Protein AF-A0A3L6S889-F1 (afdb_monomer_lite)

pLDDT: mean 71.61, std 22.35, range [25.98, 97.62]

Organism: Panicum miliaceum (NCBI:txid4540)

Foldseek 3Di:
DAADDPDDDDPPPPDDDDKDKADDDPDDDDDDDDDDDVDDDDDDDDDDFDDDCLLDDQWAFAFPVTDIDGQNHWMKIWDAKAFALDDWDALVRAPGRDIHHHQVVQWPDCQQWDKDFDDLVLADEDPVVSDDSNNPHSRLLRMKIKGHDDPPLQDWDKGKGKDFADAPWKKKKKFKYAQPPDPDAPPAFKWKDKLNGTRDARDRPCVVQVDHNYIDMHIYMDDSVSCDPSMIMIIMWAHPPDRRDTMDMTRIMIMITIQDPLSYPYPNDNPPPPPPDDPPPDPPPVVVVVVVVVVVVVVVVVVVVPDDDDDDDDDDDDDDDDDDDDDDDDDDDDDDDDDDDDDDDDDDDDDDPDPPPDDDDDDDDDDPVRVCVVCVNVDVLVDPPGRDDQDPVLVVLLVVLVVQCVDPDPVSHDDPVVSVVSNVVSVVVRPVPPDDDDDDDDDDDDDDDPDDDPDDDDDDDDDDDDDDD

Structure (mmCIF, N/CA/C/O backbone):
data_AF-A0A3L6S889-F1
#
_entry.id   AF-A0A3L6S889-F1
#
loop_
_atom_site.group_PDB
_atom_site.id
_atom_site.type_symbol
_atom_site.label_atom_id
_atom_site.label_alt_id
_atom_site.label_comp_id
_atom_site.label_asym_id
_atom_site.label_entity_id
_atom_site.label_seq_id
_atom_site.pdbx_PDB_ins_code
_atom_site.Cartn_x
_atom_site.Cartn_y
_atom_site.Cartn_z
_atom_site.occupancy
_atom_site.B_iso_or_equiv
_atom_site.auth_seq_id
_atom_site.auth_comp_id
_atom_site.auth_asym_id
_atom_site.auth_atom_id
_atom_site.pdbx_PDB_model_num
ATOM 1 N N . MET A 1 1 ? -3.704 1.790 21.798 1.00 84.94 1 MET A N 1
ATOM 2 C CA . MET A 1 1 ? -3.668 2.578 20.551 1.00 84.94 1 MET A CA 1
ATOM 3 C C . MET A 1 1 ? -5.084 2.989 20.174 1.00 84.94 1 MET A C 1
ATOM 5 O O . MET A 1 1 ? -6.005 2.271 20.548 1.00 84.94 1 MET A O 1
ATOM 9 N N . VAL A 1 2 ? -5.259 4.115 19.480 1.00 87.25 2 VAL A N 1
ATOM 10 C CA . VAL A 1 2 ? -6.526 4.516 18.838 1.00 87.25 2 VAL A CA 1
ATOM 11 C C . VAL A 1 2 ? -6.414 4.294 17.324 1.00 87.25 2 VAL A C 1
ATOM 13 O O . VAL A 1 2 ? -5.428 4.703 16.716 1.00 87.25 2 VAL A O 1
ATOM 16 N N . LEU A 1 3 ? -7.400 3.610 16.731 1.00 90.44 3 LEU A N 1
ATOM 17 C CA . LEU A 1 3 ? -7.461 3.320 15.285 1.00 90.44 3 LEU A CA 1
ATOM 18 C C . LEU A 1 3 ? -8.391 4.273 14.520 1.00 90.44 3 LEU A C 1
ATOM 20 O O . LEU A 1 3 ? -8.158 4.533 13.341 1.00 90.44 3 LEU A O 1
ATOM 24 N N . LEU A 1 4 ? -9.446 4.740 15.196 1.00 88.88 4 LEU A N 1
ATOM 25 C CA . LEU A 1 4 ? -10.487 5.649 14.716 1.00 88.88 4 LEU A CA 1
ATOM 26 C C . LEU A 1 4 ? -10.981 6.507 15.893 1.00 88.88 4 LEU A C 1
ATOM 28 O O . LEU A 1 4 ? -11.084 6.005 17.017 1.00 88.88 4 LEU A O 1
ATOM 32 N N . HIS A 1 5 ? -11.327 7.766 15.638 1.00 86.00 5 HIS A N 1
ATOM 33 C CA . HIS A 1 5 ? -11.868 8.715 16.610 1.00 86.00 5 HIS A CA 1
ATOM 34 C C . HIS A 1 5 ? -12.916 9.620 15.941 1.00 86.00 5 HIS A C 1
ATOM 36 O O . HIS A 1 5 ? -12.655 10.211 14.903 1.00 86.00 5 HIS A O 1
ATOM 42 N N . ASP A 1 6 ? -14.102 9.769 16.547 1.00 83.56 6 ASP A N 1
ATOM 43 C CA . ASP A 1 6 ? -15.216 10.577 15.990 1.00 83.56 6 ASP A CA 1
ATOM 44 C C . ASP A 1 6 ? -15.661 10.154 14.571 1.00 83.56 6 ASP A C 1
ATOM 46 O O . ASP A 1 6 ? -16.302 10.917 13.846 1.00 83.56 6 ASP A O 1
ATOM 50 N N . PHE A 1 7 ? -15.315 8.925 14.168 1.00 84.75 7 PHE A N 1
ATOM 51 C CA . PHE A 1 7 ? -15.585 8.402 12.836 1.00 84.75 7 PHE A CA 1
ATOM 52 C C . PHE A 1 7 ? -17.090 8.392 12.554 1.00 84.75 7 PHE A C 1
ATOM 54 O O . PHE A 1 7 ? -17.856 7.655 13.177 1.00 84.75 7 PHE A O 1
ATOM 61 N N . SER A 1 8 ? -17.496 9.201 11.578 1.00 82.00 8 SER A N 1
ATOM 62 C CA . SER A 1 8 ? -18.857 9.250 11.061 1.00 82.00 8 SER A CA 1
ATOM 63 C C . SER A 1 8 ? -18.895 8.672 9.650 1.00 82.00 8 SER A C 1
ATOM 65 O O . SER A 1 8 ? -18.026 8.937 8.820 1.00 82.00 8 SER A O 1
ATOM 67 N N . PHE A 1 9 ? -19.919 7.867 9.377 1.00 74.94 9 PHE A N 1
ATOM 68 C CA . PHE A 1 9 ? -20.161 7.276 8.067 1.00 74.94 9 PHE A CA 1
ATOM 69 C C . PHE A 1 9 ? -21.578 7.624 7.614 1.00 74.94 9 PHE A C 1
ATOM 71 O O . PHE A 1 9 ? -22.557 7.213 8.235 1.00 74.94 9 PHE A O 1
ATOM 78 N N . ILE A 1 10 ? -21.677 8.398 6.532 1.00 71.06 10 ILE A N 1
ATOM 79 C CA . ILE A 1 10 ? -22.942 8.785 5.901 1.00 71.06 10 ILE A CA 1
ATOM 80 C C . ILE A 1 10 ? -22.960 8.151 4.509 1.00 71.06 10 ILE A C 1
ATOM 82 O O . ILE A 1 10 ? -22.190 8.534 3.630 1.00 71.06 10 ILE A O 1
ATOM 86 N N . ALA A 1 11 ? -23.817 7.148 4.323 1.00 57.94 11 ALA A N 1
ATOM 87 C CA . ALA A 1 11 ? -23.856 6.304 3.131 1.00 57.94 11 ALA A CA 1
ATOM 88 C C . ALA A 1 11 ? -24.538 6.992 1.927 1.00 57.94 11 ALA A C 1
ATOM 90 O O . ALA A 1 11 ? -25.653 6.635 1.553 1.00 57.94 11 ALA A O 1
ATOM 91 N N . SER A 1 12 ? -23.853 7.953 1.302 1.00 53.94 12 SER A N 1
ATOM 92 C CA . SER A 1 12 ? -24.355 8.715 0.146 1.00 53.94 12 SER A CA 1
ATOM 93 C C . SER A 1 12 ? -23.287 8.873 -0.953 1.00 53.94 12 SER A C 1
ATOM 95 O O . SER A 1 12 ? -22.592 9.889 -0.967 1.00 53.94 12 SER A O 1
ATOM 97 N N . PRO A 1 13 ? -23.149 7.927 -1.907 1.00 61.03 13 PRO A N 1
ATOM 98 C CA . PRO A 1 13 ? -23.845 6.640 -2.016 1.00 61.03 13 PRO A CA 1
ATOM 99 C C . PRO A 1 13 ? -23.257 5.553 -1.097 1.00 61.03 13 PRO A C 1
ATOM 101 O O . PRO A 1 13 ? -22.177 5.699 -0.526 1.00 61.03 13 PRO A O 1
ATOM 104 N N . SER A 1 14 ? -23.955 4.422 -0.987 1.00 65.19 14 SER A N 1
ATOM 105 C CA . SER A 1 14 ? -23.602 3.286 -0.127 1.00 65.19 14 SER A CA 1
ATOM 106 C C . SER A 1 14 ? -22.427 2.445 -0.656 1.00 65.19 14 SER A C 1
ATOM 108 O O . SER A 1 14 ? -22.615 1.322 -1.128 1.00 65.19 14 SER A O 1
ATOM 110 N N . LYS A 1 15 ? -21.200 2.968 -0.563 1.00 75.19 15 LYS A N 1
ATOM 111 C CA . LYS A 1 15 ? -19.967 2.174 -0.714 1.00 75.19 15 LYS A CA 1
ATOM 112 C C . LYS A 1 15 ? -19.484 1.679 0.661 1.00 75.19 15 LYS A C 1
ATOM 114 O O . LYS A 1 15 ? -19.441 2.490 1.586 1.00 75.19 15 LYS A O 1
ATOM 119 N N . PRO A 1 16 ? -19.109 0.396 0.825 1.00 83.00 16 PRO A N 1
ATOM 120 C CA . PRO A 1 16 ? -18.488 -0.077 2.060 1.00 83.00 16 PRO A CA 1
ATOM 121 C C . PRO A 1 16 ? -17.099 0.553 2.237 1.00 83.00 16 PRO A C 1
ATOM 123 O O . PRO A 1 16 ? -16.373 0.753 1.262 1.00 83.00 16 PRO A O 1
ATOM 126 N N . VAL A 1 17 ? -16.719 0.846 3.482 1.00 87.31 17 VAL A N 1
ATOM 127 C CA . VAL A 1 17 ? -15.405 1.409 3.827 1.00 87.31 17 VAL A CA 1
ATOM 128 C C . VAL A 1 17 ? -14.568 0.334 4.510 1.00 87.31 17 VAL A C 1
ATOM 130 O O . VAL A 1 17 ? -14.838 -0.035 5.650 1.00 87.31 17 VAL A O 1
ATOM 133 N N . LEU A 1 18 ? -13.535 -0.146 3.817 1.00 90.31 18 LEU A N 1
ATOM 134 C CA . LEU A 1 18 ? -12.485 -0.969 4.411 1.00 90.31 18 LEU A CA 1
ATOM 135 C C . LEU A 1 18 ? -11.456 -0.062 5.105 1.00 90.31 18 LEU A C 1
ATOM 137 O O . LEU A 1 18 ? -11.080 0.982 4.569 1.00 90.31 18 LEU A O 1
ATOM 141 N N . ARG A 1 19 ? -10.984 -0.466 6.288 1.00 92.25 19 ARG A N 1
ATOM 142 C CA . ARG A 1 19 ? -9.843 0.147 6.981 1.00 92.25 19 ARG A CA 1
ATOM 143 C C . ARG A 1 19 ? -8.865 -0.953 7.379 1.00 92.25 19 ARG A C 1
ATOM 145 O O . ARG A 1 19 ? -9.175 -1.764 8.244 1.00 92.25 19 ARG A O 1
ATOM 152 N N . GLU A 1 20 ? -7.709 -0.976 6.729 1.00 94.50 20 GLU A N 1
ATOM 153 C CA . GLU A 1 20 ? -6.655 -1.962 6.965 1.00 94.50 20 GLU A CA 1
ATOM 154 C C . GLU A 1 20 ? -5.586 -1.391 7.904 1.00 94.50 20 GLU A C 1
ATOM 156 O O . GLU A 1 20 ? -5.128 -0.256 7.735 1.00 94.50 20 GLU A O 1
ATOM 161 N N . TYR A 1 21 ? -5.184 -2.192 8.892 1.00 94.00 21 TYR A N 1
ATOM 162 C CA . TYR A 1 21 ? -4.218 -1.813 9.917 1.00 94.00 21 TYR A CA 1
ATOM 163 C C . TYR A 1 21 ? -3.194 -2.929 10.128 1.00 94.00 21 TYR A C 1
ATOM 165 O O . TYR A 1 21 ? -3.568 -4.077 10.358 1.00 94.00 21 TYR A O 1
ATOM 173 N N . ILE A 1 22 ? -1.908 -2.580 10.119 1.00 92.31 22 ILE A N 1
ATOM 174 C CA . ILE A 1 22 ? -0.811 -3.478 10.495 1.00 92.31 22 ILE A CA 1
ATOM 175 C C . ILE A 1 22 ? -0.413 -3.120 11.926 1.00 92.31 22 ILE A C 1
ATOM 177 O O . ILE A 1 22 ? -0.042 -1.979 12.212 1.00 92.31 22 ILE A O 1
ATOM 181 N N . VAL A 1 23 ? -0.532 -4.083 12.841 1.00 89.88 23 VAL A N 1
ATOM 182 C CA . VAL A 1 23 ? -0.385 -3.861 14.285 1.00 89.88 23 VAL A CA 1
ATOM 183 C C . VAL A 1 23 ? 0.588 -4.872 14.887 1.00 89.88 23 VAL A C 1
ATOM 185 O O . VAL A 1 23 ? 0.478 -6.070 14.641 1.00 89.88 23 VAL A O 1
ATOM 188 N N . VAL A 1 24 ? 1.544 -4.397 15.687 1.00 85.62 24 VAL A N 1
ATOM 189 C CA . VAL A 1 24 ? 2.516 -5.260 16.375 1.00 85.62 24 VAL A CA 1
ATOM 190 C C . VAL A 1 24 ? 1.971 -5.631 17.756 1.00 85.62 24 VAL A C 1
ATOM 192 O O . VAL A 1 24 ? 1.762 -4.766 18.608 1.00 85.62 24 VAL A O 1
ATOM 195 N N . THR A 1 25 ? 1.728 -6.921 17.990 1.00 80.31 25 THR A N 1
ATOM 196 C CA . THR A 1 25 ? 1.179 -7.451 19.250 1.00 80.31 25 THR A CA 1
ATOM 197 C C . THR A 1 25 ? 2.237 -8.224 20.033 1.00 80.31 25 THR A C 1
ATOM 199 O O . THR A 1 25 ? 2.692 -9.275 19.594 1.00 80.31 25 THR A O 1
ATOM 202 N N . GLN A 1 26 ? 2.594 -7.744 21.228 1.00 75.75 26 GLN A N 1
ATOM 203 C CA . GLN A 1 26 ? 3.591 -8.375 22.113 1.00 75.75 26 GLN A CA 1
ATOM 204 C C . GLN A 1 26 ? 2.996 -9.461 23.044 1.00 75.75 26 GLN A C 1
ATOM 206 O O . GLN A 1 26 ? 3.514 -9.698 24.132 1.00 75.75 26 GLN A O 1
ATOM 211 N N . GLY A 1 27 ? 1.882 -10.092 22.659 1.00 75.31 27 GLY A N 1
ATOM 212 C CA . GLY A 1 27 ? 1.227 -11.140 23.447 1.00 75.31 27 GLY A CA 1
ATOM 213 C C . GLY A 1 27 ? -0.104 -11.608 22.855 1.00 75.31 27 GLY A C 1
ATOM 214 O O . GLY A 1 27 ? -0.674 -10.955 21.981 1.00 75.31 27 GLY A O 1
ATOM 215 N N . ASP A 1 28 ? -0.604 -12.728 23.372 1.00 81.19 28 ASP A N 1
ATOM 216 C CA . ASP A 1 28 ? -1.558 -13.631 22.700 1.00 81.19 28 ASP A CA 1
ATOM 217 C C . ASP A 1 28 ? -2.992 -13.092 22.512 1.00 81.19 28 ASP A C 1
ATOM 219 O O . ASP A 1 28 ? -3.821 -13.734 21.873 1.00 81.19 28 ASP A O 1
ATOM 223 N N . ASN A 1 29 ? -3.328 -11.941 23.103 1.00 85.06 29 ASN A N 1
ATOM 224 C CA . ASN A 1 29 ? -4.704 -11.444 23.206 1.00 85.06 29 ASN A CA 1
ATOM 225 C C . ASN A 1 29 ? -4.884 -10.067 22.547 1.00 85.06 29 ASN A C 1
ATOM 227 O O . ASN A 1 29 ? -4.682 -9.028 23.184 1.00 85.06 29 ASN A O 1
ATOM 231 N N . LEU A 1 30 ? -5.357 -10.048 21.297 1.00 88.19 30 LEU A N 1
ATOM 232 C CA . LEU A 1 30 ? -5.785 -8.824 20.615 1.00 88.19 30 LEU A CA 1
ATOM 233 C C . LEU A 1 30 ? -7.153 -8.358 21.147 1.00 88.19 30 LEU A C 1
ATOM 235 O O . LEU A 1 30 ? -8.163 -9.036 20.978 1.00 88.19 30 LEU A O 1
ATOM 239 N N . LYS A 1 31 ? -7.202 -7.176 21.774 1.00 90.12 31 LYS A N 1
ATOM 240 C CA . LYS A 1 31 ? -8.443 -6.571 22.292 1.00 90.12 31 LYS A CA 1
ATOM 241 C C . LYS A 1 31 ? -8.865 -5.371 21.449 1.00 90.12 31 LYS A C 1
ATOM 243 O O . LYS A 1 31 ? -8.267 -4.301 21.550 1.00 90.12 31 LYS A O 1
ATOM 248 N N . ILE A 1 32 ? -9.923 -5.546 20.661 1.00 91.38 32 ILE A N 1
ATOM 249 C CA . ILE A 1 32 ? -10.583 -4.478 19.898 1.00 91.38 32 ILE A CA 1
ATOM 250 C C . ILE A 1 32 ? -11.757 -3.955 20.738 1.00 91.38 32 ILE A C 1
ATOM 252 O O . ILE A 1 32 ? -12.547 -4.742 21.254 1.00 91.38 32 ILE A O 1
ATOM 256 N N . ILE A 1 33 ? -11.850 -2.634 20.921 1.00 91.62 33 ILE A N 1
ATOM 257 C CA . ILE A 1 33 ? -12.856 -1.994 21.783 1.00 91.62 33 ILE A CA 1
ATOM 258 C C . ILE A 1 33 ? -13.541 -0.874 21.001 1.00 91.62 33 ILE A C 1
ATOM 260 O O . ILE A 1 33 ? -12.889 0.084 20.587 1.00 91.62 33 ILE A O 1
ATOM 264 N N . PHE A 1 34 ? -14.860 -0.977 20.847 1.00 91.44 34 PHE A N 1
ATOM 265 C CA . PHE A 1 34 ? -15.696 0.048 20.226 1.00 91.44 34 PHE A CA 1
ATOM 266 C C . PHE A 1 34 ? -16.346 0.903 21.316 1.00 91.44 34 PHE A C 1
ATOM 268 O O . PHE A 1 34 ? -17.184 0.420 22.075 1.00 91.44 34 PHE A O 1
ATOM 275 N N . THR A 1 35 ? -15.960 2.177 21.391 1.00 90.19 35 THR A N 1
ATOM 276 C CA . THR A 1 35 ? -16.519 3.141 22.349 1.00 90.19 35 THR A CA 1
ATOM 277 C C . THR A 1 35 ? -17.362 4.161 21.584 1.00 90.19 35 THR A C 1
ATOM 279 O O . THR A 1 35 ? -16.783 5.060 20.971 1.00 90.19 35 THR A O 1
ATOM 282 N N . PRO A 1 36 ? -18.703 4.051 21.577 1.00 89.12 36 PRO A N 1
ATOM 283 C CA . PRO A 1 36 ? -19.544 5.068 20.962 1.00 89.12 36 PRO A CA 1
ATOM 284 C C . PRO A 1 36 ? -19.416 6.410 21.689 1.00 89.12 36 PRO A C 1
ATOM 286 O O . PRO A 1 36 ? -19.306 6.468 22.915 1.00 89.12 36 PRO A O 1
ATOM 289 N N . LYS A 1 37 ? -19.484 7.495 20.918 1.00 79.25 37 LYS A N 1
ATOM 290 C CA . LYS A 1 37 ? -19.570 8.870 21.410 1.00 79.25 37 LYS A CA 1
ATOM 291 C C . LYS A 1 37 ? -20.982 9.381 21.127 1.00 79.25 37 LYS A C 1
ATOM 293 O O . LYS A 1 37 ? -21.334 9.589 19.972 1.00 79.25 37 LYS A O 1
ATOM 298 N N . ASP A 1 38 ? -21.786 9.495 22.183 1.00 80.19 38 ASP A N 1
ATOM 299 C CA . ASP A 1 38 ? -23.144 10.070 22.194 1.00 80.19 38 ASP A CA 1
ATOM 300 C C . ASP A 1 38 ? -24.161 9.455 21.194 1.00 80.19 38 ASP A C 1
ATOM 302 O O . ASP A 1 38 ? -25.222 10.024 20.945 1.00 80.19 38 ASP A O 1
ATOM 306 N N . SER A 1 39 ? -23.851 8.286 20.619 1.00 83.06 39 SER A N 1
ATOM 307 C CA . SER A 1 39 ? -24.579 7.645 19.512 1.00 83.06 39 SER A CA 1
ATOM 308 C C . SER A 1 39 ? -24.369 6.114 19.520 1.00 83.06 39 SER A C 1
ATOM 310 O O . SER A 1 39 ? -24.014 5.540 20.548 1.00 83.06 39 SER A O 1
ATOM 312 N N . ILE A 1 40 ? -24.582 5.434 18.391 1.00 85.12 40 ILE A N 1
ATOM 313 C CA . ILE A 1 40 ? -24.339 3.995 18.193 1.00 85.12 40 ILE A CA 1
ATOM 314 C C . ILE A 1 40 ? -23.010 3.789 17.452 1.00 85.12 40 ILE A C 1
ATOM 316 O O . ILE A 1 40 ? -22.719 4.490 16.486 1.00 85.12 40 ILE A O 1
ATOM 320 N N . ALA A 1 41 ? -22.229 2.789 17.869 1.00 88.12 41 ALA A N 1
ATOM 321 C CA . ALA A 1 41 ? -21.119 2.242 17.089 1.00 88.12 41 ALA A CA 1
ATOM 322 C C . ALA A 1 41 ? -21.541 0.888 16.501 1.00 88.12 41 ALA A C 1
ATOM 324 O O . ALA A 1 41 ? -22.146 0.079 17.204 1.00 88.12 41 ALA A O 1
ATOM 325 N N . PHE A 1 42 ? -21.220 0.638 15.232 1.00 87.50 42 PHE A N 1
ATOM 326 C CA . PHE A 1 42 ? -21.482 -0.633 14.554 1.00 87.50 42 PHE A CA 1
ATOM 327 C C . PHE A 1 42 ? -20.277 -1.047 13.703 1.00 87.50 42 PHE A C 1
ATOM 329 O O . PHE A 1 42 ? -19.424 -0.222 13.372 1.00 87.50 42 PHE A O 1
ATOM 336 N N . ILE A 1 43 ? -20.210 -2.331 13.361 1.00 91.56 43 ILE A N 1
ATOM 337 C CA . ILE A 1 43 ? -19.192 -2.912 12.486 1.00 91.56 43 ILE A CA 1
ATOM 338 C C . ILE A 1 43 ? -19.827 -4.071 11.710 1.00 91.56 43 ILE A C 1
ATOM 340 O O . ILE A 1 43 ? -20.600 -4.836 12.283 1.00 91.56 43 ILE A O 1
ATOM 344 N N . ASN A 1 44 ? -19.531 -4.186 10.413 1.00 91.56 44 ASN A N 1
ATOM 345 C CA . ASN A 1 44 ? -20.125 -5.223 9.558 1.00 91.56 44 ASN A CA 1
ATOM 346 C C . ASN A 1 44 ? -19.330 -6.536 9.607 1.00 91.56 44 ASN A C 1
ATOM 348 O O . ASN A 1 44 ? -19.914 -7.613 9.609 1.00 91.56 44 ASN A O 1
ATOM 352 N N . ALA A 1 45 ? -18.000 -6.435 9.627 1.00 92.06 45 ALA A N 1
ATOM 353 C CA . ALA A 1 45 ? -17.068 -7.553 9.703 1.00 92.06 45 ALA A CA 1
ATOM 354 C C . ALA A 1 45 ? -15.742 -7.077 10.313 1.00 92.06 45 ALA A C 1
ATOM 356 O O . ALA A 1 45 ? -15.403 -5.895 10.222 1.00 92.06 45 ALA A O 1
ATOM 357 N N . ILE A 1 46 ? -14.991 -7.999 10.913 1.00 94.31 46 ILE A N 1
ATOM 358 C CA . ILE A 1 46 ? -13.606 -7.797 11.345 1.00 94.31 46 ILE A CA 1
ATOM 359 C C . ILE A 1 46 ? -12.810 -8.990 10.826 1.00 94.31 46 ILE A C 1
ATOM 361 O O . ILE A 1 46 ? -13.206 -10.132 11.048 1.00 94.31 46 ILE A O 1
ATOM 365 N N . GLU A 1 47 ? -11.693 -8.719 10.164 1.00 92.06 47 GLU A N 1
ATOM 366 C CA . GLU A 1 47 ? -10.750 -9.730 9.692 1.00 92.06 47 GLU A CA 1
ATOM 367 C C . GLU A 1 47 ? -9.417 -9.552 10.429 1.00 92.06 47 GLU A C 1
ATOM 369 O O . GLU A 1 47 ? -9.004 -8.425 10.716 1.00 92.06 47 GLU A O 1
ATOM 374 N N . VAL A 1 48 ? -8.759 -10.659 10.781 1.00 92.06 48 VAL A N 1
ATOM 375 C CA . VAL A 1 48 ? -7.470 -10.663 11.485 1.00 92.06 48 VAL A CA 1
ATOM 376 C C . VAL A 1 48 ? -6.564 -11.687 10.810 1.00 92.06 48 VAL A C 1
ATOM 378 O O . VAL A 1 48 ? -6.759 -12.890 10.966 1.00 92.06 48 VAL A O 1
ATOM 381 N N . VAL A 1 49 ? -5.578 -11.201 10.054 1.00 89.75 49 VAL A N 1
ATOM 382 C CA . VAL A 1 49 ? -4.632 -12.027 9.291 1.00 89.75 49 VAL A CA 1
ATOM 383 C C . VAL A 1 49 ? -3.248 -11.954 9.934 1.00 89.75 49 VAL A C 1
ATOM 385 O O . VAL A 1 49 ? -2.720 -10.867 10.175 1.00 89.75 49 VAL A O 1
ATOM 388 N N . SER A 1 50 ? -2.634 -13.109 10.190 1.00 88.69 50 SER A N 1
ATOM 389 C CA . SER A 1 50 ? -1.266 -13.192 10.713 1.00 88.69 50 SER A CA 1
ATOM 390 C C . SER A 1 50 ? -0.241 -12.859 9.624 1.00 88.69 50 SER A C 1
ATOM 392 O O . SER A 1 50 ? -0.002 -13.662 8.723 1.00 88.69 50 SER A O 1
ATOM 394 N N . ALA A 1 51 ? 0.394 -11.691 9.718 1.00 86.19 51 ALA A N 1
ATOM 395 C CA . ALA A 1 51 ? 1.465 -11.274 8.812 1.00 86.19 51 ALA A CA 1
ATOM 396 C C . ALA A 1 51 ? 2.858 -11.739 9.298 1.00 86.19 51 ALA A C 1
ATOM 398 O O . ALA A 1 51 ? 3.117 -11.745 10.504 1.00 86.19 51 ALA A O 1
ATOM 399 N N . PRO A 1 52 ? 3.793 -12.091 8.393 1.00 86.94 52 PRO A N 1
ATOM 400 C CA . PRO A 1 52 ? 5.166 -12.414 8.774 1.00 86.94 52 PRO A CA 1
ATOM 401 C C . PRO A 1 52 ? 5.947 -11.143 9.173 1.00 86.94 52 PRO A C 1
ATOM 403 O O . PRO A 1 52 ? 5.762 -10.100 8.542 1.00 86.94 52 PRO A O 1
ATOM 406 N N . PRO A 1 53 ? 6.907 -11.215 10.120 1.00 81.12 53 PRO A N 1
ATOM 407 C CA . PRO A 1 53 ? 7.749 -10.068 10.489 1.00 81.12 53 PRO A CA 1
ATOM 408 C C . PRO A 1 53 ? 8.570 -9.470 9.334 1.00 81.12 53 PRO A C 1
ATOM 410 O O . PRO A 1 53 ? 9.015 -8.334 9.422 1.00 81.12 53 PRO A O 1
ATOM 413 N N . SER A 1 54 ? 8.769 -10.208 8.238 1.00 81.44 54 SER A N 1
ATOM 414 C CA . SER A 1 54 ? 9.441 -9.723 7.026 1.00 81.44 54 SER A CA 1
ATOM 415 C C . SER A 1 54 ? 8.572 -8.834 6.124 1.00 81.44 54 SER A C 1
ATOM 417 O O . SER A 1 54 ? 9.082 -8.313 5.135 1.00 81.44 54 SER A O 1
ATOM 419 N N . LEU A 1 55 ? 7.280 -8.642 6.429 1.00 84.88 55 LEU A N 1
ATOM 420 C CA . LEU A 1 55 ? 6.391 -7.786 5.633 1.00 84.88 55 LEU A CA 1
ATOM 421 C C . LEU A 1 55 ? 6.719 -6.289 5.786 1.00 84.88 55 LEU A C 1
ATOM 423 O O . LEU A 1 55 ? 6.617 -5.534 4.817 1.00 84.88 55 LEU A O 1
ATOM 427 N N . ILE A 1 56 ? 7.129 -5.859 6.983 1.00 83.50 56 ILE A N 1
ATOM 428 C CA . ILE A 1 56 ? 7.511 -4.477 7.301 1.00 83.50 56 ILE A CA 1
ATOM 429 C C . ILE A 1 56 ? 8.886 -4.509 7.985 1.00 83.50 56 ILE A C 1
ATOM 431 O O . ILE A 1 56 ? 9.001 -5.097 9.059 1.00 83.50 56 ILE A O 1
ATOM 435 N N . PRO A 1 57 ? 9.939 -3.906 7.405 1.00 76.19 57 PRO A N 1
ATOM 436 C CA . PRO A 1 57 ? 11.254 -3.881 8.033 1.00 76.19 57 PRO A CA 1
ATOM 437 C C . PRO A 1 57 ? 11.263 -2.971 9.268 1.00 76.19 57 PRO A C 1
ATOM 439 O O . PRO A 1 57 ? 10.753 -1.853 9.239 1.00 76.19 57 PRO A O 1
ATOM 442 N N . ASN A 1 58 ? 11.925 -3.424 10.338 1.00 71.81 58 ASN A N 1
ATOM 443 C CA . ASN A 1 58 ? 12.020 -2.683 11.604 1.00 71.81 58 ASN A CA 1
ATOM 444 C C . ASN A 1 58 ? 12.611 -1.274 11.444 1.00 71.81 58 ASN A C 1
ATOM 446 O O . ASN A 1 58 ? 12.232 -0.374 12.180 1.00 71.81 58 ASN A O 1
ATOM 450 N N . THR A 1 59 ? 13.529 -1.067 10.495 1.00 69.88 59 THR A N 1
ATOM 451 C CA . THR A 1 59 ? 14.140 0.247 10.235 1.00 69.88 59 THR A CA 1
ATOM 452 C C . THR A 1 59 ? 14.136 0.568 8.750 1.00 69.88 59 THR A C 1
ATOM 454 O O . THR A 1 59 ? 14.455 -0.303 7.940 1.00 69.88 59 THR A O 1
ATOM 457 N N . THR A 1 60 ? 13.838 1.820 8.405 1.00 71.75 60 THR A N 1
ATOM 458 C CA . THR A 1 60 ? 13.850 2.339 7.025 1.00 71.75 60 THR A CA 1
ATOM 459 C C . THR A 1 60 ? 14.552 3.697 6.961 1.00 71.75 60 THR A C 1
ATOM 461 O O . THR A 1 60 ? 14.888 4.284 7.994 1.00 71.75 60 THR A O 1
ATOM 464 N N . ASN A 1 61 ? 14.809 4.183 5.746 1.00 73.69 61 ASN A N 1
ATOM 465 C CA . ASN A 1 61 ? 15.456 5.471 5.519 1.00 73.69 61 ASN A CA 1
ATOM 466 C C . ASN A 1 61 ? 14.406 6.590 5.440 1.00 73.69 61 ASN A C 1
ATOM 468 O O . ASN A 1 61 ? 13.438 6.491 4.682 1.00 73.69 61 ASN A O 1
ATOM 472 N N . SER A 1 62 ? 14.631 7.683 6.167 1.00 70.25 62 SER A N 1
ATOM 473 C CA . SER A 1 62 ? 13.910 8.934 5.932 1.00 70.25 62 SER A CA 1
ATOM 474 C C . SER A 1 62 ? 14.303 9.557 4.588 1.00 70.25 62 SER A C 1
ATOM 476 O O . SER A 1 62 ? 15.414 9.340 4.087 1.00 70.25 62 SER A O 1
ATOM 478 N N . LEU A 1 63 ? 13.409 10.367 4.015 1.00 73.75 63 LEU A N 1
ATOM 479 C CA . LEU A 1 63 ? 13.786 11.330 2.977 1.00 73.75 63 LEU A CA 1
ATOM 480 C C . LEU A 1 63 ? 14.880 12.288 3.494 1.00 73.75 63 LEU A C 1
ATOM 482 O O . LEU A 1 63 ? 14.942 12.523 4.700 1.00 73.75 63 LEU A O 1
ATOM 486 N N . PRO A 1 64 ? 15.737 12.854 2.615 1.00 62.75 64 PRO A N 1
ATOM 487 C CA . PRO A 1 64 ? 16.900 13.640 3.027 1.00 62.75 64 PRO A CA 1
ATOM 488 C C . PRO A 1 64 ? 16.582 14.739 4.065 1.00 62.75 64 PRO A C 1
ATOM 490 O O . PRO A 1 64 ? 15.716 15.575 3.796 1.00 62.75 64 PRO A O 1
ATOM 493 N N . PRO A 1 65 ? 17.301 14.801 5.208 1.00 51.59 65 PRO A N 1
ATOM 494 C CA . PRO A 1 65 ? 18.484 14.010 5.573 1.00 51.59 65 PRO A CA 1
ATOM 495 C C . PRO A 1 65 ? 18.184 12.530 5.873 1.00 51.59 65 PRO A C 1
ATOM 497 O O . PRO A 1 65 ? 17.224 12.200 6.560 1.00 51.59 65 PRO A O 1
ATOM 500 N N . GLN A 1 66 ? 19.042 11.632 5.370 1.00 62.69 66 GLN A N 1
ATOM 501 C CA . GLN A 1 66 ? 18.880 10.173 5.476 1.00 62.69 66 GLN A CA 1
ATOM 502 C C . GLN A 1 66 ? 19.165 9.646 6.895 1.00 62.69 66 GLN A C 1
ATOM 504 O O . GLN A 1 66 ? 20.164 8.971 7.145 1.00 62.69 66 GLN A O 1
ATOM 509 N N . GLU A 1 67 ? 18.273 9.939 7.833 1.00 68.44 67 GLU A N 1
ATOM 510 C CA . GLU A 1 67 ? 18.246 9.290 9.141 1.00 68.44 67 GLU A CA 1
ATOM 511 C C . GLU A 1 67 ? 17.535 7.931 9.054 1.00 68.44 67 GLU A C 1
ATOM 513 O O . GLU A 1 67 ? 16.571 7.757 8.301 1.00 68.44 67 GLU A O 1
ATOM 518 N N . LYS A 1 68 ? 18.007 6.950 9.834 1.00 73.69 68 LYS A N 1
ATOM 519 C CA . LYS A 1 68 ? 17.310 5.669 10.001 1.00 73.69 68 LYS A CA 1
ATOM 520 C C . LYS A 1 68 ? 16.236 5.815 11.068 1.00 73.69 68 LYS A C 1
ATOM 522 O O . LYS A 1 68 ? 16.551 6.139 12.210 1.00 73.69 68 LYS A O 1
ATOM 527 N N . PHE A 1 69 ? 14.994 5.522 10.710 1.00 79.31 69 PHE A N 1
ATOM 528 C CA . PHE A 1 69 ? 13.855 5.577 11.621 1.00 79.31 69 PHE A CA 1
ATOM 529 C C . PHE A 1 69 ? 13.368 4.162 11.949 1.00 79.31 69 PHE A C 1
ATOM 531 O O . PHE A 1 69 ? 13.256 3.316 11.059 1.00 79.31 69 PHE A O 1
ATOM 538 N N . ASP A 1 70 ? 13.086 3.918 13.229 1.00 82.44 70 ASP A N 1
ATOM 539 C CA . ASP A 1 70 ? 12.558 2.654 13.749 1.00 82.44 70 ASP A CA 1
ATOM 540 C C . ASP A 1 70 ? 11.021 2.648 13.695 1.00 82.44 70 ASP A C 1
ATOM 542 O O . ASP A 1 70 ? 10.356 3.510 14.271 1.00 82.44 70 ASP A O 1
ATOM 546 N N . ILE A 1 71 ? 10.462 1.673 12.979 1.00 83.19 71 ILE A N 1
ATOM 547 C CA . ILE A 1 71 ? 9.021 1.445 12.814 1.00 83.19 71 ILE A CA 1
ATOM 548 C C . ILE A 1 71 ? 8.521 0.367 13.794 1.00 83.19 71 ILE A C 1
ATOM 550 O O . ILE A 1 71 ? 7.321 0.280 14.028 1.00 83.19 71 ILE A O 1
ATOM 554 N N . SER A 1 72 ? 9.400 -0.431 14.412 1.00 78.50 72 SER A N 1
ATOM 555 C CA . SER A 1 72 ? 9.046 -1.695 15.090 1.00 78.50 72 SER A CA 1
ATOM 556 C C . SER A 1 72 ? 8.026 -1.590 16.234 1.00 78.50 72 SER A C 1
ATOM 558 O O . SER A 1 72 ? 7.334 -2.565 16.527 1.00 78.50 72 SER A O 1
ATOM 560 N N . ASN A 1 73 ? 7.903 -0.421 16.869 1.00 81.56 73 ASN A N 1
ATOM 561 C CA . ASN A 1 73 ? 6.936 -0.152 17.942 1.00 81.56 73 ASN A CA 1
ATOM 562 C C . ASN A 1 73 ? 5.686 0.621 17.475 1.00 81.56 73 ASN A C 1
ATOM 564 O O . ASN A 1 73 ? 4.779 0.865 18.273 1.00 81.56 73 ASN A O 1
ATOM 568 N N . ASN A 1 74 ? 5.626 1.008 16.199 1.00 88.12 74 ASN A N 1
ATOM 569 C CA . ASN A 1 74 ? 4.546 1.799 15.625 1.00 88.12 74 ASN A CA 1
ATOM 570 C C . ASN A 1 74 ? 3.545 0.894 14.900 1.00 88.12 74 ASN A C 1
ATOM 572 O O . ASN A 1 74 ? 3.900 -0.134 14.325 1.00 88.12 74 ASN A O 1
ATOM 576 N N . ALA A 1 75 ? 2.283 1.310 14.877 1.00 91.38 75 ALA A N 1
ATOM 577 C CA . ALA A 1 75 ? 1.279 0.699 14.016 1.00 91.38 75 ALA A CA 1
ATOM 578 C C . ALA A 1 75 ? 1.146 1.478 12.708 1.00 91.38 75 ALA A C 1
ATOM 580 O O . ALA A 1 75 ? 1.420 2.682 12.657 1.00 91.38 75 ALA A O 1
ATOM 581 N N . LEU A 1 76 ? 0.678 0.795 11.668 1.00 93.88 76 LEU A N 1
ATOM 582 C CA . LEU A 1 76 ? 0.451 1.370 10.349 1.00 93.88 76 LEU A CA 1
ATOM 583 C C . LEU A 1 76 ? -1.029 1.262 9.971 1.00 93.88 76 LEU A C 1
ATOM 585 O O . LEU A 1 76 ? -1.670 0.249 10.240 1.00 93.88 76 LEU A O 1
ATOM 589 N N . GLN A 1 77 ? -1.563 2.279 9.301 1.00 95.12 77 GLN A N 1
ATOM 590 C CA . GLN A 1 77 ? -2.830 2.206 8.568 1.00 95.12 77 GLN A CA 1
ATOM 591 C C . GLN A 1 77 ? -2.510 2.236 7.076 1.00 95.12 77 GLN A C 1
ATOM 593 O O . GLN A 1 77 ? -1.875 3.184 6.614 1.00 95.12 77 GLN A O 1
ATOM 598 N N . VAL A 1 78 ? -2.950 1.238 6.312 1.00 95.25 78 VAL A N 1
ATOM 599 C CA . VAL A 1 78 ? -2.771 1.254 4.853 1.00 95.25 78 VAL A CA 1
ATOM 600 C C . VAL A 1 78 ? -3.816 2.194 4.257 1.00 95.25 78 VAL A C 1
ATOM 602 O O . VAL A 1 78 ? -5.016 2.009 4.458 1.00 95.25 78 VAL A O 1
ATOM 605 N N . VAL A 1 79 ? -3.349 3.238 3.569 1.00 95.12 79 VAL A N 1
ATOM 606 C CA . VAL A 1 79 ? -4.201 4.287 2.983 1.00 95.12 79 VAL A CA 1
ATOM 607 C C . VAL A 1 79 ? -4.367 4.059 1.483 1.00 95.12 79 VAL A C 1
ATOM 609 O O . VAL A 1 79 ? -5.486 4.107 0.978 1.00 95.12 79 VAL A O 1
ATOM 612 N N . TYR A 1 80 ? -3.271 3.728 0.792 1.00 96.62 80 TYR A N 1
ATOM 613 C CA . TYR A 1 80 ? -3.281 3.354 -0.622 1.00 96.62 80 TYR A CA 1
ATOM 614 C C . TYR A 1 80 ? -2.437 2.107 -0.865 1.00 96.62 80 TYR A C 1
ATOM 616 O O . TYR A 1 80 ? -1.370 1.935 -0.276 1.00 96.62 80 TYR A O 1
ATOM 624 N N . ARG A 1 81 ? -2.912 1.265 -1.781 1.00 96.81 81 ARG A N 1
ATOM 625 C CA . ARG A 1 81 ? -2.196 0.115 -2.331 1.00 96.81 81 ARG A CA 1
ATOM 626 C C . ARG A 1 81 ? -2.530 0.031 -3.814 1.00 96.81 81 ARG A C 1
ATOM 628 O O . ARG A 1 81 ? -3.660 -0.303 -4.168 1.00 96.81 81 ARG A O 1
ATOM 635 N N . LEU A 1 82 ? -1.578 0.411 -4.661 1.00 97.56 82 LEU A N 1
ATOM 636 C CA . LEU A 1 82 ? -1.781 0.643 -6.089 1.00 97.56 82 LEU A CA 1
ATOM 637 C C . LEU A 1 82 ? -0.957 -0.328 -6.941 1.00 97.56 82 LEU A C 1
ATOM 639 O O . LEU A 1 82 ? 0.232 -0.536 -6.690 1.00 97.56 82 LEU A O 1
ATOM 643 N N . ASN A 1 83 ? -1.596 -0.879 -7.969 1.00 97.31 83 ASN A N 1
ATOM 644 C CA . ASN A 1 83 ? -1.005 -1.683 -9.028 1.00 97.31 83 ASN A CA 1
ATOM 645 C C . ASN A 1 83 ? -0.758 -0.796 -10.260 1.00 97.31 83 ASN A C 1
ATOM 647 O O . ASN A 1 83 ? -1.703 -0.228 -10.810 1.00 97.31 83 ASN A O 1
ATOM 651 N N . MET A 1 84 ? 0.499 -0.649 -10.683 1.00 97.12 84 MET A N 1
ATOM 652 C CA . MET A 1 84 ? 0.893 0.368 -11.665 1.00 97.12 84 MET A CA 1
ATOM 653 C C . MET A 1 84 ? 0.780 -0.149 -13.095 1.00 97.12 84 MET A C 1
ATOM 655 O O . MET A 1 84 ? 1.397 -1.152 -13.443 1.00 97.12 84 MET A O 1
ATOM 659 N N . GLY A 1 85 ? 0.008 0.536 -13.940 1.00 93.25 85 GLY A N 1
ATOM 660 C CA . GLY A 1 85 ? -0.258 0.113 -15.318 1.00 93.25 85 GLY A CA 1
ATOM 661 C C . GLY A 1 85 ? -1.050 -1.195 -15.399 1.00 93.25 85 GLY A C 1
ATOM 662 O O . GLY A 1 85 ? -1.024 -1.869 -16.428 1.00 93.25 85 GLY A O 1
ATOM 663 N N . GLY A 1 86 ? -1.716 -1.578 -14.305 1.00 93.94 86 GLY A N 1
ATOM 664 C CA . GLY A 1 86 ? -2.368 -2.869 -14.134 1.00 93.94 86 GLY A CA 1
ATOM 665 C C . GLY A 1 86 ? -3.828 -2.772 -13.703 1.00 93.94 86 GLY A C 1
ATOM 666 O O . GLY A 1 86 ? -4.324 -1.724 -13.295 1.00 93.94 86 GLY A O 1
ATOM 667 N N . ALA A 1 87 ? -4.529 -3.900 -13.802 1.00 94.94 87 ALA A N 1
ATOM 668 C CA . ALA A 1 87 ? -5.910 -4.025 -13.349 1.00 94.94 87 ALA A CA 1
ATOM 669 C C . ALA A 1 87 ? -6.010 -4.147 -11.815 1.00 94.94 87 ALA A C 1
ATOM 671 O O . ALA A 1 87 ? -5.022 -4.417 -11.127 1.00 94.94 87 ALA A O 1
ATOM 672 N N . LEU A 1 88 ? -7.237 -4.003 -11.304 1.00 95.62 88 LEU A N 1
ATOM 673 C CA . LEU A 1 88 ? -7.606 -4.308 -9.920 1.00 95.62 88 LEU A CA 1
ATOM 674 C C . LEU A 1 88 ? -7.208 -5.751 -9.562 1.00 95.62 88 LEU A C 1
ATOM 676 O O . LEU A 1 88 ? -7.708 -6.699 -10.169 1.00 95.62 88 LEU A O 1
ATOM 680 N N . VAL A 1 89 ? -6.363 -5.919 -8.545 1.00 95.06 89 VAL A N 1
ATOM 681 C CA . VAL A 1 89 ? -6.080 -7.228 -7.936 1.00 95.06 89 VAL A CA 1
ATOM 682 C C . VAL A 1 89 ? -6.942 -7.352 -6.687 1.00 95.06 89 VAL A C 1
ATOM 684 O O . VAL A 1 89 ? -6.864 -6.508 -5.799 1.00 95.06 89 VAL A O 1
ATOM 687 N N . THR A 1 90 ? -7.784 -8.379 -6.625 1.00 93.12 90 THR A N 1
ATOM 688 C CA . THR A 1 90 ? -8.647 -8.675 -5.473 1.00 93.12 90 THR A CA 1
ATOM 689 C C . THR A 1 90 ? -7.993 -9.693 -4.539 1.00 93.12 90 THR A C 1
ATOM 691 O O . THR A 1 90 ? -7.046 -10.377 -4.928 1.00 93.12 90 THR A O 1
ATOM 694 N N . ALA A 1 91 ? -8.557 -9.847 -3.337 1.00 90.38 91 ALA A N 1
ATOM 695 C CA . ALA A 1 91 ? -8.101 -10.781 -2.304 1.00 90.38 91 ALA A CA 1
ATOM 696 C C . ALA A 1 91 ? -7.790 -12.204 -2.808 1.00 90.38 91 ALA A C 1
ATOM 698 O O . ALA A 1 91 ? -6.825 -12.814 -2.367 1.00 90.38 91 ALA A O 1
ATOM 699 N N . PHE A 1 92 ? -8.570 -12.714 -3.768 1.00 88.56 92 PHE A N 1
ATOM 700 C CA . PHE A 1 92 ? -8.409 -14.059 -4.341 1.00 88.56 92 PHE A CA 1
ATOM 701 C C . PHE A 1 92 ? -7.104 -14.239 -5.147 1.00 88.56 92 PHE A C 1
ATOM 703 O O . PHE A 1 92 ? -6.631 -15.358 -5.320 1.00 88.56 92 PHE A O 1
ATOM 710 N N . ASN A 1 93 ? -6.520 -13.140 -5.635 1.00 89.06 93 ASN A N 1
ATOM 711 C CA . ASN A 1 93 ? -5.294 -13.119 -6.440 1.00 89.06 93 ASN A CA 1
ATOM 712 C C . ASN A 1 93 ? -4.076 -12.563 -5.667 1.00 89.06 93 ASN A C 1
ATOM 714 O O . ASN A 1 93 ? -2.981 -12.477 -6.232 1.00 89.06 93 ASN A O 1
ATOM 718 N N . ASP A 1 94 ? -4.249 -12.177 -4.398 1.00 90.56 94 ASP A N 1
ATOM 719 C CA . ASP A 1 94 ? -3.180 -11.725 -3.505 1.00 90.56 94 ASP A CA 1
ATOM 720 C C . ASP A 1 94 ? -2.824 -12.798 -2.468 1.00 90.56 94 ASP A C 1
ATOM 722 O O . ASP A 1 94 ? -3.653 -13.576 -2.009 1.00 90.56 94 ASP A O 1
ATOM 726 N N . THR A 1 95 ? -1.556 -12.828 -2.074 1.00 87.06 95 THR A N 1
ATOM 727 C CA . THR A 1 95 ? -0.983 -13.819 -1.152 1.00 87.06 95 THR A CA 1
ATOM 728 C C . THR A 1 95 ? -1.371 -13.640 0.316 1.00 87.06 95 THR A C 1
ATOM 730 O O . THR A 1 95 ? -1.141 -14.553 1.105 1.00 87.06 95 THR A O 1
ATOM 733 N N . LEU A 1 96 ? -1.929 -12.486 0.690 1.00 88.69 96 LEU A N 1
ATOM 734 C CA . LEU A 1 96 ? -2.382 -12.141 2.042 1.00 88.69 96 LEU A CA 1
ATOM 735 C C . LEU A 1 96 ? -3.827 -11.599 2.038 1.00 88.69 96 LEU A C 1
ATOM 737 O O . LEU A 1 96 ? -4.208 -10.871 2.950 1.00 88.69 96 LEU A O 1
ATOM 741 N N . GLY A 1 97 ? -4.621 -11.891 0.998 1.00 89.56 97 GLY A N 1
ATOM 742 C CA . GLY A 1 97 ? -6.010 -11.420 0.884 1.00 89.56 97 GLY A CA 1
ATOM 743 C C . GLY A 1 97 ? -6.168 -9.920 0.588 1.00 89.56 97 GLY A C 1
ATOM 744 O O . GLY A 1 97 ? -7.275 -9.387 0.647 1.00 89.56 97 GLY A O 1
ATOM 745 N N . ARG A 1 98 ? -5.090 -9.204 0.247 1.00 92.62 98 ARG A N 1
ATOM 746 C CA . ARG A 1 98 ? -5.128 -7.747 0.038 1.00 92.62 98 ARG A CA 1
ATOM 747 C C . ARG A 1 98 ? -5.753 -7.375 -1.306 1.00 92.62 98 ARG A C 1
ATOM 749 O O . ARG A 1 98 ? -5.693 -8.122 -2.278 1.00 92.62 98 ARG A O 1
ATOM 756 N N . THR A 1 99 ? -6.287 -6.158 -1.386 1.00 94.31 99 THR A N 1
ATOM 757 C CA . THR A 1 99 ? -6.747 -5.558 -2.650 1.00 94.31 99 THR A CA 1
ATOM 758 C C . THR A 1 99 ? -5.763 -4.487 -3.124 1.00 94.31 99 THR A C 1
ATOM 760 O O . THR A 1 99 ? -5.403 -3.604 -2.347 1.00 94.31 99 THR A O 1
ATOM 763 N N . TRP A 1 100 ? -5.353 -4.543 -4.395 1.00 96.50 100 TRP A N 1
ATOM 764 C CA . TRP A 1 100 ? -4.519 -3.531 -5.056 1.00 96.50 100 TRP A CA 1
ATOM 765 C C . TRP A 1 100 ? -5.338 -2.812 -6.135 1.00 96.50 100 TRP A C 1
ATOM 767 O O . TRP A 1 100 ? -5.785 -3.435 -7.098 1.00 96.50 100 TRP A O 1
ATOM 777 N N . LEU A 1 101 ? -5.542 -1.504 -5.976 1.00 96.25 101 LEU A N 1
ATOM 778 C CA . LEU A 1 101 ? -6.319 -0.666 -6.897 1.00 96.25 101 LEU A CA 1
ATOM 779 C C . LEU A 1 101 ? -5.500 -0.317 -8.156 1.00 96.25 101 LEU A C 1
ATOM 781 O O . LEU A 1 101 ? -4.282 -0.207 -8.053 1.00 96.25 101 LEU A O 1
ATOM 785 N N . PRO A 1 102 ? -6.115 -0.090 -9.330 1.00 97.06 102 PRO A N 1
ATOM 786 C CA . PRO A 1 102 ? -5.398 0.465 -10.482 1.00 97.06 102 PRO A CA 1
ATOM 787 C C . PRO A 1 102 ? -4.888 1.885 -10.179 1.00 97.06 102 PRO A C 1
ATOM 789 O O . PRO A 1 102 ? -5.569 2.658 -9.504 1.00 97.06 102 PRO A O 1
ATOM 792 N N . ASP A 1 103 ? -3.712 2.248 -10.695 1.00 96.69 103 ASP A N 1
ATOM 793 C CA . ASP A 1 103 ? -3.079 3.550 -10.431 1.00 96.69 103 ASP A CA 1
ATOM 794 C C . ASP A 1 103 ? -3.665 4.729 -11.227 1.00 96.69 103 ASP A C 1
ATOM 796 O O . ASP A 1 103 ? -3.520 5.877 -10.809 1.00 96.69 103 ASP A O 1
ATOM 800 N N . ALA A 1 104 ? -4.336 4.457 -12.352 1.00 94.88 104 ALA A N 1
ATOM 801 C CA . ALA A 1 104 ? -4.797 5.482 -13.292 1.00 94.88 104 ALA A CA 1
ATOM 802 C C . ALA A 1 104 ? -5.593 6.653 -12.662 1.00 94.88 104 ALA A C 1
ATOM 804 O O . ALA A 1 104 ? -5.279 7.795 -12.994 1.00 94.88 104 ALA A O 1
ATOM 805 N N . PRO A 1 105 ? -6.528 6.451 -11.703 1.00 95.56 105 PRO A N 1
ATOM 806 C CA . PRO A 1 105 ? -7.260 7.554 -11.063 1.00 95.56 105 PRO A CA 1
ATOM 807 C C . PRO A 1 105 ? -6.389 8.534 -10.260 1.00 95.56 105 PRO A C 1
ATOM 809 O O . PRO A 1 105 ? -6.875 9.593 -9.875 1.00 95.56 105 PRO A O 1
ATOM 812 N N . PHE A 1 106 ? -5.134 8.173 -9.982 1.00 95.62 106 PHE A N 1
ATOM 813 C CA . PHE A 1 106 ? -4.173 8.974 -9.225 1.00 95.62 106 PHE A CA 1
ATOM 814 C C . PHE A 1 106 ? -3.136 9.659 -10.130 1.00 95.62 106 PHE A C 1
ATOM 816 O O . PHE A 1 106 ? -2.348 10.467 -9.642 1.00 95.62 106 PHE A O 1
ATOM 823 N N . LEU A 1 107 ? -3.098 9.361 -11.437 1.00 94.69 107 LEU A N 1
ATOM 824 C CA . LEU A 1 107 ? -2.162 9.989 -12.374 1.00 94.69 107 LEU A CA 1
ATOM 825 C C . LEU A 1 107 ? -2.540 11.452 -12.636 1.00 94.69 107 LEU A C 1
ATOM 827 O O . LEU A 1 107 ? -3.574 11.749 -13.227 1.00 94.69 107 LEU A O 1
ATOM 831 N N . LYS A 1 108 ? -1.636 12.380 -12.300 1.00 93.25 108 LYS A N 1
ATOM 832 C CA . LYS A 1 108 ? -1.814 13.822 -12.563 1.00 93.25 108 LYS A CA 1
ATOM 833 C C . LYS A 1 108 ? -1.819 14.161 -14.065 1.00 93.25 108 LYS A C 1
ATOM 835 O O . LYS A 1 108 ? -2.320 15.209 -14.465 1.00 93.25 108 LYS A O 1
ATOM 840 N N . LEU A 1 109 ? -1.230 13.293 -14.892 1.00 91.12 109 LEU A N 1
ATOM 841 C CA . LEU A 1 109 ? -1.222 13.387 -16.352 1.00 91.12 109 LEU A CA 1
ATOM 842 C C . LEU A 1 109 ? -1.086 11.984 -16.958 1.00 91.12 109 LEU A C 1
ATOM 844 O O . LEU A 1 109 ? 0.021 11.458 -17.053 1.00 91.12 109 LEU A O 1
ATOM 848 N N . GLU A 1 110 ? -2.195 11.390 -17.406 1.00 88.25 110 GLU A N 1
ATOM 849 C CA . GLU A 1 110 ? -2.198 10.052 -18.023 1.00 88.25 110 GLU A CA 1
ATOM 850 C C . GLU A 1 110 ? -1.241 9.960 -19.222 1.00 88.25 110 GLU A C 1
ATOM 852 O O . GLU A 1 110 ? -0.509 8.987 -19.354 1.00 88.25 110 GLU A O 1
ATOM 857 N N . ALA A 1 111 ? -1.160 11.013 -20.044 1.00 87.31 111 ALA A N 1
ATOM 858 C CA . ALA A 1 111 ? -0.291 11.071 -21.224 1.00 87.31 111 ALA A CA 1
ATOM 859 C C . ALA A 1 111 ? 1.226 11.049 -20.919 1.00 87.31 111 ALA A C 1
ATOM 861 O O . ALA A 1 111 ? 2.025 10.937 -21.847 1.00 87.31 111 ALA A O 1
ATOM 862 N N . ALA A 1 112 ? 1.633 11.163 -19.648 1.00 86.56 112 ALA A N 1
ATOM 863 C CA . ALA A 1 112 ? 3.017 10.956 -19.216 1.00 86.56 112 ALA A CA 1
ATOM 864 C C . ALA A 1 112 ? 3.333 9.473 -18.938 1.00 86.56 112 ALA A C 1
ATOM 866 O O . ALA A 1 112 ? 4.498 9.075 -18.954 1.00 86.56 112 ALA A O 1
ATOM 867 N N . ALA A 1 113 ? 2.316 8.652 -18.683 1.00 91.12 113 ALA A N 1
ATOM 868 C CA . ALA A 1 113 ? 2.465 7.245 -18.351 1.00 91.12 113 ALA A CA 1
ATOM 869 C C . ALA A 1 113 ? 2.123 6.351 -19.550 1.00 91.12 113 ALA A C 1
ATOM 871 O O . ALA A 1 113 ? 1.282 6.667 -20.391 1.00 91.12 113 ALA A O 1
ATOM 872 N N . LYS A 1 114 ? 2.780 5.197 -19.628 1.00 91.06 114 LYS A N 1
ATOM 873 C CA . LYS A 1 114 ? 2.482 4.156 -20.610 1.00 91.06 114 LYS A CA 1
ATOM 874 C C . LYS A 1 114 ? 2.621 2.797 -19.943 1.00 91.06 114 LYS A C 1
ATOM 876 O O . LYS A 1 114 ? 3.731 2.396 -19.582 1.00 91.06 114 LYS A O 1
ATOM 881 N N . ALA A 1 115 ? 1.508 2.080 -19.835 1.00 93.25 115 ALA A N 1
ATOM 882 C CA . ALA A 1 115 ? 1.476 0.754 -19.238 1.00 93.25 115 ALA A CA 1
ATOM 883 C C . ALA A 1 115 ? 2.415 -0.230 -19.967 1.00 93.25 115 ALA A C 1
ATOM 885 O O . ALA A 1 115 ? 2.533 -0.226 -21.197 1.00 93.25 115 ALA A O 1
ATOM 886 N N . ALA A 1 116 ? 3.075 -1.082 -19.191 1.00 91.94 116 ALA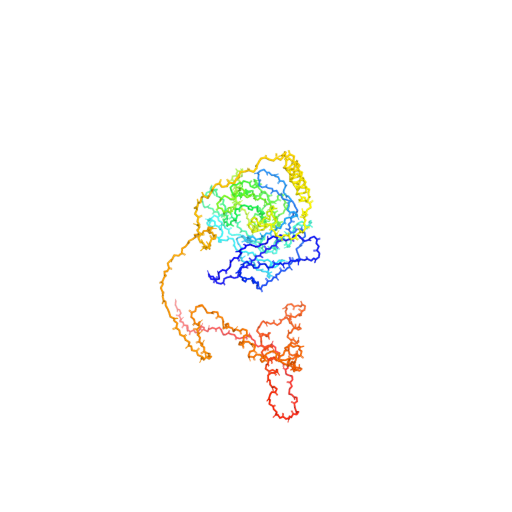 A N 1
ATOM 887 C CA . ALA A 1 116 ? 3.883 -2.210 -19.632 1.00 91.94 116 ALA A CA 1
ATOM 888 C C . ALA A 1 116 ? 3.418 -3.478 -18.909 1.00 91.94 116 ALA A C 1
ATOM 890 O O . ALA A 1 116 ? 3.007 -3.426 -17.750 1.00 91.94 116 ALA A O 1
ATOM 891 N N . TRP A 1 117 ? 3.506 -4.623 -19.585 1.00 94.38 117 TRP A N 1
ATOM 892 C CA . TRP A 1 117 ? 3.108 -5.908 -19.019 1.00 94.38 117 TRP A CA 1
ATOM 893 C C . TRP A 1 117 ? 3.961 -7.061 -19.546 1.00 94.38 117 TRP A C 1
ATOM 895 O O . TRP A 1 117 ? 4.317 -7.095 -20.726 1.00 94.38 117 TRP A O 1
ATOM 905 N N . VAL A 1 118 ? 4.222 -8.037 -18.678 1.00 94.12 118 VAL A N 1
ATOM 906 C CA . VAL A 1 118 ? 4.763 -9.359 -19.017 1.00 94.12 118 VAL A CA 1
ATOM 907 C C . VAL A 1 118 ? 3.960 -10.453 -18.304 1.00 94.12 118 VAL A C 1
ATOM 909 O O . VAL A 1 118 ? 3.400 -10.201 -17.242 1.00 94.12 118 VAL A O 1
ATOM 912 N N . PRO A 1 119 ? 3.912 -11.702 -18.803 1.00 93.56 119 PRO A N 1
ATOM 913 C CA . PRO A 1 119 ? 3.230 -12.786 -18.097 1.00 93.56 119 PRO A CA 1
ATOM 914 C C . PRO A 1 119 ? 3.800 -13.000 -16.678 1.00 93.56 119 PRO A C 1
ATOM 916 O O . PRO A 1 119 ? 5.018 -13.155 -16.568 1.00 93.56 119 PRO A O 1
ATOM 919 N N . PRO A 1 120 ? 2.983 -13.113 -15.607 1.00 92.25 120 PRO A N 1
ATOM 920 C CA . PRO A 1 120 ? 3.466 -13.215 -14.219 1.00 92.25 120 PRO A CA 1
ATOM 921 C C . PRO A 1 120 ? 4.486 -14.333 -13.957 1.00 92.25 120 PRO A C 1
ATOM 923 O O . PRO A 1 120 ? 5.391 -14.162 -13.149 1.00 92.25 120 PRO A O 1
ATOM 926 N N . ARG A 1 121 ? 4.416 -15.441 -14.712 1.00 92.38 121 ARG A N 1
ATOM 927 C CA . ARG A 1 121 ? 5.412 -16.537 -14.717 1.00 92.38 121 ARG A CA 1
ATOM 928 C C . ARG A 1 121 ? 6.852 -16.118 -15.075 1.00 92.38 121 ARG A C 1
ATOM 930 O O . ARG A 1 121 ? 7.760 -16.934 -14.985 1.00 92.38 121 ARG A O 1
ATOM 937 N N . THR A 1 122 ? 7.045 -14.893 -15.563 1.00 91.88 122 THR A N 1
ATOM 938 C CA . THR A 1 122 ? 8.357 -14.315 -15.906 1.00 91.88 122 THR A CA 1
ATOM 939 C C . THR A 1 122 ? 9.051 -13.731 -14.673 1.00 91.88 122 THR A C 1
ATOM 941 O O . THR A 1 122 ? 10.274 -13.604 -14.666 1.00 91.88 122 THR A O 1
ATOM 944 N N . ILE A 1 123 ? 8.279 -13.381 -13.638 1.00 93.69 123 ILE A N 1
ATOM 945 C CA . ILE A 1 123 ? 8.766 -12.715 -12.431 1.00 93.69 123 ILE A CA 1
ATOM 946 C C . ILE A 1 123 ? 9.503 -13.707 -11.534 1.00 93.69 123 ILE A C 1
ATOM 948 O O . ILE A 1 123 ? 9.024 -14.809 -11.263 1.00 93.69 123 ILE A O 1
ATOM 952 N N . LYS A 1 124 ? 10.665 -13.282 -11.045 1.00 92.81 124 LYS A N 1
ATOM 953 C CA . LYS A 1 124 ? 11.527 -14.021 -10.124 1.00 92.81 124 LYS A CA 1
ATOM 954 C C . LYS A 1 124 ? 11.606 -13.304 -8.782 1.00 92.81 124 LYS A C 1
ATOM 956 O O . LYS A 1 124 ? 11.582 -12.077 -8.725 1.00 92.81 124 LYS A O 1
ATOM 961 N N . TYR A 1 125 ? 11.770 -14.074 -7.717 1.00 92.06 125 TYR A N 1
ATOM 962 C CA . TYR A 1 125 ? 12.085 -13.570 -6.381 1.00 92.06 125 TYR A CA 1
ATOM 963 C C . TYR A 1 125 ? 13.538 -13.949 -6.042 1.00 92.06 125 TYR A C 1
ATOM 965 O O . TYR A 1 125 ? 13.988 -14.989 -6.526 1.00 92.06 125 TYR A O 1
ATOM 973 N N . PRO A 1 126 ? 14.285 -13.140 -5.267 1.00 88.38 126 PRO A N 1
ATOM 974 C CA . PRO A 1 126 ? 15.663 -13.456 -4.885 1.00 88.38 126 PRO A CA 1
ATOM 975 C C . PRO A 1 126 ? 15.769 -14.754 -4.071 1.00 88.38 126 PRO A C 1
ATOM 977 O O . PRO A 1 126 ? 14.987 -14.971 -3.141 1.00 88.38 126 PRO A O 1
ATOM 980 N N . ASP A 1 127 ? 16.777 -15.578 -4.369 1.00 82.12 127 ASP A N 1
ATOM 981 C CA . ASP A 1 127 ? 16.999 -16.875 -3.708 1.00 82.12 127 ASP A CA 1
ATOM 982 C C . ASP A 1 127 ? 17.272 -16.750 -2.194 1.00 82.12 127 ASP A C 1
ATOM 984 O O . ASP A 1 127 ? 16.936 -17.655 -1.427 1.00 82.12 127 ASP A O 1
ATOM 988 N N . ASP A 1 128 ? 17.776 -15.592 -1.745 1.00 80.75 128 ASP A N 1
ATOM 989 C CA . ASP A 1 128 ? 17.983 -15.238 -0.330 1.00 80.75 128 ASP A CA 1
ATOM 990 C C . ASP A 1 128 ? 16.677 -15.134 0.487 1.00 80.75 128 ASP A C 1
ATOM 992 O O . ASP A 1 128 ? 16.717 -14.979 1.708 1.00 80.75 128 ASP A O 1
ATOM 996 N N . LYS A 1 129 ? 15.502 -15.176 -0.165 1.00 76.81 129 LYS A N 1
ATOM 997 C CA . LYS A 1 129 ? 14.157 -15.045 0.444 1.00 76.81 129 LYS A CA 1
ATOM 998 C C . LYS A 1 129 ? 13.920 -13.736 1.212 1.00 76.81 129 LYS A C 1
ATOM 1000 O O . LYS A 1 129 ? 12.918 -13.605 1.913 1.00 76.81 129 LYS A O 1
ATOM 1005 N N . THR A 1 130 ? 14.792 -12.744 1.034 1.00 80.56 130 THR A N 1
ATOM 1006 C CA . THR A 1 130 ? 14.636 -11.367 1.533 1.00 80.56 130 THR A CA 1
ATOM 1007 C C . THR A 1 130 ? 13.384 -10.693 0.974 1.00 80.56 130 THR A C 1
ATOM 1009 O O . THR A 1 130 ? 12.727 -9.925 1.674 1.00 80.56 130 THR A O 1
ATOM 1012 N N . ILE A 1 131 ? 13.021 -11.022 -0.270 1.00 87.56 131 ILE A N 1
ATOM 1013 C CA . ILE A 1 131 ? 11.780 -10.599 -0.917 1.00 87.56 131 ILE A CA 1
ATOM 1014 C C . ILE A 1 131 ? 10.985 -11.850 -1.285 1.00 87.56 131 ILE A C 1
ATOM 1016 O O . ILE A 1 131 ? 11.489 -12.738 -1.967 1.00 87.56 131 ILE A O 1
ATOM 1020 N N . THR A 1 132 ? 9.735 -11.929 -0.829 1.00 90.12 132 THR A N 1
ATOM 1021 C CA . THR A 1 132 ? 8.858 -13.096 -1.017 1.00 90.12 132 THR A CA 1
ATOM 1022 C C . THR A 1 132 ? 7.536 -12.700 -1.681 1.00 90.12 132 THR A C 1
ATOM 1024 O O . THR A 1 132 ? 7.154 -11.526 -1.617 1.00 90.12 132 THR A O 1
ATOM 1027 N N . PRO A 1 133 ? 6.777 -13.658 -2.250 1.00 91.06 133 PRO A N 1
ATOM 1028 C CA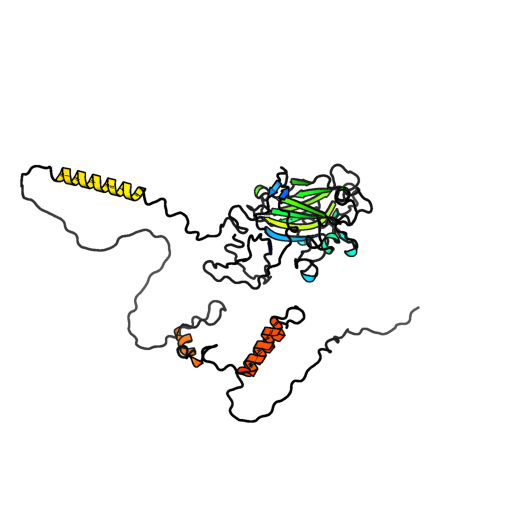 . PRO A 1 133 ? 5.432 -13.399 -2.765 1.00 91.06 133 PRO A CA 1
ATOM 1029 C C . PRO A 1 133 ? 4.455 -12.816 -1.735 1.00 91.06 133 PRO A C 1
ATOM 1031 O O . PRO A 1 133 ? 3.468 -12.207 -2.132 1.00 91.06 133 PRO A O 1
ATOM 1034 N N . LEU A 1 134 ? 4.715 -12.967 -0.429 1.00 90.69 134 LEU A N 1
ATOM 1035 C CA . LEU A 1 134 ? 3.897 -12.376 0.638 1.00 90.69 134 LEU A CA 1
ATOM 1036 C C . LEU A 1 134 ? 4.001 -10.841 0.653 1.00 90.69 134 LEU A C 1
ATOM 1038 O O . LEU A 1 134 ? 3.014 -10.162 0.913 1.00 90.69 134 LEU A O 1
ATOM 1042 N N . ILE A 1 135 ? 5.168 -10.280 0.309 1.00 92.31 135 ILE A N 1
ATOM 1043 C CA . ILE A 1 135 ? 5.372 -8.822 0.270 1.00 92.31 135 ILE A CA 1
ATOM 1044 C C . ILE A 1 135 ? 4.532 -8.201 -0.850 1.00 92.31 135 ILE A C 1
ATOM 1046 O O . ILE A 1 135 ? 3.743 -7.300 -0.587 1.00 92.31 135 ILE A O 1
ATOM 1050 N N . ALA A 1 136 ? 4.621 -8.741 -2.066 1.00 93.62 136 ALA A N 1
ATOM 1051 C CA . ALA A 1 136 ? 3.659 -8.486 -3.137 1.00 93.62 136 ALA A CA 1
ATOM 1052 C C . ALA A 1 136 ? 3.631 -9.680 -4.112 1.00 93.62 136 ALA A C 1
ATOM 1054 O O . ALA A 1 136 ? 4.695 -10.256 -4.388 1.00 93.62 136 ALA A O 1
ATOM 1055 N N . PRO A 1 137 ? 2.455 -10.063 -4.643 1.00 93.56 137 PRO A N 1
ATOM 1056 C CA . PRO A 1 137 ? 2.322 -11.194 -5.554 1.00 93.56 137 PRO A CA 1
ATOM 1057 C C . PRO A 1 137 ? 2.911 -10.871 -6.933 1.00 93.56 137 PRO A C 1
ATOM 1059 O O . PRO A 1 137 ? 3.031 -9.709 -7.327 1.00 93.56 137 PRO A O 1
ATOM 1062 N N . ALA A 1 138 ? 3.232 -11.915 -7.704 1.00 94.06 138 ALA A N 1
ATOM 1063 C CA . ALA A 1 138 ? 3.887 -11.778 -9.008 1.00 94.06 138 ALA A CA 1
ATOM 1064 C C . ALA A 1 138 ? 3.095 -10.900 -9.994 1.00 94.06 138 ALA A C 1
ATOM 1066 O O . ALA A 1 138 ? 3.695 -10.273 -10.860 1.00 94.06 138 ALA A O 1
ATOM 1067 N N . PHE A 1 139 ? 1.769 -10.807 -9.838 1.00 93.31 139 PHE A N 1
ATOM 1068 C CA . PHE A 1 139 ? 0.912 -9.919 -10.624 1.00 93.31 139 PHE A CA 1
ATOM 1069 C C . PHE A 1 139 ? 1.339 -8.445 -10.554 1.00 93.31 139 PHE A C 1
ATOM 1071 O O . PHE A 1 139 ? 1.404 -7.814 -11.604 1.00 93.31 139 PHE A O 1
ATOM 1078 N N . ILE A 1 140 ? 1.711 -7.922 -9.379 1.00 96.00 140 ILE A N 1
ATOM 1079 C CA . ILE A 1 140 ? 2.106 -6.508 -9.217 1.00 96.00 140 ILE A CA 1
ATOM 1080 C C . ILE A 1 140 ? 3.413 -6.221 -9.951 1.00 96.00 140 ILE A C 1
ATOM 1082 O O . ILE A 1 140 ? 3.518 -5.265 -10.706 1.00 96.00 140 ILE A O 1
ATOM 1086 N N . TYR A 1 141 ? 4.401 -7.105 -9.809 1.00 95.69 141 TYR A N 1
ATOM 1087 C CA . TYR A 1 141 ? 5.670 -6.997 -10.531 1.00 95.69 141 TYR A CA 1
ATOM 1088 C C . TYR A 1 141 ? 5.541 -7.285 -12.042 1.00 95.69 141 TYR A C 1
ATOM 1090 O O . TYR A 1 141 ? 6.436 -6.929 -12.804 1.00 95.69 141 TYR A O 1
ATOM 1098 N N . SER A 1 142 ? 4.443 -7.912 -12.485 1.00 94.56 142 SER A N 1
ATOM 1099 C CA . SER A 1 142 ? 4.174 -8.229 -13.898 1.00 94.56 142 SER A CA 1
ATOM 1100 C C . SER A 1 142 ? 3.664 -7.043 -14.718 1.00 94.56 142 SER A C 1
ATOM 1102 O O . SER A 1 142 ? 3.802 -7.043 -15.941 1.00 94.56 142 SER A O 1
ATOM 1104 N N . THR A 1 143 ? 3.100 -6.038 -14.050 1.00 96.00 143 THR A N 1
ATOM 1105 C CA . THR A 1 143 ? 2.640 -4.765 -14.615 1.00 96.00 143 THR A CA 1
ATOM 1106 C C . THR A 1 143 ? 3.585 -3.629 -14.223 1.00 96.00 143 THR A C 1
ATOM 1108 O O . THR A 1 143 ? 4.317 -3.729 -13.237 1.00 96.00 143 THR A O 1
ATOM 1111 N N . ALA A 1 144 ? 3.618 -2.561 -15.018 1.00 94.69 144 ALA A N 1
ATOM 1112 C CA . ALA A 1 144 ? 4.271 -1.306 -14.654 1.00 94.69 144 ALA A CA 1
ATOM 1113 C C . ALA A 1 144 ? 3.673 -0.110 -15.399 1.00 94.69 144 ALA A C 1
ATOM 1115 O O . ALA A 1 144 ? 3.190 -0.258 -16.522 1.00 94.69 144 ALA A O 1
ATOM 1116 N N . GLN A 1 145 ? 3.832 1.093 -14.844 1.00 94.06 145 GLN A N 1
ATOM 1117 C CA . GLN A 1 145 ? 3.893 2.308 -15.659 1.00 94.06 145 GLN A CA 1
ATOM 1118 C C . GLN A 1 145 ? 5.338 2.573 -16.086 1.00 94.06 145 GLN A C 1
ATOM 1120 O O . GLN A 1 145 ? 6.268 2.401 -15.294 1.00 94.06 145 GLN A O 1
ATOM 1125 N N . GLN A 1 146 ? 5.513 3.039 -17.323 1.00 90.44 146 GLN A N 1
ATOM 1126 C CA . GLN A 1 146 ? 6.780 3.540 -17.863 1.00 90.44 146 GLN A CA 1
ATOM 1127 C C . GLN A 1 146 ? 6.619 4.971 -18.397 1.00 90.44 146 GLN A C 1
ATOM 1129 O O . GLN A 1 146 ? 5.493 5.395 -18.673 1.00 90.44 146 GLN A O 1
ATOM 1134 N N . THR A 1 147 ? 7.722 5.700 -18.598 1.00 87.88 147 THR A N 1
ATOM 1135 C CA . THR A 1 147 ? 7.691 7.016 -19.266 1.00 87.88 147 THR A CA 1
ATOM 1136 C C . THR A 1 147 ? 7.063 6.894 -20.660 1.00 87.88 147 THR A C 1
ATOM 1138 O O . THR A 1 147 ? 7.454 6.036 -21.456 1.00 87.88 147 THR A O 1
ATOM 1141 N N . ALA A 1 148 ? 6.097 7.750 -20.996 1.00 82.94 148 ALA A N 1
ATOM 1142 C CA . ALA A 1 148 ? 5.520 7.772 -22.336 1.00 82.94 148 ALA A CA 1
ATOM 1143 C C . ALA A 1 148 ? 6.550 8.244 -23.384 1.00 82.94 148 ALA A C 1
ATOM 1145 O O . ALA A 1 148 ? 7.109 9.335 -23.303 1.00 82.94 148 ALA A O 1
ATOM 1146 N N . SER A 1 149 ? 6.787 7.421 -24.406 1.00 68.50 149 SER A N 1
ATOM 1147 C CA . SER A 1 149 ? 7.732 7.709 -25.490 1.00 68.50 149 SER A CA 1
ATOM 1148 C C . SER A 1 149 ? 7.185 8.782 -26.444 1.00 68.50 149 SER A C 1
ATOM 1150 O O . SER A 1 149 ? 6.328 8.479 -27.278 1.00 68.50 149 SER A O 1
ATOM 1152 N N . THR A 1 150 ? 7.675 10.020 -26.346 1.00 63.72 150 THR A N 1
ATOM 1153 C CA . THR A 1 150 ? 7.283 11.136 -27.222 1.00 63.72 150 THR A CA 1
ATOM 1154 C C . THR A 1 150 ? 8.090 11.183 -28.520 1.00 63.72 150 THR A C 1
ATOM 1156 O O . THR A 1 150 ? 9.300 10.977 -28.519 1.00 63.72 150 THR A O 1
ATOM 1159 N N . ASN A 1 151 ? 7.451 11.584 -29.625 1.00 54.78 151 ASN A N 1
ATOM 1160 C CA . ASN A 1 151 ? 8.139 11.828 -30.905 1.00 54.78 151 ASN A CA 1
ATOM 1161 C C . ASN A 1 151 ? 9.100 13.039 -30.862 1.00 54.78 151 ASN A C 1
ATOM 1163 O O . ASN A 1 151 ? 9.934 13.204 -31.750 1.00 54.78 151 ASN A O 1
ATOM 1167 N N . THR A 1 152 ? 9.002 13.891 -29.837 1.00 58.09 152 THR A N 1
ATOM 1168 C CA . THR A 1 152 ? 10.005 14.906 -29.498 1.00 58.09 152 THR A CA 1
ATOM 1169 C C . THR A 1 152 ? 11.144 14.263 -28.704 1.00 58.09 152 THR A C 1
ATOM 1171 O O . THR A 1 152 ? 10.958 13.808 -27.577 1.00 58.09 152 THR A O 1
ATOM 1174 N N . SER A 1 153 ? 12.346 14.261 -29.280 1.00 53.47 153 SER A N 1
ATOM 1175 C CA . SER A 1 153 ? 13.523 13.488 -28.843 1.00 53.47 153 SER A CA 1
ATOM 1176 C C . SER A 1 153 ? 14.170 13.899 -27.506 1.00 53.47 153 SER A C 1
ATOM 1178 O O . SER A 1 153 ? 15.251 13.414 -27.182 1.00 53.47 153 SER A O 1
ATOM 1180 N N . GLN A 1 154 ? 13.558 14.810 -26.742 1.00 54.22 154 GLN A N 1
ATOM 1181 C CA . GLN A 1 154 ? 14.129 15.387 -25.514 1.00 54.22 154 GLN A CA 1
ATOM 1182 C C . GLN A 1 154 ? 13.094 15.707 -24.414 1.00 54.22 154 GLN A C 1
ATOM 1184 O O . GLN A 1 154 ? 13.431 16.403 -23.455 1.00 54.22 154 GLN A O 1
ATOM 1189 N N . ALA A 1 155 ? 11.840 15.244 -24.513 1.00 58.34 155 ALA A N 1
ATOM 1190 C CA . ALA A 1 155 ? 10.806 15.589 -23.529 1.00 58.34 155 ALA A CA 1
ATOM 1191 C C . ALA A 1 155 ? 11.036 14.890 -22.171 1.00 58.34 155 ALA A C 1
ATOM 1193 O O . ALA A 1 155 ? 10.523 13.808 -21.906 1.00 58.34 155 ALA A O 1
ATOM 1194 N N . ARG A 1 156 ? 11.813 15.528 -21.290 1.00 71.25 156 ARG A N 1
ATOM 1195 C CA . ARG A 1 156 ? 12.002 15.100 -19.899 1.00 71.25 156 ARG A CA 1
ATOM 1196 C C . ARG A 1 156 ? 10.846 15.603 -19.035 1.00 71.25 156 ARG A C 1
ATOM 1198 O O . ARG A 1 156 ? 10.768 16.791 -18.733 1.00 71.25 156 ARG A O 1
ATOM 1205 N N . PHE A 1 157 ? 9.980 14.690 -18.616 1.00 83.19 157 PHE A N 1
ATOM 1206 C CA . PHE A 1 157 ? 8.934 14.914 -17.619 1.00 83.19 157 PHE A CA 1
ATOM 1207 C C . PHE A 1 157 ? 8.930 13.760 -16.607 1.00 83.19 157 PHE A C 1
ATOM 1209 O O . PHE A 1 157 ? 9.463 12.684 -16.880 1.00 83.19 157 PHE A O 1
ATOM 1216 N N . ASN A 1 158 ? 8.309 13.979 -15.447 1.00 90.06 158 ASN A N 1
ATOM 1217 C CA . ASN A 1 158 ? 8.148 12.953 -14.419 1.00 90.06 158 ASN A CA 1
ATOM 1218 C C . ASN A 1 158 ? 6.713 12.413 -14.453 1.00 90.06 158 ASN A C 1
ATOM 1220 O O . ASN A 1 158 ? 5.760 13.199 -14.422 1.00 90.06 158 ASN A O 1
ATOM 1224 N N . ILE A 1 159 ? 6.547 11.089 -14.428 1.00 92.88 159 ILE A N 1
ATOM 1225 C CA . ILE A 1 159 ? 5.255 10.482 -14.084 1.00 92.88 159 ILE A CA 1
ATOM 1226 C C . ILE A 1 159 ? 4.938 10.906 -12.649 1.00 92.88 159 ILE A C 1
ATOM 1228 O O . ILE A 1 159 ? 5.828 10.897 -11.799 1.00 92.88 159 ILE A O 1
ATOM 1232 N N . THR A 1 160 ? 3.703 11.331 -12.390 1.00 95.31 160 THR A N 1
ATOM 1233 C CA . THR A 1 160 ? 3.292 11.901 -11.102 1.00 95.31 160 THR A CA 1
ATOM 1234 C C . THR A 1 160 ? 1.971 11.290 -10.666 1.00 95.31 160 THR A C 1
ATOM 1236 O O . THR A 1 160 ? 0.965 11.469 -11.354 1.00 95.31 160 THR A O 1
ATOM 1239 N N . TRP A 1 161 ? 1.979 10.630 -9.509 1.00 96.62 161 TRP A N 1
ATOM 1240 C CA . TRP A 1 161 ? 0.777 10.188 -8.809 1.00 96.62 161 TRP A CA 1
ATOM 1241 C C . TRP A 1 161 ? 0.480 11.140 -7.654 1.00 96.62 161 TRP A C 1
ATOM 1243 O O . TRP A 1 161 ? 1.383 11.498 -6.896 1.00 96.62 161 TRP A O 1
ATOM 1253 N N . GLU A 1 162 ? -0.776 11.550 -7.531 1.00 95.69 162 GLU A N 1
ATOM 1254 C CA . GLU A 1 162 ? -1.266 12.499 -6.536 1.00 95.69 162 GLU A CA 1
ATOM 1255 C C . GLU A 1 162 ? -2.345 11.833 -5.680 1.00 95.69 162 GLU A C 1
ATOM 1257 O O . GLU A 1 162 ? -3.301 11.249 -6.188 1.00 95.69 162 GLU A O 1
ATOM 1262 N N . MET A 1 163 ? -2.146 11.877 -4.366 1.00 95.31 163 MET A N 1
ATOM 1263 C CA . MET A 1 163 ? -2.964 11.193 -3.365 1.00 95.31 163 MET A CA 1
ATOM 1264 C C . MET A 1 163 ? -3.293 12.155 -2.220 1.00 95.31 163 MET A C 1
ATOM 1266 O O . MET A 1 163 ? -2.517 13.069 -1.934 1.00 95.31 163 MET A O 1
ATOM 1270 N N . GLU A 1 164 ? -4.414 11.944 -1.535 1.00 93.75 164 GLU A N 1
ATOM 1271 C CA . GLU A 1 164 ? -4.787 12.725 -0.350 1.00 93.75 164 GLU A CA 1
ATOM 1272 C C . GLU A 1 164 ? -4.085 12.156 0.892 1.00 93.75 164 GLU A C 1
ATOM 1274 O O . GLU A 1 164 ? -4.025 10.945 1.093 1.00 93.75 164 GLU A O 1
ATOM 1279 N N . ALA A 1 165 ? -3.531 13.014 1.746 1.00 92.31 165 ALA A N 1
ATOM 1280 C CA . ALA A 1 165 ? -2.824 12.596 2.953 1.00 92.31 165 ALA A CA 1
ATOM 1281 C C . ALA A 1 165 ? -3.132 13.540 4.116 1.00 92.31 165 ALA A C 1
ATOM 1283 O O . ALA A 1 165 ? -2.942 14.751 4.019 1.00 92.31 165 ALA A O 1
ATOM 1284 N N . GLU A 1 166 ? -3.574 12.984 5.245 1.00 89.06 166 GLU A N 1
ATOM 1285 C CA . GLU A 1 166 ? -3.823 13.757 6.463 1.00 89.06 166 GLU A CA 1
ATOM 1286 C C . GLU A 1 166 ? -2.511 14.375 6.987 1.00 89.06 166 GLU A C 1
ATOM 1288 O O . GLU A 1 166 ? -1.551 13.629 7.240 1.00 89.06 166 GLU A O 1
ATOM 1293 N N . PRO A 1 167 ? -2.450 15.705 7.192 1.00 87.38 167 PRO A N 1
ATOM 1294 C CA . PRO A 1 167 ? -1.285 16.366 7.767 1.00 87.38 167 PRO A CA 1
ATOM 1295 C C . PRO A 1 167 ? -1.112 16.002 9.250 1.00 87.38 167 PRO A C 1
ATOM 1297 O O . PRO A 1 167 ? -2.054 15.614 9.940 1.00 87.38 167 PRO A O 1
ATOM 1300 N N . GLY A 1 168 ? 0.112 16.144 9.765 1.00 86.44 168 GLY A N 1
ATOM 1301 C CA . GLY A 1 168 ? 0.443 15.827 11.163 1.00 86.44 168 GLY A CA 1
ATOM 1302 C C . GLY A 1 168 ? 0.866 14.374 11.426 1.00 86.44 168 GLY A C 1
ATOM 1303 O O . GLY A 1 168 ? 1.412 14.096 12.493 1.00 86.44 168 GLY A O 1
ATOM 1304 N N . PHE A 1 169 ? 0.712 13.470 10.454 1.00 90.50 169 PHE A N 1
ATOM 1305 C CA . PHE A 1 169 ? 1.229 12.096 10.503 1.00 90.50 169 PHE A CA 1
ATOM 1306 C C . PHE A 1 169 ? 2.501 11.918 9.662 1.00 90.50 169 PHE A C 1
ATOM 1308 O O . PHE A 1 169 ? 2.700 12.628 8.677 1.00 90.50 169 PHE A O 1
ATOM 1315 N N . LYS A 1 170 ? 3.351 10.953 10.040 1.00 92.12 170 LYS A N 1
ATOM 1316 C CA . LYS A 1 170 ? 4.410 10.431 9.158 1.00 92.12 170 LYS A CA 1
ATOM 1317 C C . LYS A 1 170 ? 3.833 9.331 8.264 1.00 92.12 170 LYS A C 1
ATOM 1319 O O . LYS A 1 170 ? 2.889 8.652 8.671 1.00 92.12 170 LYS A O 1
ATOM 1324 N N . TYR A 1 171 ? 4.424 9.108 7.094 1.00 93.19 171 TYR A N 1
ATOM 1325 C CA . TYR A 1 171 ? 3.992 8.064 6.159 1.00 93.19 171 TYR A CA 1
ATOM 1326 C C . TYR A 1 171 ? 5.171 7.207 5.707 1.00 93.19 171 TYR A C 1
ATOM 1328 O O . TYR A 1 171 ? 6.216 7.736 5.336 1.00 93.19 171 TYR A O 1
ATOM 1336 N N . LEU A 1 172 ? 4.978 5.890 5.716 1.00 93.94 172 LEU A N 1
ATOM 1337 C CA . LEU A 1 172 ? 5.830 4.920 5.042 1.00 93.94 172 LEU A CA 1
ATOM 1338 C C . LEU A 1 172 ? 5.337 4.788 3.597 1.00 93.94 172 LEU A C 1
ATOM 1340 O O . LEU A 1 172 ? 4.160 4.509 3.363 1.00 93.94 172 LEU A O 1
ATOM 1344 N N . ILE A 1 173 ? 6.237 4.980 2.640 1.00 94.81 173 ILE A N 1
ATOM 1345 C CA . ILE A 1 173 ? 5.987 4.783 1.213 1.00 94.81 173 ILE A CA 1
ATOM 1346 C C . ILE A 1 173 ? 6.872 3.647 0.736 1.00 94.81 173 ILE A C 1
ATOM 1348 O O . ILE A 1 173 ? 8.097 3.750 0.793 1.00 94.81 173 ILE A O 1
ATOM 1352 N N . ARG A 1 174 ? 6.243 2.589 0.231 1.00 95.44 174 ARG A N 1
ATOM 1353 C CA . ARG A 1 174 ? 6.918 1.466 -0.409 1.00 95.44 174 ARG A CA 1
ATOM 1354 C C . ARG A 1 174 ? 6.723 1.539 -1.910 1.00 95.44 174 ARG A C 1
ATOM 1356 O O . ARG A 1 174 ? 5.593 1.515 -2.394 1.00 95.44 174 ARG A O 1
ATOM 1363 N N . LEU A 1 175 ? 7.830 1.580 -2.639 1.00 95.75 175 LEU A N 1
ATOM 1364 C CA . LEU A 1 175 ? 7.848 1.500 -4.094 1.00 95.75 175 LEU A CA 1
ATOM 1365 C C . LEU A 1 175 ? 8.267 0.095 -4.521 1.00 95.75 175 LEU A C 1
ATOM 1367 O O . LEU A 1 175 ? 9.340 -0.373 -4.142 1.00 95.75 175 LEU A O 1
ATOM 1371 N N . HIS A 1 176 ? 7.427 -0.568 -5.312 1.00 95.75 176 HIS A N 1
ATOM 1372 C CA . HIS A 1 176 ? 7.701 -1.882 -5.885 1.00 95.75 176 HIS A CA 1
ATOM 1373 C C . HIS A 1 176 ? 8.235 -1.737 -7.308 1.00 95.75 176 HIS A C 1
ATOM 1375 O O . HIS A 1 176 ? 7.658 -1.028 -8.137 1.00 95.75 176 HIS A O 1
ATOM 1381 N N . PHE A 1 177 ? 9.314 -2.459 -7.596 1.00 93.75 177 PHE A N 1
ATOM 1382 C CA . PHE A 1 177 ? 10.058 -2.381 -8.843 1.00 93.75 177 PHE A CA 1
ATOM 1383 C C . PHE A 1 177 ? 10.353 -3.774 -9.405 1.00 93.75 177 PHE A C 1
ATOM 1385 O O . PHE A 1 177 ? 10.711 -4.697 -8.675 1.00 93.75 177 PHE A O 1
ATOM 1392 N N . CYS A 1 178 ? 10.259 -3.925 -10.722 1.00 92.00 178 CYS A N 1
ATOM 1393 C CA . CYS A 1 178 ? 10.724 -5.098 -11.445 1.00 92.00 178 CYS A CA 1
ATOM 1394 C C . CYS A 1 178 ? 11.069 -4.719 -12.889 1.00 92.00 178 CYS A C 1
ATOM 1396 O O . CYS A 1 178 ? 10.250 -4.140 -13.604 1.00 92.00 178 CYS A O 1
ATOM 1398 N N . VAL A 1 179 ? 12.286 -5.045 -13.335 1.00 86.81 179 VAL A N 1
ATOM 1399 C CA . VAL A 1 179 ? 12.762 -4.689 -14.681 1.00 86.81 179 VAL A CA 1
ATOM 1400 C C . VAL A 1 179 ? 12.135 -5.619 -15.722 1.00 86.81 179 VAL A C 1
ATOM 1402 O O . VAL A 1 179 ? 12.707 -6.654 -16.064 1.00 86.81 179 VAL A O 1
ATOM 1405 N N . ILE A 1 180 ? 10.952 -5.238 -16.213 1.00 86.25 180 ILE A N 1
ATOM 1406 C CA . ILE A 1 180 ? 10.183 -5.979 -17.232 1.00 86.25 180 ILE A CA 1
ATOM 1407 C C . ILE A 1 180 ? 10.306 -5.396 -18.653 1.00 86.25 180 ILE A C 1
ATOM 1409 O O . ILE A 1 180 ? 9.867 -6.022 -19.613 1.00 86.25 180 ILE A O 1
ATOM 1413 N N . ILE A 1 181 ? 10.896 -4.202 -18.794 1.00 78.50 181 ILE A N 1
ATOM 1414 C CA . ILE A 1 181 ? 10.942 -3.427 -20.053 1.00 78.50 181 ILE A CA 1
ATOM 1415 C C . ILE A 1 181 ? 12.306 -3.555 -20.749 1.00 78.50 181 ILE A C 1
ATOM 1417 O O . ILE A 1 181 ? 12.388 -3.743 -21.964 1.00 78.50 181 ILE A O 1
ATOM 1421 N N . SER A 1 182 ? 13.395 -3.453 -19.983 1.00 74.88 182 SER A N 1
ATOM 1422 C CA . SER A 1 182 ? 14.756 -3.461 -20.522 1.00 74.88 182 SER A CA 1
ATOM 1423 C C . SER A 1 182 ? 15.190 -4.847 -20.996 1.00 74.88 182 SER A C 1
ATOM 1425 O O . SER A 1 182 ? 15.091 -5.831 -20.268 1.00 74.88 182 SER A O 1
ATOM 1427 N N . LYS A 1 183 ? 15.755 -4.907 -22.208 1.00 65.06 183 LYS A N 1
ATOM 1428 C CA . LYS A 1 183 ? 16.321 -6.133 -22.802 1.00 65.06 183 LYS A CA 1
ATOM 1429 C C . LYS A 1 183 ? 17.768 -6.419 -22.372 1.00 65.06 183 LYS A C 1
ATOM 1431 O O . LYS A 1 183 ? 18.316 -7.449 -22.750 1.00 65.06 183 LYS A O 1
ATOM 1436 N N . ALA A 1 184 ? 18.390 -5.510 -21.623 1.00 63.59 184 ALA A N 1
ATOM 1437 C CA . ALA A 1 184 ? 19.769 -5.598 -21.155 1.00 63.59 184 ALA A CA 1
ATOM 1438 C C . ALA A 1 184 ? 19.884 -5.072 -19.716 1.00 63.59 184 ALA A C 1
ATOM 1440 O O . ALA A 1 184 ? 19.086 -4.242 -19.285 1.00 63.59 184 ALA A O 1
ATOM 1441 N N . LEU A 1 185 ? 20.884 -5.562 -18.981 1.00 63.72 185 LEU A N 1
ATOM 1442 C CA . LEU A 1 185 ? 21.242 -5.043 -17.659 1.00 63.72 185 LEU A CA 1
ATOM 1443 C C . LEU A 1 185 ? 21.888 -3.655 -17.789 1.00 63.72 185 LEU A C 1
ATOM 1445 O O . LEU A 1 185 ? 22.527 -3.358 -18.797 1.00 63.72 185 LEU A O 1
ATOM 1449 N N . ASN A 1 186 ? 21.762 -2.831 -16.746 1.00 69.00 186 ASN A N 1
ATOM 1450 C CA . ASN A 1 186 ? 22.366 -1.494 -16.643 1.00 69.00 186 ASN A CA 1
ATOM 1451 C C . ASN A 1 186 ? 21.963 -0.528 -17.777 1.00 69.00 186 ASN A C 1
ATOM 1453 O O . ASN A 1 186 ? 22.732 0.355 -18.142 1.00 69.00 186 ASN A O 1
ATOM 1457 N N . SER A 1 187 ? 20.759 -0.675 -18.339 1.00 72.88 187 SER A N 1
ATOM 1458 C CA . SER A 1 187 ? 20.193 0.292 -19.292 1.00 72.88 187 SER A CA 1
ATOM 1459 C C . SER A 1 187 ? 19.175 1.253 -18.670 1.00 72.88 187 SER A C 1
ATOM 1461 O O . SER A 1 187 ? 18.740 2.182 -19.340 1.00 72.88 187 SER A O 1
ATOM 1463 N N . LEU A 1 188 ? 18.740 1.023 -17.429 1.00 79.06 188 LEU A N 1
ATOM 1464 C CA . LEU A 1 188 ? 17.631 1.751 -16.808 1.00 79.06 188 LEU A CA 1
ATOM 1465 C C . LEU A 1 188 ? 18.117 2.499 -15.562 1.00 79.06 188 LEU A C 1
ATOM 1467 O O . LEU A 1 188 ? 18.350 1.878 -14.525 1.00 79.06 188 LEU A O 1
ATOM 1471 N N . TYR A 1 189 ? 18.249 3.820 -15.689 1.00 85.69 189 TYR A N 1
ATOM 1472 C CA . TYR A 1 189 ? 18.634 4.741 -14.621 1.00 85.69 189 TYR A CA 1
ATOM 1473 C C . TYR A 1 189 ? 17.581 5.841 -14.502 1.00 85.69 189 TYR A C 1
ATOM 1475 O O . TYR A 1 189 ? 17.379 6.631 -15.426 1.00 85.69 189 TYR A O 1
ATOM 1483 N N . PHE A 1 190 ? 16.919 5.909 -13.351 1.00 88.06 190 PHE A N 1
ATOM 1484 C CA . PHE A 1 190 ? 15.855 6.878 -13.104 1.00 88.06 190 PHE A CA 1
ATOM 1485 C C . PHE A 1 190 ? 15.938 7.464 -11.695 1.00 88.06 190 PHE A C 1
ATOM 1487 O O . PHE A 1 190 ? 16.599 6.929 -10.806 1.00 88.06 190 PHE A O 1
ATOM 1494 N N . ASN A 1 191 ? 15.277 8.599 -11.507 1.00 91.56 191 ASN A N 1
ATOM 1495 C CA . ASN A 1 191 ? 15.188 9.301 -10.238 1.00 91.56 191 ASN A CA 1
ATOM 1496 C C . ASN A 1 191 ? 13.803 9.080 -9.619 1.00 91.56 191 ASN A C 1
ATOM 1498 O O . ASN A 1 191 ? 12.785 9.091 -10.317 1.00 91.56 191 ASN A O 1
ATOM 1502 N N . VAL A 1 192 ? 13.775 8.923 -8.297 1.00 92.94 192 VAL A N 1
ATOM 1503 C CA . VAL A 1 192 ? 12.557 8.846 -7.484 1.00 92.94 192 VAL A CA 1
ATOM 1504 C C . VAL A 1 192 ? 12.421 10.146 -6.700 1.00 92.94 192 VAL A C 1
ATOM 1506 O O . VAL A 1 192 ? 13.356 10.539 -5.997 1.00 92.94 192 VAL A O 1
ATOM 1509 N N . TYR A 1 193 ? 11.252 10.781 -6.772 1.00 92.81 193 TYR A N 1
ATOM 1510 C CA . TYR A 1 193 ? 10.926 11.978 -5.998 1.00 92.81 193 TYR A CA 1
ATOM 1511 C C . TYR A 1 193 ? 9.635 11.785 -5.201 1.00 92.81 193 TYR A C 1
ATOM 1513 O O . TYR A 1 193 ? 8.693 11.143 -5.665 1.00 92.81 193 TYR A O 1
ATOM 1521 N N . ILE A 1 194 ? 9.584 12.363 -4.004 1.00 92.88 194 ILE A N 1
ATOM 1522 C CA . ILE A 1 194 ? 8.422 12.337 -3.112 1.00 92.88 194 ILE A CA 1
ATOM 1523 C C . ILE A 1 194 ? 8.223 13.758 -2.567 1.00 92.88 194 ILE A C 1
ATOM 1525 O O . ILE A 1 194 ? 9.153 14.351 -2.026 1.00 92.88 194 ILE A O 1
ATOM 1529 N N . ASN A 1 195 ? 7.038 14.341 -2.770 1.00 90.88 195 ASN A N 1
ATOM 1530 C CA . ASN A 1 195 ? 6.732 15.761 -2.522 1.00 90.88 195 ASN A CA 1
ATOM 1531 C C . ASN A 1 195 ? 7.787 16.733 -3.103 1.00 90.88 195 ASN A C 1
ATOM 1533 O O . ASN A 1 195 ? 8.110 17.759 -2.512 1.00 90.88 195 ASN A O 1
ATOM 1537 N N . GLY A 1 196 ? 8.344 16.392 -4.273 1.00 86.69 196 GLY A N 1
ATOM 1538 C CA . GLY A 1 196 ? 9.405 17.150 -4.950 1.00 86.69 196 GLY A CA 1
ATOM 1539 C C . GLY A 1 196 ? 10.814 16.974 -4.362 1.00 86.69 196 GLY A C 1
ATOM 1540 O O . GLY A 1 196 ? 11.787 17.386 -4.991 1.00 86.69 196 GLY A O 1
ATOM 1541 N N . LEU A 1 197 ? 10.955 16.327 -3.200 1.00 88.50 197 LEU A N 1
ATOM 1542 C CA . LEU A 1 197 ? 12.248 15.951 -2.628 1.00 88.50 197 LEU A CA 1
ATOM 1543 C C . LEU A 1 197 ? 12.790 14.706 -3.336 1.00 88.50 197 LEU A C 1
ATOM 1545 O O . LEU A 1 197 ? 12.047 13.775 -3.636 1.00 88.50 197 LEU A O 1
ATOM 1549 N N . MET A 1 198 ? 14.097 14.669 -3.587 1.00 87.56 198 MET A N 1
ATOM 1550 C CA . MET A 1 198 ? 14.765 13.523 -4.205 1.00 87.56 198 MET A CA 1
ATOM 1551 C C . MET A 1 198 ? 14.923 12.386 -3.184 1.00 87.56 198 MET A C 1
ATOM 1553 O O . MET A 1 198 ? 15.663 12.528 -2.215 1.00 87.56 198 MET A O 1
ATOM 1557 N N . GLY A 1 199 ? 14.238 11.261 -3.405 1.00 84.75 199 GLY A N 1
ATOM 1558 C CA . GLY A 1 199 ? 14.346 10.063 -2.566 1.00 84.75 199 GLY A CA 1
ATOM 1559 C C . GLY A 1 199 ? 15.548 9.196 -2.943 1.00 84.75 199 GLY A C 1
ATOM 1560 O O . GLY A 1 199 ? 16.331 8.815 -2.076 1.00 84.75 199 GLY A O 1
ATOM 1561 N N . VAL A 1 200 ? 15.725 8.930 -4.244 1.00 86.88 200 VAL A N 1
ATOM 1562 C CA . VAL A 1 200 ? 16.915 8.269 -4.814 1.00 86.88 200 VAL A CA 1
ATOM 1563 C C . VAL A 1 200 ? 17.266 8.918 -6.150 1.00 86.88 200 VAL A C 1
ATOM 1565 O O . VAL A 1 200 ? 16.392 9.120 -6.995 1.00 86.88 200 VAL A O 1
ATOM 1568 N N . SER A 1 201 ? 18.551 9.208 -6.349 1.00 87.25 201 SER A N 1
ATOM 1569 C CA . SER A 1 201 ? 19.136 9.563 -7.642 1.00 87.25 201 SER A CA 1
ATOM 1570 C C . SER A 1 201 ? 19.711 8.338 -8.353 1.00 87.25 201 SER A C 1
ATOM 1572 O O . SER A 1 201 ? 20.306 7.471 -7.716 1.00 87.25 201 SER A O 1
ATOM 1574 N N . ASN A 1 202 ? 19.584 8.299 -9.682 1.00 83.12 202 ASN A N 1
ATOM 1575 C CA . ASN A 1 202 ? 20.217 7.313 -10.564 1.00 83.12 202 ASN A CA 1
ATOM 1576 C C . ASN A 1 202 ? 20.016 5.849 -10.114 1.00 83.12 202 ASN A C 1
ATOM 1578 O O . ASN A 1 202 ? 20.949 5.043 -10.132 1.00 83.12 202 ASN A O 1
ATOM 1582 N N . LEU A 1 203 ? 18.787 5.498 -9.720 1.00 84.88 203 LEU A N 1
ATOM 1583 C CA . LEU A 1 203 ? 18.416 4.150 -9.302 1.00 84.88 203 LEU A CA 1
ATOM 1584 C C . LEU A 1 203 ? 18.586 3.169 -10.470 1.00 84.88 203 LEU A C 1
ATOM 1586 O O . LEU A 1 203 ? 17.802 3.180 -11.418 1.00 84.88 203 LEU A O 1
ATOM 1590 N N . ASN A 1 204 ? 19.592 2.298 -10.368 1.00 84.00 204 ASN A N 1
ATOM 1591 C CA . ASN A 1 204 ? 19.774 1.158 -11.258 1.00 84.00 204 ASN A CA 1
ATOM 1592 C C . ASN A 1 204 ? 19.349 -0.132 -10.552 1.00 84.00 204 ASN A C 1
ATOM 1594 O O . ASN A 1 204 ? 20.063 -0.684 -9.712 1.00 84.00 204 ASN A O 1
ATOM 1598 N N . LEU A 1 205 ? 18.187 -0.640 -10.951 1.00 82.12 205 LEU A N 1
ATOM 1599 C CA . LEU A 1 205 ? 17.640 -1.895 -10.444 1.00 82.12 205 LEU A CA 1
ATOM 1600 C C . LEU A 1 205 ? 18.516 -3.103 -10.823 1.00 82.12 205 LEU A C 1
ATOM 1602 O O . LEU A 1 205 ? 18.661 -4.017 -10.020 1.00 82.12 205 LEU A O 1
ATOM 1606 N N . SER A 1 206 ? 19.165 -3.087 -11.996 1.00 76.56 206 SER A N 1
ATOM 1607 C CA . SER A 1 206 ? 19.961 -4.223 -12.501 1.00 76.56 206 SER A CA 1
ATOM 1608 C C . SER A 1 206 ? 21.167 -4.544 -11.616 1.00 76.56 206 SER A C 1
ATOM 1610 O O . SER A 1 206 ? 21.504 -5.712 -11.434 1.00 76.56 206 SER A O 1
ATOM 1612 N N . SER A 1 207 ? 21.811 -3.517 -11.050 1.00 77.69 207 SER A N 1
ATOM 1613 C CA . SER A 1 207 ? 22.927 -3.683 -10.111 1.00 77.69 207 SER A CA 1
ATOM 1614 C C . SER A 1 207 ? 22.493 -4.137 -8.716 1.00 77.69 207 SER A C 1
ATOM 1616 O O . SER A 1 207 ? 23.317 -4.674 -7.985 1.00 77.69 207 SER A O 1
ATOM 1618 N N . LEU A 1 208 ? 21.224 -3.931 -8.346 1.00 79.56 208 LEU A N 1
ATOM 1619 C CA . LEU A 1 208 ? 20.675 -4.322 -7.043 1.00 79.56 208 LEU A CA 1
ATOM 1620 C C . LEU A 1 208 ? 20.096 -5.742 -7.061 1.00 79.56 208 LEU A C 1
ATOM 1622 O O . LEU A 1 208 ? 20.200 -6.455 -6.070 1.00 79.56 208 LEU A O 1
ATOM 1626 N N . THR A 1 209 ? 19.502 -6.164 -8.181 1.00 79.31 209 THR A N 1
ATOM 1627 C CA . THR A 1 209 ? 18.875 -7.489 -8.330 1.00 79.31 209 THR A CA 1
ATOM 1628 C C . THR A 1 209 ? 19.760 -8.536 -9.004 1.00 79.31 209 THR A C 1
ATOM 1630 O O . THR A 1 209 ? 19.387 -9.706 -9.039 1.00 79.31 209 THR A O 1
ATOM 1633 N N . MET A 1 210 ? 20.878 -8.123 -9.614 1.00 77.00 210 MET A N 1
ATOM 1634 C CA . MET A 1 210 ? 21.756 -8.960 -10.449 1.00 77.00 210 MET A CA 1
ATOM 1635 C C . MET A 1 210 ? 21.038 -9.686 -11.612 1.00 77.00 210 MET A C 1
ATOM 1637 O O . MET A 1 210 ? 21.580 -10.627 -12.193 1.00 77.00 210 MET A O 1
ATOM 1641 N N . GLY A 1 211 ? 19.831 -9.250 -11.997 1.00 78.44 211 GLY A N 1
ATOM 1642 C CA . GLY A 1 211 ? 19.015 -9.936 -12.999 1.00 78.44 211 GLY A CA 1
ATOM 1643 C C . GLY A 1 211 ? 17.775 -9.165 -13.463 1.00 78.44 211 GLY A C 1
ATOM 1644 O O . GLY A 1 211 ? 17.224 -8.327 -12.747 1.00 78.44 211 GLY A O 1
ATOM 1645 N N . LEU A 1 212 ? 17.319 -9.480 -14.679 1.00 83.62 212 LEU A N 1
ATOM 1646 C CA . LEU A 1 212 ? 16.069 -8.970 -15.259 1.00 83.62 212 LEU A CA 1
ATOM 1647 C C . LEU A 1 212 ? 14.853 -9.748 -14.731 1.00 83.62 212 LEU A C 1
ATOM 1649 O O . LEU A 1 212 ? 14.972 -10.922 -14.373 1.00 83.62 212 LEU A O 1
ATOM 1653 N N . ALA A 1 213 ? 13.686 -9.096 -14.709 1.00 88.25 213 ALA A N 1
ATOM 1654 C CA . ALA A 1 213 ? 12.428 -9.617 -14.161 1.00 88.25 213 ALA A CA 1
ATOM 1655 C C . ALA A 1 213 ? 12.503 -10.126 -12.698 1.00 88.25 213 ALA A C 1
ATOM 1657 O O . ALA A 1 213 ? 11.686 -10.943 -12.277 1.00 88.25 213 ALA A O 1
ATOM 1658 N N . VAL A 1 214 ? 13.463 -9.639 -11.904 1.00 91.38 214 VAL A N 1
ATOM 1659 C CA . VAL A 1 214 ? 13.556 -9.905 -10.458 1.00 91.38 214 VAL A CA 1
ATOM 1660 C C . VAL A 1 214 ? 12.773 -8.842 -9.682 1.00 91.38 214 VAL A C 1
ATOM 1662 O O . VAL A 1 214 ? 12.863 -7.653 -9.997 1.00 91.38 214 VAL A O 1
ATOM 1665 N N . ALA A 1 215 ? 11.993 -9.265 -8.690 1.00 92.88 215 ALA A N 1
ATOM 1666 C CA . ALA A 1 215 ? 11.233 -8.398 -7.797 1.00 92.88 215 ALA A CA 1
ATOM 1667 C C . ALA A 1 215 ? 12.144 -7.635 -6.817 1.00 92.88 215 ALA A C 1
ATOM 1669 O O . ALA A 1 215 ? 13.008 -8.230 -6.173 1.00 92.88 215 ALA A O 1
ATOM 1670 N N . TYR A 1 216 ? 11.906 -6.332 -6.666 1.00 92.12 216 TYR A N 1
ATOM 1671 C CA . TYR A 1 216 ? 12.586 -5.445 -5.722 1.00 92.12 216 TYR A CA 1
ATOM 1672 C C . TYR A 1 216 ? 11.588 -4.473 -5.072 1.00 92.12 216 TYR A C 1
ATOM 1674 O O . TYR A 1 216 ? 10.566 -4.134 -5.671 1.00 92.12 216 TYR A O 1
ATOM 1682 N N . TYR A 1 217 ? 11.874 -3.993 -3.862 1.00 92.75 217 TYR A N 1
ATOM 1683 C CA . TYR A 1 217 ? 11.127 -2.890 -3.255 1.00 92.75 217 TYR A CA 1
ATOM 1684 C C . TYR A 1 217 ? 12.066 -1.940 -2.507 1.00 92.75 217 TYR A C 1
ATOM 1686 O O . TYR A 1 217 ? 13.127 -2.355 -2.041 1.00 92.75 217 TYR A O 1
ATOM 1694 N N . GLN A 1 218 ? 11.667 -0.674 -2.391 1.00 90.44 218 GLN A N 1
ATOM 1695 C CA . GLN A 1 218 ? 12.371 0.333 -1.602 1.00 90.44 218 GLN A CA 1
ATOM 1696 C C . GLN A 1 218 ? 11.379 1.120 -0.744 1.00 90.44 218 GLN A C 1
ATOM 1698 O O . GLN A 1 218 ? 10.388 1.647 -1.252 1.00 90.44 218 GLN A O 1
ATOM 1703 N N . ASP A 1 219 ? 11.698 1.220 0.545 1.00 92.00 219 ASP A N 1
ATOM 1704 C CA . ASP A 1 219 ? 10.908 1.929 1.550 1.00 92.00 219 ASP A CA 1
ATOM 1705 C C . ASP A 1 219 ? 11.499 3.320 1.838 1.00 92.00 219 ASP A C 1
ATOM 1707 O O . ASP A 1 219 ? 12.723 3.479 1.919 1.00 92.00 219 ASP A O 1
ATOM 1711 N N . PHE A 1 220 ? 10.619 4.305 2.022 1.00 91.12 220 PHE A N 1
ATOM 1712 C CA . PHE A 1 220 ? 10.916 5.700 2.361 1.00 91.12 220 PHE A CA 1
ATOM 1713 C C . PHE A 1 220 ? 9.987 6.190 3.470 1.00 91.12 220 PHE A C 1
ATOM 1715 O O . PHE A 1 220 ? 8.805 5.845 3.472 1.00 91.12 220 PHE A O 1
ATOM 1722 N N . ILE A 1 221 ? 10.472 7.071 4.347 1.00 91.38 221 ILE A N 1
ATOM 1723 C CA . ILE A 1 221 ? 9.607 7.827 5.262 1.00 91.38 221 ILE A CA 1
ATOM 1724 C C . ILE A 1 221 ? 9.460 9.281 4.823 1.00 91.38 221 ILE A C 1
ATOM 1726 O O . ILE A 1 221 ? 10.439 9.972 4.539 1.00 91.38 221 ILE A O 1
ATOM 1730 N N . VAL A 1 222 ? 8.208 9.736 4.830 1.00 90.19 222 VAL A N 1
ATOM 1731 C CA . VAL A 1 222 ? 7.801 11.133 4.684 1.00 90.19 222 VAL A CA 1
ATOM 1732 C C . VAL A 1 222 ? 7.430 11.682 6.053 1.00 90.19 222 VAL A C 1
ATOM 1734 O O . VAL A 1 222 ? 6.601 11.103 6.762 1.00 90.19 222 VAL A O 1
ATOM 1737 N N . ASP A 1 223 ? 8.032 12.810 6.414 1.00 88.50 223 ASP A N 1
ATOM 1738 C CA . ASP A 1 223 ? 7.707 13.525 7.641 1.00 88.50 223 ASP A CA 1
ATOM 1739 C C . ASP A 1 223 ? 6.436 14.370 7.506 1.00 88.50 223 ASP A C 1
ATOM 1741 O O . ASP A 1 223 ? 6.091 14.862 6.430 1.00 88.50 223 ASP A O 1
ATOM 1745 N N . SER A 1 224 ? 5.752 14.593 8.630 1.00 85.00 224 SER A N 1
ATOM 1746 C CA . SER A 1 224 ? 4.510 15.377 8.672 1.00 85.00 224 SER A CA 1
ATOM 1747 C C . SER A 1 224 ? 4.687 16.834 8.227 1.00 85.00 224 SER A C 1
ATOM 1749 O O . SER A 1 224 ? 3.726 17.458 7.784 1.00 85.00 224 SER A O 1
ATOM 1751 N N . SER A 1 225 ? 5.910 17.366 8.300 1.00 84.25 225 SER A N 1
ATOM 1752 C CA . SER A 1 225 ? 6.297 18.687 7.790 1.00 84.25 225 SER A CA 1
ATOM 1753 C C . SER A 1 225 ? 6.343 18.767 6.260 1.00 84.25 225 SER A C 1
ATOM 1755 O O . SER A 1 225 ? 6.209 19.857 5.707 1.00 84.25 225 SER A O 1
ATOM 1757 N N . SER A 1 226 ? 6.503 17.639 5.561 1.00 82.06 226 SER A N 1
ATOM 1758 C CA . SER A 1 226 ? 6.501 17.581 4.094 1.00 82.06 226 SER A CA 1
ATOM 1759 C C . SER A 1 226 ? 5.089 17.593 3.494 1.00 82.06 226 SER A C 1
ATOM 1761 O O . SER A 1 226 ? 4.950 17.766 2.284 1.00 82.06 226 SER A O 1
ATOM 1763 N N . ILE A 1 227 ? 4.039 17.409 4.303 1.00 85.25 227 ILE A N 1
ATOM 1764 C CA . ILE A 1 227 ? 2.637 17.294 3.863 1.00 85.25 227 ILE A CA 1
ATOM 1765 C C . ILE A 1 227 ? 1.923 18.624 4.125 1.00 85.25 227 ILE A C 1
ATOM 1767 O O . ILE A 1 227 ? 1.207 18.803 5.107 1.00 85.25 227 ILE A O 1
ATOM 1771 N N . ILE A 1 228 ? 2.174 19.589 3.238 1.00 76.12 228 ILE A N 1
ATOM 1772 C CA . ILE A 1 228 ? 1.746 20.988 3.409 1.00 76.12 228 ILE A CA 1
ATOM 1773 C C . ILE A 1 228 ? 0.278 21.188 2.996 1.00 76.12 228 ILE A C 1
ATOM 1775 O O . ILE A 1 228 ? -0.488 21.823 3.714 1.00 76.12 228 ILE A O 1
ATOM 1779 N N . ASN A 1 229 ? -0.129 20.618 1.857 1.00 82.38 229 ASN A N 1
ATOM 1780 C CA . ASN A 1 229 ? -1.436 20.870 1.229 1.00 82.38 229 ASN A CA 1
ATOM 1781 C C . ASN A 1 229 ? -2.430 19.704 1.397 1.00 82.38 229 ASN A C 1
ATOM 1783 O O . ASN A 1 229 ? -3.351 19.560 0.601 1.00 82.38 229 ASN A O 1
ATOM 1787 N N . SER A 1 230 ? -2.235 18.850 2.409 1.00 88.69 230 SER A N 1
ATOM 1788 C CA . SER A 1 230 ? -2.945 17.562 2.572 1.00 88.69 230 SER A CA 1
ATOM 1789 C C . SER A 1 230 ? -2.831 16.623 1.358 1.00 88.69 230 SER A C 1
ATOM 1791 O O . SER A 1 230 ? -3.705 15.794 1.111 1.00 88.69 230 SER A O 1
ATOM 1793 N N . THR A 1 231 ? -1.751 16.756 0.584 1.00 91.38 231 THR A N 1
ATOM 1794 C CA . THR A 1 231 ? -1.467 15.942 -0.601 1.00 91.38 231 THR A CA 1
ATOM 1795 C C . THR A 1 231 ? -0.099 15.281 -0.519 1.00 91.38 231 THR A C 1
ATOM 1797 O O . THR A 1 231 ? 0.848 15.797 0.087 1.00 91.38 231 THR A O 1
ATOM 1800 N N . LEU A 1 232 ? -0.011 14.120 -1.160 1.00 94.38 232 LEU A N 1
ATOM 1801 C CA . LEU A 1 232 ? 1.189 13.320 -1.304 1.00 94.38 232 LEU A CA 1
ATOM 1802 C C . LEU A 1 232 ? 1.437 13.055 -2.791 1.00 94.38 232 LEU A C 1
ATOM 1804 O O . LEU A 1 232 ? 0.618 12.444 -3.475 1.00 94.38 232 LEU A O 1
ATOM 1808 N N . LEU A 1 233 ? 2.576 13.538 -3.280 1.00 94.75 233 LEU A N 1
ATOM 1809 C CA . LEU A 1 233 ? 3.045 13.388 -4.649 1.00 94.75 233 LEU A CA 1
ATOM 1810 C C . LEU A 1 233 ? 4.169 12.355 -4.678 1.00 94.75 233 LEU A C 1
ATOM 1812 O O . LEU A 1 233 ? 5.244 12.598 -4.129 1.00 94.75 233 LEU A O 1
ATOM 1816 N N . VAL A 1 234 ? 3.948 11.235 -5.357 1.00 95.69 234 VAL A N 1
ATOM 1817 C CA . VAL A 1 234 ? 5.015 10.293 -5.727 1.00 95.69 234 VAL A CA 1
ATOM 1818 C C . VAL A 1 234 ? 5.345 10.529 -7.193 1.00 95.69 234 VAL A C 1
ATOM 1820 O O . VAL A 1 234 ? 4.442 10.674 -8.016 1.00 95.69 234 VAL A O 1
ATOM 1823 N N . GLN A 1 235 ? 6.630 10.590 -7.535 1.00 94.69 235 GLN A N 1
ATOM 1824 C CA . GLN A 1 235 ? 7.069 10.797 -8.910 1.00 94.69 235 GLN A CA 1
ATOM 1825 C C . GLN A 1 235 ? 8.247 9.896 -9.272 1.00 94.69 235 GLN A C 1
ATOM 1827 O O . GLN A 1 235 ? 9.178 9.723 -8.484 1.00 94.69 235 GLN A O 1
ATOM 1832 N N . VAL A 1 236 ? 8.249 9.399 -10.508 1.00 93.25 236 VAL A N 1
ATOM 1833 C CA . VAL A 1 236 ? 9.437 8.800 -11.131 1.00 93.25 236 VAL A CA 1
ATOM 1834 C C . VAL A 1 236 ? 9.753 9.543 -12.422 1.00 93.25 236 VAL A C 1
ATOM 1836 O O . VAL A 1 236 ? 8.850 9.934 -13.164 1.00 93.25 236 VAL A O 1
ATOM 1839 N N . GLY A 1 237 ? 11.034 9.782 -12.678 1.00 89.38 237 GLY A N 1
ATOM 1840 C CA . GLY A 1 237 ? 11.482 10.568 -13.824 1.00 89.38 237 GLY A CA 1
ATOM 1841 C C . GLY A 1 237 ? 12.863 10.148 -14.314 1.00 89.38 237 GLY A C 1
ATOM 1842 O O . GLY A 1 237 ? 13.581 9.449 -13.598 1.00 89.38 237 GLY A O 1
ATOM 1843 N N . PRO A 1 238 ? 13.250 10.554 -15.531 1.00 87.19 238 PRO A N 1
ATOM 1844 C CA . PRO A 1 238 ? 14.524 10.169 -16.128 1.00 87.19 238 PRO A CA 1
ATOM 1845 C C . PRO A 1 238 ? 15.722 10.612 -15.280 1.00 87.19 238 PRO A C 1
ATOM 1847 O O . PRO A 1 238 ? 15.671 11.639 -14.597 1.00 87.19 238 PRO A O 1
ATOM 1850 N N . SER A 1 239 ? 16.833 9.875 -15.375 1.00 82.88 239 SER A N 1
ATOM 1851 C CA . SER A 1 239 ? 18.121 10.329 -14.840 1.00 82.88 239 SER A CA 1
ATOM 1852 C C . SER A 1 239 ? 18.485 11.728 -15.366 1.00 82.88 239 SER A C 1
ATOM 1854 O O . SER A 1 239 ? 18.137 12.121 -16.486 1.00 82.88 239 SER A O 1
ATOM 1856 N N . THR A 1 240 ? 19.214 12.494 -14.557 1.00 74.25 240 THR A N 1
ATOM 1857 C CA . THR A 1 240 ? 19.814 13.776 -14.953 1.00 74.25 240 THR A CA 1
ATOM 1858 C C . THR A 1 240 ? 21.212 13.624 -15.555 1.00 74.25 240 THR A C 1
ATOM 1860 O O . THR A 1 240 ? 21.677 14.565 -16.193 1.00 74.25 240 THR A O 1
ATOM 1863 N N . THR A 1 241 ? 21.878 12.475 -15.384 1.00 68.69 241 THR A N 1
ATOM 1864 C CA . THR A 1 241 ? 23.211 12.209 -15.954 1.00 68.69 241 THR A CA 1
ATOM 1865 C C . THR A 1 241 ? 23.131 11.550 -17.325 1.00 68.69 241 THR A C 1
ATOM 1867 O O . THR A 1 241 ? 23.908 11.896 -18.214 1.00 68.69 241 THR A O 1
ATOM 1870 N N . ASP A 1 242 ? 22.167 10.650 -17.527 1.00 64.06 242 ASP A N 1
ATOM 1871 C CA . ASP A 1 242 ? 22.135 9.807 -18.721 1.00 64.06 242 ASP A CA 1
ATOM 1872 C C . ASP A 1 242 ? 21.247 10.436 -19.797 1.00 64.06 242 ASP A C 1
ATOM 1874 O O . ASP A 1 242 ? 20.021 10.501 -19.688 1.00 64.06 242 ASP A O 1
ATOM 1878 N N . SER A 1 243 ? 21.861 10.945 -20.862 1.00 59.72 243 SER A N 1
ATOM 1879 C CA . SER A 1 243 ? 21.146 11.675 -21.915 1.00 59.72 243 SER A CA 1
ATOM 1880 C C . SER A 1 243 ? 20.345 10.776 -22.862 1.00 59.72 243 SER A C 1
ATOM 1882 O O . SER A 1 243 ? 19.382 11.264 -23.452 1.00 59.72 243 SER A O 1
ATOM 1884 N N . SER A 1 244 ? 20.710 9.495 -22.994 1.00 63.69 244 SER A N 1
ATOM 1885 C CA . SER A 1 244 ? 20.158 8.577 -24.000 1.00 63.69 244 SER A CA 1
ATOM 1886 C C . SER A 1 244 ? 18.831 7.924 -23.614 1.00 63.69 244 SER A C 1
ATOM 1888 O O . SER A 1 244 ? 18.017 7.660 -24.494 1.00 63.69 244 SER A O 1
ATOM 1890 N N . ASN A 1 245 ? 18.613 7.652 -22.323 1.00 68.44 245 ASN A N 1
ATOM 1891 C CA . ASN A 1 245 ? 17.496 6.835 -21.850 1.00 68.44 245 ASN A CA 1
ATOM 1892 C C . ASN A 1 245 ? 16.615 7.678 -20.922 1.00 68.44 245 ASN A C 1
ATOM 1894 O O . ASN A 1 245 ? 17.041 8.084 -19.844 1.00 68.44 245 ASN A O 1
ATOM 1898 N N . THR A 1 246 ? 15.381 7.951 -21.347 1.00 72.44 246 THR A N 1
ATOM 1899 C CA . THR A 1 246 ? 14.395 8.732 -20.575 1.00 72.44 246 THR A CA 1
ATOM 1900 C C . THR A 1 246 ? 13.424 7.866 -19.765 1.00 72.44 246 THR A C 1
ATOM 1902 O O . THR A 1 246 ? 12.457 8.369 -19.186 1.00 72.44 246 THR A O 1
ATOM 1905 N N . ASP A 1 247 ? 13.663 6.560 -19.736 1.00 81.81 247 ASP A N 1
ATOM 1906 C CA . ASP A 1 247 ? 12.751 5.581 -19.162 1.00 81.81 247 ASP A CA 1
ATOM 1907 C C . ASP A 1 247 ? 12.877 5.549 -17.634 1.00 81.81 247 ASP A C 1
ATOM 1909 O O . ASP A 1 247 ? 13.950 5.329 -17.074 1.00 81.81 247 ASP A O 1
ATOM 1913 N N . ALA A 1 248 ? 11.747 5.734 -16.961 1.00 88.88 248 ALA A N 1
ATOM 1914 C CA . ALA A 1 248 ? 11.539 5.452 -15.551 1.00 88.88 248 ALA A CA 1
ATOM 1915 C C . ALA A 1 248 ? 10.436 4.393 -15.425 1.00 88.88 248 ALA A C 1
ATOM 1917 O O . ALA A 1 248 ? 9.606 4.262 -16.326 1.00 88.88 248 ALA A O 1
ATOM 1918 N N . ILE A 1 249 ? 10.431 3.629 -14.330 1.00 91.50 249 ILE A N 1
ATOM 1919 C CA . ILE A 1 249 ? 9.477 2.533 -14.113 1.00 91.50 249 ILE A CA 1
ATOM 1920 C C . ILE A 1 249 ? 8.956 2.526 -12.674 1.00 91.50 249 ILE A C 1
ATOM 1922 O O . ILE A 1 249 ? 9.701 2.826 -11.741 1.00 91.50 249 ILE A O 1
ATOM 1926 N N . LEU A 1 250 ? 7.696 2.136 -12.491 1.00 95.12 250 LEU A N 1
ATOM 1927 C CA . LEU A 1 250 ? 7.136 1.750 -11.195 1.00 95.12 250 LEU A CA 1
ATOM 1928 C C . LEU A 1 250 ? 6.104 0.633 -11.404 1.00 95.12 250 LEU A C 1
ATOM 1930 O O . LEU A 1 250 ? 5.301 0.717 -12.332 1.00 95.12 250 LEU A O 1
ATOM 1934 N N . ASN A 1 251 ? 6.129 -0.404 -10.562 1.00 96.56 251 ASN A N 1
ATOM 1935 C CA . ASN A 1 251 ? 5.278 -1.598 -10.688 1.00 96.56 251 ASN A CA 1
ATOM 1936 C C . ASN A 1 251 ? 4.150 -1.628 -9.641 1.00 96.56 251 ASN A C 1
ATOM 1938 O O . ASN A 1 251 ? 3.043 -2.087 -9.910 1.00 96.56 251 ASN A O 1
ATOM 1942 N N . GLY A 1 252 ? 4.394 -1.063 -8.459 1.00 97.12 252 GLY A N 1
ATOM 1943 C CA . GLY A 1 252 ? 3.388 -0.925 -7.410 1.00 97.12 252 GLY A CA 1
ATOM 1944 C C . GLY A 1 252 ? 3.785 0.105 -6.359 1.00 97.12 252 GLY A C 1
ATOM 1945 O O . GLY A 1 252 ? 4.950 0.495 -6.267 1.00 97.12 252 GLY A O 1
ATOM 1946 N N . LEU A 1 253 ? 2.811 0.541 -5.566 1.00 97.62 253 LEU A N 1
ATOM 1947 C CA . LEU A 1 253 ? 2.974 1.567 -4.534 1.00 97.62 253 LEU A CA 1
ATOM 1948 C C . LEU A 1 253 ? 2.077 1.247 -3.334 1.00 97.62 253 LEU A C 1
ATOM 1950 O O . LEU A 1 253 ? 0.859 1.180 -3.485 1.00 97.62 253 LEU A O 1
ATOM 1954 N N . GLU A 1 254 ? 2.661 1.094 -2.145 1.00 97.25 254 GLU A N 1
ATOM 1955 C CA . GLU A 1 254 ? 1.917 1.111 -0.879 1.00 97.25 254 GLU A CA 1
ATOM 1956 C C . GLU A 1 254 ? 2.207 2.418 -0.126 1.00 97.25 254 GLU A C 1
ATOM 1958 O O . GLU A 1 254 ? 3.362 2.832 -0.001 1.00 97.25 254 GLU A O 1
ATOM 1963 N N . VAL A 1 255 ? 1.163 3.058 0.404 1.00 96.69 255 VAL A N 1
ATOM 1964 C CA . VAL A 1 255 ? 1.251 4.240 1.274 1.00 96.69 255 VAL A CA 1
ATOM 1965 C C . VAL A 1 255 ? 0.585 3.910 2.599 1.00 96.69 255 VAL A C 1
ATOM 1967 O O . VAL A 1 255 ? -0.620 3.642 2.655 1.00 96.69 255 VAL A O 1
ATOM 1970 N N . MET A 1 256 ? 1.369 3.948 3.673 1.00 95.25 256 MET A N 1
ATOM 1971 C CA . MET A 1 256 ? 0.941 3.551 5.010 1.00 95.25 256 MET A CA 1
ATOM 1972 C C . MET A 1 256 ? 1.167 4.698 6.002 1.00 95.25 256 MET A C 1
ATOM 1974 O O . MET A 1 256 ? 2.296 5.138 6.213 1.00 95.25 256 MET A O 1
ATOM 1978 N N . LYS A 1 257 ? 0.096 5.191 6.628 1.00 94.44 257 LYS A N 1
ATOM 1979 C CA . LYS A 1 257 ? 0.162 6.203 7.692 1.00 94.44 257 LYS A CA 1
ATOM 1980 C C . LYS A 1 257 ? 0.755 5.564 8.949 1.00 94.44 257 LYS A C 1
ATOM 1982 O O . LYS A 1 257 ? 0.279 4.514 9.376 1.00 94.44 257 LYS A O 1
ATOM 1987 N N . ILE A 1 258 ? 1.764 6.193 9.543 1.00 92.69 258 ILE A N 1
ATOM 1988 C CA . ILE A 1 258 ? 2.460 5.720 10.748 1.00 92.69 258 ILE A CA 1
ATOM 1989 C C . ILE A 1 258 ? 1.800 6.328 11.992 1.00 92.69 258 ILE A C 1
ATOM 1991 O O . ILE A 1 258 ? 1.505 7.525 12.018 1.00 92.69 258 ILE A O 1
ATOM 1995 N N . SER A 1 259 ? 1.599 5.528 13.042 1.00 91.81 259 SER A N 1
ATOM 1996 C CA . SER A 1 259 ? 1.022 5.995 14.306 1.00 91.81 259 SER A CA 1
ATOM 1997 C C . SER A 1 259 ? 1.844 7.123 14.937 1.00 91.81 259 SER A C 1
ATOM 1999 O O . SER A 1 259 ? 3.070 7.050 15.013 1.00 91.81 259 SER A O 1
ATOM 2001 N N . ASN A 1 260 ? 1.163 8.158 15.427 1.00 87.31 260 ASN A N 1
ATOM 2002 C CA . ASN A 1 260 ? 1.802 9.316 16.053 1.00 87.31 260 ASN A CA 1
ATOM 2003 C C . ASN A 1 260 ? 2.267 9.034 17.498 1.00 87.31 260 ASN A C 1
ATOM 2005 O O . ASN A 1 260 ? 1.933 8.010 18.090 1.00 87.31 260 ASN A O 1
ATOM 2009 N N . GLN A 1 261 ? 2.992 9.986 18.101 1.00 83.19 261 GLN A N 1
ATOM 2010 C CA . GLN A 1 261 ? 3.517 9.892 19.478 1.00 83.19 261 GLN A CA 1
ATOM 2011 C C . GLN A 1 261 ? 2.437 9.675 20.557 1.00 83.19 261 GLN A C 1
ATOM 2013 O O . GLN A 1 261 ? 2.752 9.239 21.661 1.00 83.19 261 GLN A O 1
ATOM 2018 N N . ALA A 1 262 ? 1.164 9.958 20.259 1.00 81.50 262 ALA A N 1
ATOM 2019 C CA . ALA A 1 262 ? 0.043 9.686 21.156 1.00 81.50 262 ALA A CA 1
ATOM 2020 C C . ALA A 1 262 ? -0.434 8.215 21.090 1.00 81.50 262 ALA A C 1
ATOM 2022 O O . ALA A 1 262 ? -1.361 7.843 21.815 1.00 81.50 262 ALA A O 1
ATOM 2023 N N . ASN A 1 263 ? 0.187 7.380 20.245 1.00 85.44 263 ASN A N 1
ATOM 2024 C CA . ASN A 1 263 ? -0.259 6.046 19.843 1.00 85.44 263 ASN A CA 1
ATOM 2025 C C . ASN A 1 263 ? -1.675 6.058 19.238 1.00 85.44 263 ASN A C 1
ATOM 2027 O O . ASN A 1 263 ? -2.537 5.250 19.610 1.00 85.44 263 ASN A O 1
ATOM 2031 N N . SER A 1 264 ? -1.894 6.980 18.294 1.00 88.00 264 SER A N 1
ATOM 2032 C CA . SER A 1 264 ? -3.089 7.060 17.448 1.00 88.00 264 SER A CA 1
ATOM 2033 C C . SER A 1 264 ? -2.749 7.016 15.955 1.00 88.00 264 SER A C 1
ATOM 2035 O O . SER A 1 264 ? -1.670 7.447 15.547 1.00 88.00 264 SER A O 1
ATOM 2037 N N . LEU A 1 265 ? -3.699 6.536 15.151 1.00 89.00 265 LEU A N 1
ATOM 2038 C CA . LEU A 1 265 ? -3.739 6.638 13.683 1.00 89.00 265 LEU A CA 1
ATOM 2039 C C . LEU A 1 265 ? -4.849 7.587 13.179 1.00 89.00 265 LEU A C 1
ATOM 2041 O O . LEU A 1 265 ? -5.002 7.774 11.974 1.00 89.00 265 LEU A O 1
ATOM 2045 N N . ASP A 1 266 ? -5.593 8.198 14.105 1.00 84.38 266 ASP A N 1
ATOM 2046 C CA . ASP A 1 266 ? -6.673 9.156 13.857 1.00 84.38 266 ASP A CA 1
ATOM 2047 C C . ASP A 1 266 ? -6.605 10.276 14.917 1.00 84.38 266 ASP A C 1
ATOM 2049 O O . ASP A 1 266 ? -6.769 10.032 16.118 1.00 84.38 266 ASP A O 1
ATOM 2053 N N . GLY A 1 267 ? -6.238 11.490 14.493 1.00 78.69 267 GLY A N 1
ATOM 2054 C CA . GLY A 1 267 ? -5.968 12.643 15.363 1.00 78.69 267 GLY A CA 1
ATOM 2055 C C . GLY A 1 267 ? -4.915 12.436 16.474 1.00 78.69 267 GLY A C 1
ATOM 2056 O O . GLY A 1 267 ? -4.258 11.401 16.595 1.00 78.69 267 GLY A O 1
ATOM 2057 N N . LEU A 1 268 ? -4.747 13.448 17.333 1.00 70.56 268 LEU A N 1
ATOM 2058 C CA . LEU A 1 268 ? -3.842 13.422 18.498 1.00 70.56 268 LEU A CA 1
ATOM 2059 C C . LEU A 1 268 ? -4.542 12.870 19.756 1.00 70.56 268 LEU A C 1
ATOM 2061 O O . LEU A 1 268 ? -4.561 13.503 20.811 1.00 70.56 268 LEU A O 1
ATOM 2065 N N . PHE A 1 269 ? -5.135 11.680 19.642 1.00 71.44 269 PHE A N 1
ATOM 2066 C CA . PHE A 1 269 ? -5.930 11.065 20.708 1.00 71.44 269 PHE A CA 1
ATOM 2067 C C . PHE A 1 269 ? -5.250 9.824 21.288 1.00 71.44 269 PHE A C 1
ATOM 2069 O O . PHE A 1 269 ? -5.381 8.722 20.760 1.00 71.44 269 PHE A O 1
ATOM 2076 N N . SER A 1 270 ? -4.567 9.968 22.427 1.00 62.19 270 SER A N 1
ATOM 2077 C CA . SER A 1 270 ? -4.184 8.788 23.208 1.00 62.19 270 SER A CA 1
ATOM 2078 C C . SER A 1 270 ? -5.427 8.057 23.725 1.00 62.19 270 SER A C 1
ATOM 2080 O O . SER A 1 270 ? -6.405 8.708 24.113 1.00 62.19 270 SER A O 1
ATOM 2082 N N . PRO A 1 271 ? -5.398 6.714 23.819 1.00 57.72 271 PRO A N 1
ATOM 2083 C CA . PRO A 1 271 ? -6.429 5.988 24.542 1.00 57.72 271 PRO A CA 1
ATOM 2084 C C . PRO A 1 271 ? -6.511 6.524 25.969 1.00 57.72 271 PRO A C 1
ATOM 2086 O O . PRO A 1 271 ? -5.482 6.695 26.624 1.00 57.72 271 PRO A O 1
ATOM 2089 N N . LYS A 1 272 ? -7.726 6.713 26.492 1.00 48.66 272 LYS A N 1
ATOM 2090 C CA . LYS A 1 272 ? -7.930 6.934 27.929 1.00 48.66 272 LYS A CA 1
ATOM 2091 C C . LYS A 1 272 ? -7.677 5.626 28.678 1.00 48.66 272 LYS A C 1
ATOM 2093 O O . LYS A 1 272 ? -8.611 4.975 29.139 1.00 48.66 272 LYS A O 1
ATOM 2098 N N . THR A 1 273 ? -6.411 5.230 28.797 1.00 39.59 273 THR A N 1
ATOM 2099 C CA . THR A 1 273 ? -5.995 4.190 29.734 1.00 39.59 273 THR A CA 1
ATOM 2100 C C . THR A 1 273 ? -6.398 4.642 31.128 1.00 39.59 273 THR A C 1
ATOM 2102 O O . THR A 1 273 ? -5.791 5.548 31.699 1.00 39.59 273 THR A O 1
ATOM 2105 N N . SER A 1 274 ? -7.411 3.996 31.703 1.00 37.41 274 SER A N 1
ATOM 2106 C CA . SER A 1 274 ? -7.813 4.168 33.100 1.00 37.41 274 SER A CA 1
ATOM 2107 C C . SER A 1 274 ? -6.817 3.493 34.052 1.00 37.41 274 SER A C 1
ATOM 2109 O O . SER A 1 274 ? -7.199 2.814 35.004 1.00 37.41 274 SER A O 1
ATOM 2111 N N . SER A 1 275 ? -5.520 3.666 33.789 1.00 36.09 275 SER A N 1
ATOM 2112 C CA . SER A 1 275 ? -4.444 3.335 34.707 1.00 36.09 275 SER A CA 1
ATOM 2113 C C . SER A 1 275 ? -4.608 4.205 35.949 1.00 36.09 275 SER A C 1
ATOM 2115 O O . SER A 1 275 ? -4.364 5.413 35.905 1.00 36.09 275 SER A O 1
ATOM 2117 N N . GLN A 1 276 ? -5.025 3.595 37.058 1.00 44.00 276 GLN A N 1
ATOM 2118 C CA . GLN A 1 276 ? -5.056 4.227 38.376 1.00 44.00 276 GLN A CA 1
ATOM 2119 C C . GLN A 1 276 ? -3.623 4.455 38.880 1.00 44.00 276 GLN A C 1
ATOM 2121 O O . GLN A 1 276 ? -3.144 3.771 39.781 1.00 44.00 276 GLN A O 1
ATOM 2126 N N . LEU A 1 277 ? -2.929 5.429 38.294 1.00 35.53 277 LEU A N 1
ATOM 2127 C CA . LEU A 1 277 ? -1.565 5.787 38.650 1.00 35.53 277 LEU A CA 1
ATOM 2128 C C . LEU A 1 277 ? -1.537 7.204 39.237 1.00 35.53 277 LEU A C 1
ATOM 2130 O O . LEU A 1 277 ? -1.936 8.169 38.595 1.00 35.53 277 LEU A O 1
ATOM 2134 N N . GLY A 1 278 ? -1.039 7.336 40.468 1.00 41.97 278 GLY A N 1
ATOM 2135 C CA . GLY A 1 278 ? -0.456 8.606 40.913 1.00 41.97 278 GLY A CA 1
ATOM 2136 C C . GLY A 1 278 ? -1.307 9.596 41.721 1.00 41.97 278 GLY A C 1
ATOM 2137 O O . GLY A 1 278 ? -0.794 10.673 42.011 1.00 41.97 278 GLY A O 1
ATOM 2138 N N . LYS A 1 279 ? -2.516 9.277 42.219 1.00 42.38 279 LYS A N 1
ATOM 2139 C CA . LYS A 1 279 ? -3.132 10.079 43.316 1.00 42.38 279 LYS A CA 1
ATOM 2140 C C . LYS A 1 279 ? -2.427 9.831 44.669 1.00 42.38 279 LYS A C 1
ATOM 2142 O O . LYS A 1 279 ? -3.036 9.380 45.633 1.00 42.38 279 LYS A O 1
ATOM 2147 N N . ARG A 1 280 ? -1.118 10.114 44.733 1.00 47.03 280 ARG A N 1
ATOM 2148 C CA . ARG A 1 280 ? -0.249 9.975 45.922 1.00 47.03 280 ARG A CA 1
ATOM 2149 C C . ARG A 1 280 ? 0.720 11.154 46.144 1.00 47.03 280 ARG A C 1
ATOM 2151 O O . ARG A 1 280 ? 1.713 11.009 46.844 1.00 47.03 280 ARG A O 1
ATOM 2158 N N . THR A 1 281 ? 0.395 12.342 45.629 1.00 48.09 281 THR A N 1
ATOM 2159 C CA . THR A 1 281 ? 1.166 13.590 45.838 1.00 48.09 281 THR A CA 1
ATOM 2160 C C . THR A 1 281 ? 0.288 14.809 46.179 1.00 48.09 281 THR A C 1
ATOM 2162 O O . THR A 1 281 ? 0.603 15.932 45.802 1.00 48.09 281 THR A O 1
ATOM 2165 N N . LEU A 1 282 ? -0.809 14.627 46.935 1.00 45.34 282 LEU A N 1
ATOM 2166 C CA . LEU A 1 282 ? -1.615 15.759 47.445 1.00 45.34 282 LEU A CA 1
ATOM 2167 C C . LEU A 1 282 ? -2.126 15.603 48.894 1.00 45.34 282 LEU A C 1
ATOM 2169 O O . LEU A 1 282 ? -3.106 16.225 49.286 1.00 45.34 282 LEU A O 1
ATOM 2173 N N . THR A 1 283 ? -1.449 14.803 49.721 1.00 46.81 283 THR A N 1
ATOM 2174 C CA . THR A 1 283 ? -1.754 14.661 51.162 1.00 46.81 283 THR A CA 1
ATOM 2175 C C . THR A 1 283 ? -0.781 15.402 52.089 1.00 46.81 283 THR A C 1
ATOM 2177 O O . THR A 1 283 ? -1.048 15.497 53.282 1.00 46.81 283 THR A O 1
ATOM 2180 N N . GLY A 1 284 ? 0.305 15.990 51.568 1.00 49.12 284 GLY A N 1
ATOM 2181 C CA . GLY A 1 284 ? 1.230 16.820 52.359 1.00 49.12 284 GLY A CA 1
ATOM 2182 C C . GLY A 1 284 ? 0.767 18.274 52.534 1.00 49.12 284 GLY A C 1
ATOM 2183 O O . GLY A 1 284 ? 0.708 18.787 53.649 1.00 49.12 284 GLY A O 1
ATOM 2184 N N . VAL A 1 285 ? 0.392 18.940 51.434 1.00 50.62 285 VAL A N 1
ATOM 2185 C CA . VAL A 1 285 ? 0.110 20.392 51.419 1.00 50.62 285 VAL A CA 1
ATOM 2186 C C . VAL A 1 285 ? -1.141 20.756 52.231 1.00 50.62 285 VAL A C 1
ATOM 2188 O O . VAL A 1 285 ? -1.135 21.743 52.965 1.00 50.62 285 VAL A O 1
ATOM 2191 N N . GLY A 1 286 ? -2.198 19.939 52.158 1.00 51.62 286 GLY A N 1
ATOM 2192 C CA . GLY A 1 286 ? -3.441 20.177 52.905 1.00 51.62 286 GLY A CA 1
ATOM 2193 C C . GLY A 1 286 ? -3.257 20.124 54.426 1.00 51.62 286 GLY A C 1
ATOM 2194 O O . GLY A 1 286 ? -3.819 20.955 55.137 1.00 51.62 286 GLY A O 1
ATOM 2195 N N . LEU A 1 287 ? -2.419 19.207 54.926 1.00 57.34 287 LEU A N 1
ATOM 2196 C CA . LEU A 1 287 ? -2.094 19.115 56.353 1.00 57.34 287 LEU A CA 1
ATOM 2197 C C . LEU A 1 287 ? -1.276 20.320 56.831 1.00 57.34 287 LEU A C 1
ATOM 2199 O O . LEU A 1 287 ? -1.591 20.883 57.878 1.00 57.34 287 LEU A O 1
ATOM 2203 N N . ALA A 1 288 ? -0.289 20.770 56.050 1.00 63.09 288 ALA A N 1
ATOM 2204 C CA . ALA A 1 288 ? 0.487 21.967 56.379 1.00 63.09 288 ALA A CA 1
ATOM 2205 C C . ALA A 1 288 ? -0.406 23.219 56.494 1.00 63.09 288 ALA A C 1
ATOM 2207 O O . ALA A 1 288 ? -0.323 23.953 57.479 1.00 63.09 288 ALA A O 1
ATOM 2208 N N . LEU A 1 289 ? -1.315 23.429 55.534 1.00 69.38 289 LEU A N 1
ATOM 2209 C CA . LEU A 1 289 ? -2.259 24.553 55.557 1.00 69.38 289 LEU A CA 1
ATOM 2210 C C . LEU A 1 289 ? -3.250 24.468 56.731 1.00 69.38 289 LEU A C 1
ATOM 2212 O O . LEU A 1 289 ? -3.511 25.483 57.377 1.00 69.38 289 LEU A O 1
ATOM 2216 N N . ALA A 1 290 ? -3.755 23.273 57.055 1.00 73.56 290 ALA A N 1
ATOM 2217 C CA . ALA A 1 290 ? -4.646 23.069 58.199 1.00 73.56 290 ALA A CA 1
ATOM 2218 C C . ALA A 1 290 ? -3.958 23.373 59.544 1.00 73.56 290 ALA A C 1
ATOM 2220 O O . ALA A 1 290 ? -4.546 24.038 60.399 1.00 73.56 290 ALA A O 1
ATOM 2221 N N . VAL A 1 291 ? -2.699 22.952 59.720 1.00 80.31 291 VAL A N 1
ATOM 2222 C CA . VAL A 1 291 ? -1.906 23.242 60.928 1.00 80.31 291 VAL A CA 1
ATOM 2223 C C . VAL A 1 291 ? -1.629 24.743 61.068 1.00 80.31 291 VAL A C 1
ATOM 2225 O O . VAL A 1 291 ? -1.784 25.289 62.161 1.00 80.31 291 VAL A O 1
ATOM 2228 N N . ILE A 1 292 ? -1.297 25.439 59.974 1.00 78.19 292 ILE A N 1
ATOM 2229 C CA . ILE A 1 292 ? -1.092 26.898 59.982 1.00 78.19 292 ILE A CA 1
ATOM 2230 C C . ILE A 1 292 ? -2.394 27.634 60.345 1.00 78.19 292 ILE A C 1
ATOM 2232 O O . ILE A 1 292 ? -2.378 28.530 61.191 1.00 78.19 292 ILE A O 1
ATOM 2236 N N . ALA A 1 293 ? -3.534 27.232 59.774 1.00 81.75 293 ALA A N 1
ATOM 2237 C CA . ALA A 1 293 ? -4.836 27.816 60.101 1.00 81.75 293 ALA A CA 1
ATOM 2238 C C . ALA A 1 293 ? -5.220 27.602 61.580 1.00 81.75 293 ALA A C 1
ATOM 2240 O O . ALA A 1 293 ? -5.662 28.541 62.246 1.00 81.75 293 ALA A O 1
ATOM 2241 N N . ALA A 1 294 ? -4.990 26.400 62.121 1.00 82.75 294 ALA A N 1
ATOM 2242 C CA . ALA A 1 294 ? -5.231 26.091 63.530 1.00 82.75 294 ALA A CA 1
ATOM 2243 C C . ALA A 1 294 ? -4.321 26.900 64.474 1.00 82.75 294 ALA A C 1
ATOM 2245 O O . ALA A 1 294 ? -4.791 27.420 65.489 1.00 82.75 294 ALA A O 1
ATOM 2246 N N . ALA A 1 295 ? -3.042 27.075 64.124 1.00 81.44 295 ALA A N 1
ATOM 2247 C CA . ALA A 1 295 ? -2.105 27.899 64.888 1.00 81.44 295 ALA A CA 1
ATOM 2248 C C . ALA A 1 295 ? -2.528 29.380 64.918 1.00 81.44 295 ALA A C 1
ATOM 2250 O O . ALA A 1 295 ? -2.518 30.007 65.979 1.00 81.44 295 ALA A O 1
ATOM 2251 N N . LEU A 1 296 ? -2.969 29.933 63.782 1.00 79.81 296 LEU A N 1
ATOM 2252 C CA . LEU A 1 296 ? -3.491 31.302 63.706 1.00 79.81 296 LEU A CA 1
ATOM 2253 C C . LEU A 1 296 ? -4.774 31.473 64.536 1.00 79.81 296 LEU A C 1
ATOM 2255 O O . LEU A 1 296 ? -4.894 32.452 65.275 1.00 79.81 296 LEU A O 1
ATOM 2259 N N . ALA A 1 297 ? -5.697 30.506 64.490 1.00 81.25 297 ALA A N 1
ATOM 2260 C CA . ALA A 1 297 ? -6.900 30.509 65.324 1.00 81.25 297 ALA A CA 1
ATOM 2261 C C . ALA A 1 297 ? -6.563 30.472 66.829 1.00 81.25 297 ALA A C 1
ATOM 2263 O O . ALA A 1 297 ? -7.099 31.272 67.598 1.00 81.25 297 ALA A O 1
ATOM 2264 N N . MET A 1 298 ? -5.615 29.622 67.244 1.00 81.12 298 MET A N 1
ATOM 2265 C CA . MET A 1 298 ? -5.088 29.581 68.615 1.00 81.12 298 MET A CA 1
ATOM 2266 C C . MET A 1 298 ? -4.511 30.933 69.056 1.00 81.12 298 MET A C 1
ATOM 2268 O O . MET A 1 298 ? -4.862 31.431 70.125 1.00 81.12 298 MET A O 1
ATOM 2272 N N . VAL A 1 299 ? -3.682 31.576 68.226 1.00 78.62 299 VAL A N 1
ATOM 2273 C CA . VAL A 1 299 ? -3.123 32.908 68.529 1.00 78.62 299 VAL A CA 1
ATOM 2274 C C . VAL A 1 299 ? -4.227 33.963 68.667 1.00 78.62 299 VAL A C 1
ATOM 2276 O O . VAL A 1 299 ? -4.160 34.796 69.574 1.00 78.62 299 VAL A O 1
ATOM 2279 N N . ILE A 1 300 ? -5.268 33.923 67.831 1.00 76.44 300 ILE A N 1
ATOM 2280 C CA . ILE A 1 300 ? -6.416 34.839 67.924 1.00 76.44 300 ILE A CA 1
ATOM 2281 C C . ILE A 1 300 ? -7.200 34.610 69.226 1.00 76.44 300 ILE A C 1
ATOM 2283 O O . ILE A 1 300 ? -7.484 35.579 69.932 1.00 76.44 300 ILE A O 1
ATOM 2287 N N . CYS A 1 301 ? -7.481 33.359 69.605 1.00 74.38 301 CYS A N 1
ATOM 2288 C CA . CYS A 1 301 ? -8.132 33.027 70.878 1.00 74.38 301 CYS A CA 1
ATOM 2289 C C . CYS A 1 301 ? -7.302 33.486 72.089 1.00 74.38 301 CYS A C 1
ATOM 2291 O O . CYS A 1 301 ? -7.818 34.186 72.961 1.00 74.38 301 CYS A O 1
ATOM 2293 N N . CYS A 1 302 ? -5.997 33.201 72.111 1.00 73.50 302 CYS A N 1
ATOM 2294 C CA . CYS A 1 302 ? -5.094 33.639 73.180 1.00 73.50 302 CYS A CA 1
ATOM 2295 C C . CYS A 1 302 ? -4.992 35.172 73.293 1.00 73.50 302 CYS A C 1
ATOM 2297 O O . CYS A 1 302 ? -4.863 35.698 74.398 1.00 73.50 302 CYS A O 1
ATOM 2299 N N . ARG A 1 303 ? -5.083 35.909 72.175 1.00 67.06 303 ARG A N 1
ATOM 2300 C CA . ARG A 1 303 ? -5.109 37.386 72.173 1.00 67.06 303 ARG A CA 1
ATOM 2301 C C . ARG A 1 303 ? -6.486 37.967 72.513 1.00 67.06 303 ARG A C 1
ATOM 2303 O O . ARG A 1 303 ? -6.549 39.096 72.996 1.00 67.06 303 ARG A O 1
ATOM 2310 N N . ARG A 1 304 ? -7.577 37.219 72.312 1.00 60.12 304 ARG A N 1
ATOM 2311 C CA . ARG A 1 304 ? -8.938 37.615 72.715 1.00 60.12 304 ARG A CA 1
ATOM 2312 C C . ARG A 1 304 ? -9.179 37.404 74.213 1.00 60.12 304 ARG A C 1
ATOM 2314 O O . ARG A 1 304 ? -9.765 38.277 74.841 1.00 60.12 304 ARG A O 1
ATOM 2321 N N . ASN A 1 305 ? -8.632 36.335 74.795 1.00 59.34 305 ASN A N 1
ATOM 2322 C CA . ASN A 1 305 ? -8.716 36.035 76.234 1.00 59.34 305 ASN A CA 1
ATOM 2323 C C . ASN A 1 305 ? -7.715 36.827 77.108 1.00 59.34 305 ASN A C 1
ATOM 2325 O O . ASN A 1 305 ? -7.663 36.619 78.316 1.00 59.34 305 ASN A O 1
ATOM 2329 N N . ARG A 1 306 ? -6.918 37.738 76.528 1.00 52.84 306 ARG A N 1
ATOM 2330 C CA . ARG A 1 306 ? -5.999 38.642 77.250 1.00 52.84 306 ARG A CA 1
ATOM 2331 C C . ARG A 1 306 ? -6.382 40.120 77.098 1.00 52.84 306 ARG A C 1
ATOM 2333 O O . ARG A 1 306 ? -5.524 40.968 76.864 1.00 52.84 306 ARG A O 1
ATOM 2340 N N . ARG A 1 307 ? -7.674 40.438 77.228 1.00 42.34 307 ARG A N 1
ATOM 2341 C CA . ARG A 1 307 ? -8.146 41.817 77.436 1.00 42.34 307 ARG A CA 1
ATOM 2342 C C . ARG A 1 307 ? -8.686 41.963 78.866 1.00 42.34 307 ARG A C 1
ATOM 2344 O O . ARG A 1 307 ? -9.471 41.106 79.265 1.00 42.34 307 ARG A O 1
ATOM 2351 N N . PRO A 1 308 ? -8.262 42.988 79.632 1.00 39.91 308 PRO A N 1
ATOM 2352 C CA . PRO A 1 308 ? -8.803 43.256 80.961 1.00 39.91 308 PRO A CA 1
ATOM 2353 C C . PRO A 1 308 ? -10.251 43.761 80.886 1.00 39.91 308 PRO A C 1
ATOM 2355 O O . PRO A 1 308 ? -10.751 44.108 79.814 1.00 39.91 308 PRO A O 1
ATOM 2358 N N . GLU A 1 309 ? -10.922 43.757 82.035 1.00 35.62 309 GLU A N 1
ATOM 2359 C CA . GLU A 1 309 ? -12.355 44.027 82.159 1.00 35.62 309 GLU A CA 1
ATOM 2360 C C . GLU A 1 309 ? -12.707 45.530 82.206 1.00 35.62 309 GLU A C 1
ATOM 2362 O O . GLU A 1 309 ? -11.848 46.377 82.446 1.00 35.62 309 GLU A O 1
ATOM 2367 N N . TRP A 1 310 ? -14.010 45.810 82.058 1.00 31.20 310 TRP A N 1
ATOM 2368 C CA . TRP A 1 310 ? -14.690 47.116 82.151 1.00 31.20 310 TRP A CA 1
ATOM 2369 C C . TRP A 1 310 ? -14.447 48.074 80.959 1.00 31.20 310 TRP A C 1
ATOM 2371 O O . TRP A 1 310 ? -13.437 48.010 80.272 1.00 31.20 310 TRP A O 1
ATOM 2381 N N . GLN A 1 311 ? -15.385 48.963 80.610 1.00 35.59 311 GLN A N 1
ATOM 2382 C CA . GLN A 1 311 ? -16.641 49.336 81.289 1.00 35.59 311 GLN A CA 1
ATOM 2383 C C . GLN A 1 311 ? -17.907 48.940 80.506 1.00 35.59 311 GLN A C 1
ATOM 2385 O O . GLN A 1 311 ? -17.876 48.725 79.296 1.00 35.59 311 GLN A O 1
ATOM 2390 N N . LYS A 1 312 ? -19.048 48.898 81.209 1.00 40.91 312 LYS A N 1
ATOM 2391 C CA . LYS A 1 312 ? -20.387 48.883 80.602 1.00 40.91 312 LYS A CA 1
ATOM 2392 C C . LYS A 1 312 ? -20.834 50.316 80.299 1.00 40.91 312 LYS A C 1
ATOM 2394 O O . LYS A 1 312 ? -20.860 51.136 81.213 1.00 40.91 312 LYS A O 1
ATOM 2399 N N . THR A 1 313 ? -21.324 50.566 79.091 1.00 37.62 313 THR A N 1
ATOM 2400 C CA . THR A 1 313 ? -22.279 51.647 78.807 1.00 37.62 313 THR A CA 1
ATOM 2401 C C . THR A 1 313 ? -23.438 51.073 77.994 1.00 37.62 313 THR A C 1
ATOM 2403 O O . THR A 1 313 ? -23.241 50.252 77.101 1.00 37.62 313 THR A O 1
ATOM 2406 N N . ASN A 1 314 ? -24.663 51.455 78.355 1.00 30.59 314 ASN A N 1
ATOM 2407 C CA . ASN A 1 314 ? -25.891 51.031 77.680 1.00 30.59 314 ASN A CA 1
ATOM 2408 C C . ASN A 1 314 ? -26.377 52.132 76.726 1.00 30.59 314 ASN A C 1
ATOM 2410 O O . ASN A 1 314 ? -26.071 53.301 76.951 1.00 30.59 314 ASN A O 1
ATOM 2414 N N . SER A 1 315 ? -27.263 51.760 75.790 1.00 34.00 315 SER A N 1
ATOM 2415 C CA . SER A 1 315 ? -28.083 52.643 74.930 1.00 34.00 315 SER A CA 1
ATOM 2416 C C . SER A 1 315 ? -27.305 53.482 73.884 1.00 34.00 315 SER A C 1
ATOM 2418 O O . SER A 1 315 ? -26.136 53.787 74.074 1.00 34.00 315 SER A O 1
ATOM 2420 N N . PHE A 1 316 ? -27.857 53.828 72.712 1.00 30.14 316 PHE A N 1
ATOM 2421 C CA . PHE A 1 316 ? -29.261 53.806 72.257 1.00 30.14 316 PHE A CA 1
ATOM 2422 C C . PHE A 1 316 ? -29.495 53.066 70.914 1.00 30.14 316 PHE A C 1
ATOM 2424 O O . PHE A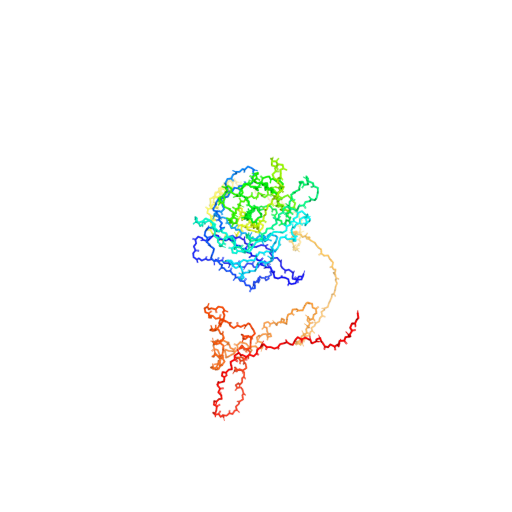 1 316 ? -28.566 52.630 70.241 1.00 30.14 316 PHE A O 1
ATOM 2431 N N . HIS A 1 317 ? -30.778 52.919 70.561 1.00 29.03 317 HIS A N 1
ATOM 2432 C CA . HIS A 1 317 ? -31.319 52.378 69.299 1.00 29.03 317 HIS A CA 1
ATOM 2433 C C . HIS A 1 317 ? -31.142 53.405 68.134 1.00 29.03 317 HIS A C 1
ATOM 2435 O O . HIS A 1 317 ? -30.684 54.514 68.381 1.00 29.03 317 HIS A O 1
ATOM 2441 N N . SER A 1 318 ? -31.485 53.180 66.855 1.00 29.80 318 SER A N 1
ATOM 2442 C CA . SER A 1 318 ? -32.627 52.452 66.257 1.00 29.80 318 SER A CA 1
ATOM 2443 C C . SER A 1 318 ? -32.514 52.359 64.713 1.00 29.80 318 SER A C 1
ATOM 2445 O O . SER A 1 318 ? -31.610 52.969 64.153 1.00 29.80 318 SER A O 1
ATOM 2447 N N . TRP A 1 319 ? -33.484 51.687 64.054 1.00 30.27 319 TRP A N 1
ATOM 2448 C CA . TRP A 1 319 ? -33.723 51.633 62.584 1.00 30.27 319 TRP A CA 1
ATOM 2449 C C . TRP A 1 319 ? -32.612 50.922 61.751 1.00 30.27 319 TRP A C 1
ATOM 2451 O O . TRP A 1 319 ? -31.431 51.141 61.973 1.00 30.27 319 TRP A O 1
ATOM 2461 N N . PHE A 1 320 ? -32.861 50.028 60.778 1.00 36.84 320 PHE A N 1
ATOM 2462 C CA . PHE A 1 320 ? -34.081 49.555 60.093 1.00 36.84 320 PHE A CA 1
ATOM 2463 C C . PHE A 1 320 ? -34.154 48.010 60.007 1.00 36.84 320 PHE A C 1
ATOM 2465 O O . PHE A 1 320 ? -33.141 47.322 60.105 1.00 36.84 320 PHE A O 1
ATOM 2472 N N . LEU A 1 321 ? -35.357 47.474 59.749 1.00 35.66 321 LEU A N 1
ATOM 2473 C CA . LEU A 1 321 ? -35.579 46.107 59.238 1.00 35.66 321 LEU A CA 1
ATOM 2474 C C . LEU A 1 321 ? -35.435 46.069 57.703 1.00 35.66 321 LEU A C 1
ATOM 2476 O O . LEU A 1 321 ? -35.628 47.096 57.049 1.00 35.66 321 LEU A O 1
ATOM 2480 N N . PRO A 1 322 ? -35.220 44.880 57.113 1.00 39.81 322 PRO A N 1
ATOM 2481 C CA . PRO A 1 322 ? -36.179 44.442 56.089 1.00 39.81 322 PRO A CA 1
ATOM 2482 C C . PRO A 1 322 ? -36.604 42.960 56.201 1.00 39.81 322 PRO A C 1
ATOM 2484 O O . PRO A 1 322 ? -36.121 42.201 57.038 1.00 39.81 322 PRO A O 1
ATOM 2487 N N . LEU A 1 323 ? -37.564 42.574 55.353 1.00 33.00 323 LEU A N 1
ATOM 2488 C CA . LEU A 1 323 ? -38.227 41.263 55.307 1.00 33.00 323 LEU A CA 1
ATOM 2489 C C . LEU A 1 323 ? -37.499 40.240 54.407 1.00 33.00 323 LEU A C 1
ATOM 2491 O O . LEU A 1 323 ? -36.660 40.590 53.580 1.00 33.00 323 LEU A O 1
ATOM 2495 N N . ASN A 1 324 ? -37.881 38.965 54.530 1.00 30.86 324 ASN A N 1
ATOM 2496 C CA . ASN A 1 324 ? -37.415 37.868 53.671 1.00 30.86 324 ASN A CA 1
ATOM 2497 C C . ASN A 1 324 ? -37.814 38.061 52.191 1.00 30.86 324 ASN A C 1
ATOM 2499 O O . ASN A 1 324 ? -38.988 38.292 51.906 1.00 30.86 324 ASN A O 1
ATOM 2503 N N . SER A 1 325 ? -36.927 37.747 51.235 1.00 25.98 325 SER A N 1
ATOM 2504 C CA . SER A 1 325 ? -36.901 36.395 50.622 1.00 25.98 325 SER A CA 1
ATOM 2505 C C . SER A 1 325 ? -36.097 36.266 49.308 1.00 25.98 325 SER A C 1
ATOM 2507 O O . SER A 1 325 ? -36.227 37.067 48.389 1.00 25.98 325 SER A O 1
ATOM 2509 N N . SER A 1 326 ? -35.423 35.114 49.174 1.00 26.45 326 SER A N 1
ATOM 2510 C CA . SER A 1 326 ? -35.051 34.422 47.919 1.00 26.45 326 SER A CA 1
ATOM 2511 C C . SER A 1 326 ? -33.901 34.947 47.027 1.00 26.45 326 SER A C 1
ATOM 2513 O O . SER A 1 326 ? -33.538 36.114 47.039 1.00 26.45 326 SER A O 1
ATOM 2515 N N . GLN A 1 327 ? -33.394 34.001 46.218 1.00 27.95 327 GLN A N 1
ATOM 2516 C CA . GLN A 1 327 ? -32.434 34.098 45.102 1.00 27.95 327 GLN A CA 1
ATOM 2517 C C . GLN A 1 327 ? -30.959 34.419 45.416 1.00 27.95 327 GLN A C 1
ATOM 2519 O O . GLN A 1 327 ? -30.564 35.553 45.665 1.00 27.95 327 GLN A O 1
ATOM 2524 N N . SER A 1 328 ? -30.115 33.395 45.246 1.00 29.30 328 SER A N 1
ATOM 2525 C CA . SER A 1 328 ? -28.771 33.543 44.678 1.00 29.30 328 SER A CA 1
ATOM 2526 C C . SER A 1 328 ? -28.855 33.435 43.148 1.00 29.30 328 SER A C 1
ATOM 2528 O O . SER A 1 328 ? -29.711 32.721 42.622 1.00 29.30 328 SER A O 1
ATOM 2530 N N . SER A 1 329 ? -27.972 34.137 42.433 1.00 30.36 329 SER A N 1
ATOM 2531 C CA . SER A 1 329 ? -28.063 34.318 40.977 1.00 30.36 329 SER A CA 1
ATOM 2532 C C . SER A 1 329 ? -26.717 34.154 40.265 1.00 30.36 329 SER A C 1
ATOM 2534 O O . SER A 1 329 ? -25.668 34.379 40.864 1.00 30.36 329 SER A O 1
ATOM 2536 N N . PHE A 1 330 ? -26.814 33.909 38.950 1.00 28.98 330 PHE A N 1
ATOM 2537 C CA . PHE A 1 330 ? -25.771 33.997 37.910 1.00 28.98 330 PHE A CA 1
ATOM 2538 C C . PHE A 1 330 ? -24.832 32.781 37.734 1.00 28.98 330 PHE A C 1
ATOM 2540 O O . PHE A 1 330 ? -24.540 32.067 38.684 1.00 28.98 330 PHE A O 1
ATOM 2547 N N . MET A 1 331 ? -24.344 32.473 36.519 1.00 29.36 331 MET A N 1
ATOM 2548 C CA . MET A 1 331 ? -24.470 33.178 35.218 1.00 29.36 331 MET A CA 1
ATOM 2549 C C . MET A 1 331 ? -25.214 32.366 34.135 1.00 29.36 331 MET A C 1
ATOM 2551 O O . MET A 1 331 ? -25.406 31.161 34.261 1.00 29.36 331 MET A O 1
ATOM 2555 N N . SER A 1 332 ? -25.635 33.043 33.059 1.00 33.09 332 SER A N 1
ATOM 2556 C CA . SER A 1 332 ? -26.430 32.487 31.952 1.00 33.09 332 SER A CA 1
ATOM 2557 C C . SER A 1 332 ? -26.192 33.225 30.623 1.00 33.09 332 SER A C 1
ATOM 2559 O O . SER A 1 332 ? -25.839 34.405 30.635 1.00 33.09 332 SER A O 1
ATOM 2561 N N . SER A 1 333 ? -26.406 32.542 29.486 1.00 34.12 333 SER A N 1
ATOM 2562 C CA . SER A 1 333 ? -26.676 33.080 28.126 1.00 34.12 333 SER A CA 1
ATOM 2563 C C . SER A 1 333 ? -26.649 31.941 27.091 1.00 34.12 333 SER A C 1
ATOM 2565 O O . SER A 1 333 ? -25.857 31.024 27.257 1.00 34.12 333 SER A O 1
ATOM 2567 N N . CYS A 1 334 ? -27.393 31.933 25.976 1.00 35.94 334 CYS A N 1
ATOM 2568 C CA . CYS A 1 334 ? -28.651 32.594 25.559 1.00 35.94 334 CYS A CA 1
ATOM 2569 C C . CYS A 1 334 ? -29.100 31.896 24.240 1.00 35.94 334 CYS A C 1
ATOM 2571 O O . CYS A 1 334 ? -28.266 31.290 23.581 1.00 35.94 334 CYS A O 1
ATOM 2573 N N . SER A 1 335 ? -30.327 31.917 23.705 1.00 38.34 335 SER A N 1
ATOM 2574 C CA . SER A 1 335 ? -31.587 32.661 23.940 1.00 38.34 335 SER A CA 1
ATOM 2575 C C . SER A 1 335 ? -32.771 31.699 23.556 1.00 38.34 335 SER A C 1
ATOM 2577 O O . SER A 1 335 ? -32.597 30.511 23.786 1.00 38.34 335 SER A O 1
ATOM 2579 N N . ARG A 1 336 ? -33.978 31.989 23.018 1.00 29.52 336 ARG A N 1
ATOM 2580 C CA . ARG A 1 336 ? -34.648 33.203 22.501 1.00 29.52 336 ARG A CA 1
ATOM 2581 C C . ARG A 1 336 ? -36.184 33.003 22.333 1.00 29.52 336 ARG A C 1
ATOM 2583 O O . ARG A 1 336 ? -36.592 32.412 21.344 1.00 29.52 336 ARG A O 1
ATOM 2590 N N . LEU A 1 337 ? -37.014 33.623 23.192 1.00 29.39 337 LEU A N 1
ATOM 2591 C CA . LEU A 1 337 ? -38.478 33.853 22.993 1.00 29.39 337 LEU A CA 1
ATOM 2592 C C . LEU A 1 337 ? -39.395 32.587 22.880 1.00 29.39 337 LEU A C 1
ATOM 2594 O O . LEU A 1 337 ? -38.921 31.501 22.598 1.00 29.39 337 LEU A O 1
ATOM 2598 N N . SER A 1 338 ? -40.723 32.613 23.114 1.00 30.95 338 SER A N 1
ATOM 2599 C CA . SER A 1 338 ? -41.635 33.650 23.647 1.00 30.95 338 SER A CA 1
ATOM 2600 C C . SER A 1 338 ? -42.896 33.050 24.328 1.00 30.95 338 SER A C 1
ATOM 2602 O O . SER A 1 338 ? -43.731 32.473 23.648 1.00 30.95 338 SER A O 1
ATOM 2604 N N . ARG A 1 339 ? -43.053 33.298 25.643 1.00 31.72 339 ARG A N 1
ATOM 2605 C CA . ARG A 1 339 ? -44.252 33.772 26.404 1.00 31.72 339 ARG A CA 1
ATOM 2606 C C . ARG A 1 339 ? -45.707 33.374 25.998 1.00 31.72 339 ARG A C 1
ATOM 2608 O O . ARG A 1 339 ? -46.083 33.527 24.847 1.00 31.72 339 ARG A O 1
ATOM 2615 N N . ASN A 1 340 ? -46.555 33.209 27.044 1.00 31.08 340 ASN A N 1
ATOM 2616 C CA . ASN A 1 340 ? -48.050 33.134 27.120 1.00 31.08 340 ASN A CA 1
ATOM 2617 C C . ASN A 1 340 ? -48.696 31.735 26.913 1.00 31.08 340 ASN A C 1
ATOM 2619 O O . ASN A 1 340 ? -48.215 30.979 26.086 1.00 31.08 340 ASN A O 1
ATOM 2623 N N . ARG A 1 341 ? -49.812 31.346 27.579 1.00 30.34 341 ARG A N 1
ATOM 2624 C CA . ARG A 1 341 ? -50.494 31.822 28.826 1.00 30.34 341 ARG A CA 1
ATOM 2625 C C . ARG A 1 341 ? -51.632 30.851 29.243 1.00 30.34 341 ARG A C 1
ATOM 2627 O O . ARG A 1 341 ? -52.360 30.422 28.363 1.00 30.34 341 ARG A O 1
ATOM 2634 N N . PHE A 1 342 ? -51.889 30.713 30.556 1.00 28.34 342 PHE A N 1
ATOM 2635 C CA . PHE A 1 342 ? -53.120 30.167 31.193 1.00 28.34 342 PHE A CA 1
ATOM 2636 C C . PHE A 1 342 ? -53.569 28.723 30.851 1.00 28.34 342 PHE A C 1
ATOM 2638 O O . PHE A 1 342 ? -53.168 28.143 29.854 1.00 28.34 342 PHE A O 1
ATOM 2645 N N . GLY A 1 343 ? -54.445 28.160 31.702 1.00 28.08 343 GLY A N 1
ATOM 2646 C CA . GLY A 1 343 ? -55.199 26.927 31.416 1.00 28.08 343 GLY A CA 1
ATOM 2647 C C . GLY A 1 343 ? -55.245 25.917 32.568 1.00 28.08 343 GLY A C 1
ATOM 2648 O O . GLY A 1 343 ? -54.481 24.962 32.579 1.00 28.08 343 GLY A O 1
ATOM 2649 N N . SER A 1 344 ? -56.161 26.094 33.526 1.00 34.88 344 SER A N 1
ATOM 2650 C CA . SER A 1 344 ? -56.509 25.047 34.503 1.00 34.88 344 SER A CA 1
ATOM 2651 C C . SER A 1 344 ? -57.793 24.342 34.075 1.00 34.88 344 SER A C 1
ATOM 2653 O O . SER A 1 344 ? -58.762 25.030 33.760 1.00 34.88 344 SER A O 1
ATOM 2655 N N . THR A 1 345 ? -57.841 23.006 34.124 1.00 32.25 345 THR A N 1
ATOM 2656 C CA . THR A 1 345 ? -59.002 22.241 34.635 1.00 32.25 345 THR A CA 1
ATOM 2657 C C . THR A 1 345 ? -58.689 20.744 34.774 1.00 32.25 345 THR A C 1
ATOM 2659 O O . THR A 1 345 ? -57.667 20.255 34.301 1.00 32.25 345 THR A O 1
ATOM 2662 N N . ARG A 1 346 ? -59.560 20.016 35.488 1.00 38.53 346 ARG A N 1
ATOM 2663 C CA . ARG A 1 346 ? -59.455 18.572 35.762 1.00 38.53 346 ARG A CA 1
ATOM 2664 C C . ARG A 1 346 ? -60.216 17.765 34.708 1.00 38.53 346 ARG A C 1
ATOM 2666 O O . ARG A 1 346 ? -61.381 18.067 34.472 1.00 38.53 346 ARG A O 1
ATOM 2673 N N . THR A 1 347 ? -59.666 16.636 34.270 1.00 31.72 347 THR A N 1
ATOM 2674 C CA . THR A 1 347 ? -60.453 15.486 33.783 1.00 31.72 347 THR A CA 1
ATOM 2675 C C . THR A 1 347 ? -59.883 14.174 34.331 1.00 31.72 347 THR A C 1
ATOM 2677 O O . THR A 1 347 ? -58.683 14.047 34.570 1.00 31.72 347 THR A O 1
ATOM 2680 N N . LYS A 1 348 ? -60.766 13.198 34.583 1.00 37.12 348 LYS A N 1
ATOM 2681 C CA . LYS A 1 348 ? -60.420 11.794 34.851 1.00 37.12 348 LYS A CA 1
ATOM 2682 C C . LYS A 1 348 ? -60.802 10.975 33.617 1.00 37.12 348 LYS A C 1
ATOM 2684 O O . LYS A 1 348 ? -61.989 10.740 33.417 1.00 37.12 348 LYS A O 1
ATOM 2689 N N . SER A 1 349 ? -59.826 10.472 32.874 1.00 32.16 349 SER A N 1
ATOM 2690 C CA . SER A 1 349 ? -59.976 9.310 31.987 1.00 32.16 349 SER A CA 1
ATOM 2691 C C . SER A 1 349 ? -58.594 8.867 31.515 1.00 32.16 349 SER A C 1
ATOM 2693 O O . SER A 1 349 ? -57.714 9.704 31.323 1.00 32.16 349 SER A O 1
ATOM 2695 N N . GLY A 1 350 ? -58.386 7.561 31.357 1.00 38.38 350 GLY A N 1
ATOM 2696 C CA . GLY A 1 350 ? -57.163 7.046 30.742 1.00 38.38 350 GLY A CA 1
ATOM 2697 C C . GLY A 1 350 ? -57.154 7.234 29.221 1.00 38.38 350 GLY A C 1
ATOM 2698 O O . GLY A 1 350 ? -58.167 7.592 28.628 1.00 38.38 350 GLY A O 1
ATOM 2699 N N . PHE A 1 351 ? -56.016 6.892 28.616 1.00 35.84 351 PHE A N 1
ATOM 2700 C CA . PHE A 1 351 ? -55.812 6.747 27.170 1.00 35.84 351 PHE A CA 1
ATOM 2701 C C . PHE A 1 351 ? -55.839 8.042 26.329 1.00 35.84 351 PHE A C 1
ATOM 2703 O O . PHE A 1 351 ? -56.802 8.358 25.639 1.00 35.84 351 PHE A O 1
ATOM 2710 N N . SER A 1 352 ? -54.703 8.746 26.306 1.00 33.03 352 SER A N 1
ATOM 2711 C CA . SER A 1 352 ? -54.366 9.723 25.261 1.00 33.03 352 SER A CA 1
ATOM 2712 C C . SER A 1 352 ? -53.344 9.119 24.289 1.00 33.03 352 SER A C 1
ATOM 2714 O O . SER A 1 352 ? -52.134 9.247 24.486 1.00 33.03 352 SER A O 1
ATOM 2716 N N . SER A 1 353 ? -53.819 8.446 23.241 1.00 40.91 353 SER A N 1
ATOM 2717 C CA . SER A 1 353 ? -52.977 7.921 22.159 1.00 40.91 353 SER A CA 1
ATOM 2718 C C . SER A 1 353 ? -52.481 9.055 21.252 1.00 40.91 353 SER A C 1
ATOM 2720 O O . SER A 1 353 ? -53.105 9.367 20.236 1.00 40.91 353 SER A O 1
ATOM 2722 N N . ILE A 1 354 ? -51.365 9.688 21.617 1.00 35.91 354 ILE A N 1
ATOM 2723 C CA . ILE A 1 354 ? -50.685 10.666 20.758 1.00 35.91 354 ILE A CA 1
ATOM 2724 C C . ILE A 1 354 ? -49.695 9.918 19.860 1.00 35.91 354 ILE A C 1
ATOM 2726 O O . ILE A 1 354 ? -48.577 9.602 20.262 1.00 35.91 354 ILE A O 1
ATOM 2730 N N . PHE A 1 355 ? -50.123 9.637 18.629 1.00 39.00 355 PHE A N 1
ATOM 2731 C CA . PHE A 1 355 ? -49.267 9.088 17.580 1.00 39.00 355 PHE A CA 1
ATOM 2732 C C . PHE A 1 355 ? -48.245 10.135 17.116 1.00 39.00 355 PHE A C 1
ATOM 2734 O O . PHE A 1 355 ? -48.531 10.960 16.251 1.00 39.00 355 PHE A O 1
ATOM 2741 N N . ALA A 1 356 ? -47.027 10.080 17.654 1.00 34.22 356 ALA A N 1
ATOM 2742 C CA . ALA A 1 356 ? -45.879 10.827 17.140 1.00 34.22 356 ALA A CA 1
ATOM 2743 C C . ALA A 1 356 ? -45.242 10.099 15.935 1.00 34.22 356 ALA A C 1
ATOM 2745 O O . ALA A 1 356 ? -44.082 9.698 15.970 1.00 34.22 356 ALA A O 1
ATOM 2746 N N . SER A 1 357 ? -46.018 9.884 14.868 1.00 39.00 357 SER A N 1
ATOM 2747 C CA . SER A 1 357 ? -45.626 9.067 13.705 1.00 39.00 357 SER A CA 1
ATOM 2748 C C . SER A 1 357 ? -45.377 9.900 12.441 1.00 39.00 357 SER A C 1
ATOM 2750 O O . SER A 1 357 ? -45.987 9.650 11.405 1.00 39.00 357 SER A O 1
ATOM 2752 N N . SER A 1 358 ? -44.482 10.895 12.512 1.00 42.97 358 SER A N 1
ATOM 2753 C CA . SER A 1 358 ? -44.065 11.677 11.330 1.00 42.97 358 SER A CA 1
ATOM 2754 C C . SER A 1 358 ? -42.722 12.419 11.493 1.00 42.97 358 SER A C 1
ATOM 2756 O O . SER A 1 358 ? -42.655 13.631 11.293 1.00 42.97 358 SER A O 1
ATOM 2758 N N . ALA A 1 359 ? -41.642 11.716 11.853 1.00 39.41 359 ALA A N 1
ATOM 2759 C CA . ALA A 1 359 ? -40.275 12.246 11.753 1.00 39.41 359 ALA A CA 1
ATOM 2760 C C . ALA A 1 359 ? -39.245 11.111 11.597 1.00 39.41 359 ALA A C 1
ATOM 2762 O O . ALA A 1 359 ? -38.853 10.497 12.583 1.00 39.41 359 ALA A O 1
ATOM 2763 N N . TYR A 1 360 ? -38.786 10.896 10.357 1.00 39.25 360 TYR A N 1
ATOM 2764 C CA . TYR A 1 360 ? -37.775 9.906 9.941 1.00 39.25 360 TYR A CA 1
ATOM 2765 C C . TYR A 1 360 ? -38.204 8.429 10.083 1.00 39.25 360 TYR A C 1
ATOM 2767 O O . TYR A 1 360 ? -38.816 8.017 11.062 1.00 39.25 360 TYR A O 1
ATOM 2775 N N . GLY A 1 361 ? -37.913 7.624 9.055 1.00 42.53 361 GLY A N 1
ATOM 2776 C CA . GLY A 1 361 ? -38.443 6.263 8.872 1.00 42.53 361 GLY A CA 1
ATOM 2777 C C . GLY A 1 361 ? -37.776 5.174 9.718 1.00 42.53 361 GLY A C 1
ATOM 2778 O O . GLY A 1 361 ? -37.436 4.121 9.188 1.00 42.53 361 GLY A O 1
ATOM 2779 N N . LEU A 1 362 ? -37.554 5.432 11.007 1.00 44.88 362 LEU A N 1
ATOM 2780 C CA . LEU A 1 362 ? -37.067 4.437 11.963 1.00 44.88 362 LEU A CA 1
ATOM 2781 C C . LEU A 1 362 ? -38.237 3.616 12.537 1.00 44.88 362 LEU A C 1
ATOM 2783 O O . LEU A 1 362 ? -39.394 4.035 12.495 1.00 44.88 362 LEU A O 1
ATOM 2787 N N . GLY A 1 363 ? -37.932 2.408 13.020 1.00 46.81 363 GLY A N 1
ATOM 2788 C CA . GLY A 1 363 ? -38.931 1.420 13.442 1.00 46.81 363 GLY A CA 1
ATOM 2789 C C . GLY A 1 363 ? -39.806 1.852 14.627 1.00 46.81 363 GLY A C 1
ATOM 2790 O O . GLY A 1 363 ? -39.534 2.833 15.316 1.00 46.81 363 GLY A O 1
ATOM 2791 N N . ARG A 1 364 ? -40.874 1.085 14.888 1.00 54.97 364 ARG A N 1
ATOM 2792 C CA . ARG A 1 364 ? -41.789 1.342 16.012 1.00 54.97 364 ARG A CA 1
ATOM 2793 C C . ARG A 1 364 ? -41.049 1.231 17.348 1.00 54.97 364 ARG A C 1
ATOM 2795 O O . ARG A 1 364 ? -40.644 0.142 17.744 1.00 54.97 364 ARG A O 1
ATOM 2802 N N . TYR A 1 365 ? -40.944 2.347 18.062 1.00 49.78 365 TYR A N 1
ATOM 2803 C CA . TYR A 1 365 ? -40.549 2.361 19.466 1.00 49.78 365 TYR A CA 1
ATOM 2804 C C . TYR A 1 365 ? -41.739 1.930 20.328 1.00 49.78 365 TYR A C 1
ATOM 2806 O O . TYR A 1 365 ? -42.802 2.545 20.259 1.00 49.78 365 TYR A O 1
ATOM 2814 N N . PHE A 1 366 ? -41.552 0.896 21.145 1.00 61.28 366 PHE A N 1
ATOM 2815 C CA . PHE A 1 366 ? -42.528 0.461 22.144 1.00 61.28 366 PHE A CA 1
ATOM 2816 C C . PHE A 1 366 ? -42.086 0.936 23.527 1.00 61.28 366 PHE A C 1
ATOM 2818 O O . PHE A 1 366 ? -40.911 0.825 23.884 1.00 61.28 366 PHE A O 1
ATOM 2825 N N . THR A 1 367 ? -43.014 1.455 24.327 1.00 72.69 367 THR A N 1
ATOM 2826 C CA . THR A 1 367 ? -42.730 1.779 25.729 1.00 72.69 367 THR A CA 1
ATOM 2827 C C . THR A 1 367 ? -42.538 0.503 26.550 1.00 72.69 367 THR A C 1
ATOM 2829 O O . THR A 1 367 ? -43.075 -0.554 26.216 1.00 72.69 367 THR A O 1
ATOM 2832 N N . PHE A 1 368 ? -41.824 0.591 27.679 1.00 67.25 368 PHE A N 1
ATOM 2833 C CA . PHE A 1 368 ? -41.658 -0.557 28.581 1.00 67.25 368 PHE A CA 1
ATOM 2834 C C . PHE A 1 368 ? -43.008 -1.154 29.017 1.00 67.25 368 PHE A C 1
ATOM 2836 O O . PHE A 1 368 ? -43.138 -2.369 29.072 1.00 67.25 368 PHE A O 1
ATOM 2843 N N . ALA A 1 369 ? -44.034 -0.321 29.230 1.00 72.31 369 ALA A N 1
ATOM 2844 C CA . ALA A 1 369 ? -45.381 -0.775 29.574 1.00 72.31 369 ALA A CA 1
ATOM 2845 C C . ALA A 1 369 ? -46.086 -1.533 28.429 1.00 72.31 369 ALA A C 1
ATOM 2847 O O . ALA A 1 369 ? -46.874 -2.439 28.689 1.00 72.31 369 ALA A O 1
ATOM 2848 N N . GLU A 1 370 ? -45.809 -1.198 27.165 1.00 70.56 370 GLU A N 1
ATOM 2849 C CA . GLU A 1 370 ? -46.325 -1.938 26.005 1.00 70.56 370 GLU A CA 1
ATOM 2850 C C . GLU A 1 370 ? -45.587 -3.262 25.807 1.00 70.56 370 GLU A C 1
ATOM 2852 O O . GLU A 1 370 ? -46.240 -4.277 25.580 1.00 70.56 370 GLU A O 1
ATOM 2857 N N . ILE A 1 371 ? -44.259 -3.276 25.972 1.00 72.00 371 ILE A N 1
ATOM 2858 C CA . ILE A 1 371 ? -43.449 -4.505 25.954 1.00 72.00 371 ILE A CA 1
ATOM 2859 C C . ILE A 1 371 ? -43.920 -5.442 27.071 1.00 72.00 371 ILE A C 1
ATOM 2861 O O . ILE A 1 371 ? -44.299 -6.574 26.798 1.00 72.00 371 ILE A O 1
ATOM 2865 N N . GLN A 1 372 ? -43.998 -4.942 28.306 1.00 75.19 372 GLN A N 1
ATOM 2866 C CA . GLN A 1 372 ? -44.487 -5.666 29.480 1.00 75.19 372 GLN A CA 1
ATOM 2867 C C . GLN A 1 372 ? -45.922 -6.186 29.291 1.00 75.19 372 GLN A C 1
ATOM 2869 O O . GLN A 1 372 ? -46.252 -7.269 29.770 1.00 75.19 372 GLN A O 1
ATOM 2874 N N . LYS A 1 373 ? -46.786 -5.459 28.569 1.00 75.94 373 LYS A N 1
ATOM 2875 C CA . LYS A 1 373 ? -48.134 -5.932 28.222 1.00 75.94 373 LYS A CA 1
ATOM 2876 C C . LYS A 1 373 ? -48.112 -7.016 27.137 1.00 75.94 373 LYS A C 1
ATOM 2878 O O . LYS A 1 373 ? -48.889 -7.961 27.232 1.00 75.94 373 LYS A O 1
ATOM 2883 N N . ALA A 1 374 ? -47.245 -6.896 26.132 1.00 68.56 374 ALA A N 1
ATOM 2884 C CA . ALA A 1 374 ? -47.101 -7.874 25.055 1.00 68.56 374 ALA A CA 1
ATOM 2885 C C . ALA A 1 374 ? -46.488 -9.200 25.547 1.00 68.56 374 ALA A C 1
ATOM 2887 O O . ALA A 1 374 ? -46.967 -10.265 25.173 1.00 68.56 374 ALA A O 1
ATOM 2888 N N . THR A 1 375 ? -45.497 -9.140 26.442 1.00 70.81 375 THR A N 1
ATOM 2889 C CA . THR A 1 375 ? -44.841 -10.309 27.060 1.00 70.81 375 THR A CA 1
ATOM 2890 C C . THR A 1 375 ? -45.557 -10.830 28.314 1.00 70.81 375 THR A C 1
ATOM 2892 O O . THR A 1 375 ? -45.024 -11.699 29.001 1.00 70.81 375 THR A O 1
ATOM 2895 N N . LYS A 1 376 ? -46.741 -10.293 28.654 1.00 75.88 376 LYS A N 1
ATOM 2896 C CA . LYS A 1 376 ? -47.545 -10.662 29.842 1.00 75.88 376 LYS A CA 1
ATOM 2897 C C . LYS A 1 376 ? -46.761 -10.592 31.171 1.00 75.88 376 LYS A C 1
ATOM 2899 O O . LYS A 1 376 ? -46.881 -11.462 32.022 1.00 75.88 376 LYS A O 1
ATOM 2904 N N . ASN A 1 377 ? -45.974 -9.535 31.373 1.00 80.38 377 ASN A N 1
ATOM 2905 C CA . ASN A 1 377 ? -44.979 -9.383 32.449 1.00 80.38 377 ASN A CA 1
ATOM 2906 C C . ASN A 1 377 ? -43.774 -10.338 32.359 1.00 80.38 377 ASN A C 1
ATOM 2908 O O . ASN A 1 377 ? -43.157 -10.616 33.383 1.00 80.38 377 ASN A O 1
ATOM 2912 N N . PHE A 1 378 ? -43.406 -10.778 31.153 1.00 70.94 378 PHE A N 1
ATOM 2913 C CA . PHE A 1 378 ? -42.356 -11.775 30.913 1.00 70.94 378 PHE A CA 1
ATOM 2914 C C . PHE A 1 378 ? -42.698 -13.122 31.577 1.00 70.94 378 PHE A C 1
ATOM 2916 O O . PHE A 1 378 ? -41.952 -13.622 32.416 1.00 70.94 378 PHE A O 1
ATOM 2923 N N . GLU A 1 379 ? -43.857 -13.693 31.214 1.00 66.44 379 GLU A N 1
ATOM 2924 C CA . GLU A 1 379 ? -44.269 -15.034 31.661 1.00 66.44 379 GLU A CA 1
ATOM 2925 C C . GLU A 1 379 ? -43.160 -16.061 31.371 1.00 66.44 379 GLU A C 1
ATOM 2927 O O . GLU A 1 379 ? -42.736 -16.217 30.231 1.00 66.44 379 GLU A O 1
ATOM 2932 N N . GLU A 1 380 ? -42.695 -16.776 32.401 1.00 62.94 380 GLU A N 1
ATOM 2933 C CA . GLU A 1 380 ? -41.446 -17.560 32.365 1.00 62.94 380 GLU A CA 1
ATOM 2934 C C . GLU A 1 380 ? -41.421 -18.645 31.270 1.00 62.94 380 GLU A C 1
ATOM 2936 O O . GLU A 1 380 ? -40.380 -18.905 30.674 1.00 62.94 380 GLU A O 1
ATOM 2941 N N . LYS A 1 381 ? -42.588 -19.204 30.923 1.00 60.69 381 LYS A N 1
ATOM 2942 C CA . LYS A 1 381 ? -42.781 -20.153 29.808 1.00 60.69 381 LYS A CA 1
ATOM 2943 C C . LYS A 1 381 ? -42.471 -19.560 28.418 1.00 60.69 381 LYS A C 1
ATOM 2945 O O . LYS A 1 381 ? -42.101 -20.295 27.512 1.00 60.69 381 LYS A O 1
ATOM 2950 N N . ASP A 1 382 ? -42.622 -18.244 28.257 1.00 56.59 382 ASP A N 1
ATOM 2951 C CA . ASP A 1 382 ? -42.412 -17.515 27.000 1.00 56.59 382 ASP A CA 1
ATOM 2952 C C . ASP A 1 382 ? -40.927 -17.049 26.886 1.00 56.59 382 ASP A C 1
ATOM 2954 O O . ASP A 1 382 ? -40.553 -16.347 25.945 1.00 56.59 382 ASP A O 1
ATOM 2958 N N . VAL A 1 383 ? -40.052 -17.442 27.833 1.00 56.84 383 VAL A N 1
ATOM 2959 C CA . VAL A 1 383 ? -38.612 -17.118 27.855 1.00 56.84 383 VAL A CA 1
ATOM 2960 C C . VAL A 1 383 ? -37.798 -18.150 27.065 1.00 56.84 383 VAL A C 1
ATOM 2962 O O . VAL A 1 383 ? -37.718 -19.331 27.420 1.00 56.84 383 VAL A O 1
ATOM 2965 N N . ILE A 1 384 ? -37.128 -17.685 26.008 1.00 51.78 384 ILE A N 1
ATOM 2966 C CA . ILE A 1 384 ? -36.234 -18.501 25.175 1.00 51.78 384 ILE A CA 1
ATOM 2967 C C . ILE A 1 384 ? -35.079 -19.049 26.028 1.00 51.78 384 ILE A C 1
ATOM 2969 O O . ILE A 1 384 ? -34.380 -18.295 26.702 1.00 51.78 384 ILE A O 1
ATOM 2973 N N . GLY A 1 385 ? -34.876 -20.369 25.981 1.00 55.78 385 GLY A N 1
ATOM 2974 C CA . GLY A 1 385 ? -33.798 -21.067 26.690 1.00 55.78 385 GLY A CA 1
ATOM 2975 C C . GLY A 1 385 ? -34.132 -21.553 28.106 1.00 55.78 385 GLY A C 1
ATOM 2976 O O . GLY A 1 385 ? -33.308 -22.255 28.686 1.00 55.78 385 GLY A O 1
ATOM 2977 N N . VAL A 1 386 ? -35.313 -21.231 28.657 1.00 52.16 386 VAL A N 1
ATOM 2978 C CA . VAL A 1 386 ? -35.743 -21.742 29.981 1.00 52.16 386 VAL A CA 1
ATOM 2979 C C . VAL A 1 386 ? -37.218 -22.167 30.031 1.00 52.16 386 VAL A C 1
ATOM 2981 O O . VAL A 1 386 ? -37.546 -23.107 30.749 1.00 52.16 386 VAL A O 1
ATOM 2984 N N . GLY A 1 387 ? -38.103 -21.518 29.265 1.00 45.28 387 GLY A N 1
ATOM 2985 C CA . GLY A 1 387 ? -39.546 -21.790 29.278 1.00 45.28 387 GLY A CA 1
ATOM 2986 C C . GLY A 1 387 ? -40.097 -22.527 28.055 1.00 45.28 387 GLY A C 1
ATOM 2987 O O . GLY A 1 387 ? -40.968 -23.386 28.191 1.00 45.28 387 GLY A O 1
ATOM 2988 N N . GLY A 1 388 ? -39.603 -22.194 26.860 1.00 56.62 388 GLY A N 1
ATOM 2989 C CA . GLY A 1 388 ? -40.144 -22.716 25.602 1.00 56.62 388 GLY A CA 1
ATOM 2990 C C . GLY A 1 388 ? -39.635 -24.117 25.250 1.00 56.62 388 GLY A C 1
ATOM 2991 O O . GLY A 1 388 ? -38.426 -24.345 25.199 1.00 56.62 388 GLY A O 1
ATOM 2992 N N . GLN A 1 389 ? -40.545 -25.041 24.924 1.00 62.34 389 GLN A N 1
ATOM 2993 C CA . GLN A 1 389 ? -40.181 -26.324 24.312 1.00 62.34 389 GLN A CA 1
ATOM 2994 C C . GLN A 1 389 ? -39.768 -26.106 22.849 1.00 62.34 389 GLN A C 1
ATOM 2996 O O . GLN A 1 389 ? -40.613 -25.900 21.976 1.00 62.34 389 GLN A O 1
ATOM 3001 N N . ILE A 1 390 ? -38.464 -26.162 22.575 1.00 71.19 390 ILE A N 1
ATOM 3002 C CA . ILE A 1 390 ? -37.946 -26.225 21.203 1.00 71.19 390 ILE A CA 1
ATOM 3003 C C . ILE A 1 390 ? -38.216 -27.636 20.667 1.00 71.19 390 ILE A C 1
ATOM 3005 O O . ILE A 1 390 ? -37.857 -28.626 21.306 1.00 71.19 390 ILE A O 1
ATOM 3009 N N . ARG A 1 391 ? -38.864 -27.738 19.504 1.00 75.56 391 ARG A N 1
ATOM 3010 C CA . ARG A 1 391 ? -39.131 -29.016 18.836 1.00 75.56 391 ARG A CA 1
ATOM 3011 C C . ARG A 1 391 ? -37.818 -29.630 18.333 1.00 75.56 391 ARG A C 1
ATOM 3013 O O . ARG A 1 391 ? -37.004 -28.891 17.775 1.00 75.56 391 ARG A O 1
ATOM 3020 N N . PRO A 1 392 ? -37.612 -30.955 18.467 1.00 77.62 392 PRO A N 1
ATOM 3021 C CA . PRO A 1 392 ? -36.359 -31.597 18.068 1.00 77.62 392 PRO A CA 1
ATOM 3022 C C . PRO A 1 392 ? -36.039 -31.353 16.588 1.00 77.62 392 PRO A C 1
ATOM 3024 O O . PRO A 1 392 ? -34.932 -30.931 16.285 1.00 77.62 392 PRO A O 1
ATOM 3027 N N . ASP A 1 393 ? -37.024 -31.477 15.696 1.00 79.88 393 ASP A N 1
ATOM 3028 C CA . ASP A 1 393 ? -36.873 -31.224 14.255 1.00 79.88 393 ASP A CA 1
ATOM 3029 C C . ASP A 1 393 ? -36.422 -29.780 13.924 1.00 79.88 393 ASP A C 1
ATOM 3031 O O . ASP A 1 393 ? -35.651 -29.565 12.988 1.00 79.88 393 ASP A O 1
ATOM 3035 N N . SER A 1 394 ? -36.866 -28.779 14.697 1.00 83.94 394 SER A N 1
ATOM 3036 C CA . SER A 1 394 ? -36.414 -27.384 14.545 1.00 83.94 394 SER A CA 1
ATOM 3037 C C . SER A 1 394 ? -34.980 -27.207 15.056 1.00 83.94 394 SER A C 1
ATOM 3039 O O . SER A 1 394 ? -34.147 -26.604 14.375 1.00 83.94 394 SER A O 1
ATOM 3041 N N . LEU A 1 395 ? -34.664 -27.797 16.217 1.00 83.00 395 LEU A N 1
ATOM 3042 C CA . LEU A 1 395 ? -33.325 -27.764 16.806 1.00 83.00 395 LEU A CA 1
ATOM 3043 C C . LEU A 1 395 ? -32.283 -28.469 15.923 1.00 83.00 395 LEU A C 1
ATOM 3045 O O . LEU A 1 395 ? -31.180 -27.955 15.769 1.00 83.00 395 LEU A O 1
ATOM 3049 N N . GLU A 1 396 ? -32.635 -29.605 15.320 1.00 82.31 396 GLU A N 1
ATOM 3050 C CA . GLU A 1 396 ? -31.793 -30.362 14.388 1.00 82.31 396 GLU A CA 1
ATOM 3051 C C . GLU A 1 396 ? -31.501 -29.548 13.119 1.00 82.31 396 GLU A C 1
ATOM 3053 O O . GLU A 1 396 ? -30.340 -29.377 12.751 1.00 82.31 396 GLU A O 1
ATOM 3058 N N . MET A 1 397 ? -32.527 -28.950 12.502 1.00 83.81 397 MET A N 1
ATOM 3059 C CA . MET A 1 397 ? -32.362 -28.092 11.321 1.00 83.81 397 MET A CA 1
ATOM 3060 C C . MET A 1 397 ? -31.491 -26.856 11.605 1.00 83.81 397 MET A C 1
ATOM 3062 O O . MET A 1 397 ? -30.672 -26.465 10.768 1.00 83.81 397 MET A O 1
ATOM 3066 N N . PHE A 1 398 ? -31.640 -26.258 12.793 1.00 84.56 398 PHE A N 1
ATOM 3067 C CA . PHE A 1 398 ? -30.811 -25.143 13.257 1.00 84.56 398 PHE A CA 1
ATOM 3068 C C . PHE A 1 398 ? -29.362 -25.576 13.537 1.00 84.56 398 PHE A C 1
ATOM 3070 O O . PHE A 1 398 ? -28.425 -24.878 13.147 1.00 84.56 398 PHE A O 1
ATOM 3077 N N . ALA A 1 399 ? -29.161 -26.735 14.171 1.00 84.12 399 ALA A N 1
ATOM 3078 C CA . ALA A 1 399 ? -27.837 -27.281 14.459 1.00 84.12 399 ALA A CA 1
ATOM 3079 C C . ALA A 1 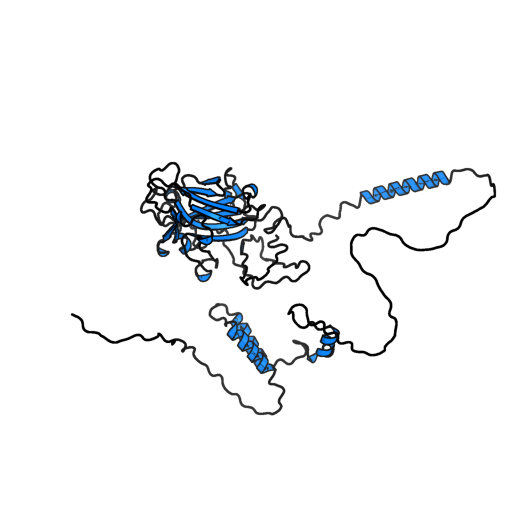399 ? -27.075 -27.644 13.175 1.00 84.12 399 ALA A C 1
ATOM 3081 O O . ALA A 1 399 ? -25.922 -27.251 13.033 1.00 84.12 399 ALA A O 1
ATOM 3082 N N . GLU A 1 400 ? -27.726 -28.291 12.203 1.00 85.75 400 GLU A N 1
ATOM 3083 C CA . GLU A 1 400 ? -27.133 -28.624 10.899 1.00 85.75 400 GLU A CA 1
ATOM 3084 C C . GLU A 1 400 ? -26.759 -27.359 10.099 1.00 85.75 400 GLU A C 1
ATOM 3086 O O . GLU A 1 400 ? -25.762 -27.339 9.376 1.00 85.75 400 GLU A O 1
ATOM 3091 N N . ALA A 1 401 ? -27.532 -26.273 10.240 1.00 85.12 401 ALA A N 1
ATOM 3092 C CA . ALA A 1 401 ? -27.176 -24.971 9.676 1.00 85.12 401 ALA A CA 1
ATOM 3093 C C . ALA A 1 401 ? -25.923 -24.384 10.353 1.00 85.12 401 ALA A C 1
ATOM 3095 O O . ALA A 1 401 ? -25.003 -23.936 9.670 1.00 85.12 401 ALA A O 1
ATOM 3096 N N . ALA A 1 402 ? -25.870 -24.413 11.689 1.00 77.94 402 ALA A N 1
ATOM 3097 C CA . ALA A 1 402 ? -24.746 -23.896 12.466 1.00 77.94 402 ALA A CA 1
ATOM 3098 C C . ALA A 1 402 ? -23.449 -24.693 12.232 1.00 77.94 402 ALA A C 1
ATOM 3100 O O . ALA A 1 402 ? -22.396 -24.089 12.044 1.00 77.94 402 ALA A O 1
ATOM 3101 N N . GLU A 1 403 ? -23.523 -26.025 12.180 1.00 80.31 403 GLU A N 1
ATOM 3102 C CA . GLU A 1 403 ? -22.394 -26.914 11.883 1.00 80.31 403 GLU A CA 1
ATOM 3103 C C . GLU A 1 403 ? -21.802 -26.615 10.501 1.00 80.31 403 GLU A C 1
ATOM 3105 O O . GLU A 1 403 ? -20.600 -26.382 10.375 1.00 80.31 403 GLU A O 1
ATOM 3110 N N . LYS A 1 404 ? -22.644 -26.512 9.465 1.00 77.69 404 LYS A N 1
ATOM 3111 C CA . LYS A 1 404 ? -22.184 -26.208 8.102 1.00 77.69 404 LYS A CA 1
ATOM 3112 C C . LYS A 1 404 ? -21.613 -24.794 7.966 1.00 77.69 404 LYS A C 1
ATOM 3114 O O . LYS A 1 404 ? -20.653 -24.601 7.227 1.00 77.69 404 LYS A O 1
ATOM 3119 N N . CYS A 1 405 ? -22.112 -23.814 8.721 1.00 70.38 405 CYS A N 1
ATOM 3120 C CA . CYS A 1 405 ? -21.480 -22.492 8.824 1.00 70.38 405 CYS A CA 1
ATOM 3121 C C . CYS A 1 405 ? -20.080 -22.526 9.472 1.00 70.38 405 CYS A C 1
ATOM 3123 O O . CYS A 1 405 ? -19.289 -21.609 9.245 1.00 70.38 405 CYS A O 1
ATOM 3125 N N . LEU A 1 406 ? -19.771 -23.558 10.264 1.00 74.19 406 LEU A N 1
ATOM 3126 C CA . LEU A 1 406 ? -18.506 -23.730 10.987 1.00 74.19 406 LEU A CA 1
ATOM 3127 C C . LEU A 1 406 ? -17.511 -24.686 10.300 1.00 74.19 406 LEU A C 1
ATOM 3129 O O . LEU A 1 406 ? -16.404 -24.839 10.808 1.00 74.19 406 LEU A O 1
ATOM 3133 N N . ALA A 1 407 ? -17.858 -25.286 9.154 1.00 71.88 407 ALA A N 1
ATOM 3134 C CA . ALA A 1 407 ? -16.998 -26.224 8.424 1.00 71.88 407 ALA A CA 1
ATOM 3135 C C . ALA A 1 407 ? -15.595 -25.649 8.134 1.00 71.88 407 ALA A C 1
ATOM 3137 O O . ALA A 1 407 ? -15.464 -24.472 7.790 1.00 71.88 407 ALA A O 1
ATOM 3138 N N . ASP A 1 408 ? -14.537 -26.460 8.237 1.00 59.06 408 ASP A N 1
ATOM 3139 C CA . ASP A 1 408 ? -13.145 -25.984 8.125 1.00 59.06 408 ASP A CA 1
ATOM 3140 C C . ASP A 1 408 ? -12.838 -25.314 6.773 1.00 59.06 408 ASP A C 1
ATOM 3142 O O . ASP A 1 408 ? -12.168 -24.279 6.724 1.00 59.06 408 ASP A O 1
ATOM 3146 N N . TYR A 1 409 ? -13.372 -25.858 5.675 1.00 55.66 409 TYR A N 1
ATOM 3147 C CA . TYR A 1 409 ? -13.153 -25.343 4.325 1.00 55.66 409 TYR A CA 1
ATOM 3148 C C . TYR A 1 409 ? -14.292 -24.424 3.874 1.00 55.66 409 TYR A C 1
ATOM 3150 O O . TYR A 1 409 ? -15.469 -24.766 3.943 1.00 55.66 409 TYR A O 1
ATOM 3158 N N . GLY A 1 410 ? -13.940 -23.256 3.328 1.00 54.31 410 GLY A N 1
ATOM 3159 C CA . GLY A 1 410 ? -14.916 -22.258 2.873 1.00 54.31 410 GLY A CA 1
ATOM 3160 C C . GLY A 1 410 ? -15.810 -22.694 1.703 1.00 54.31 410 GLY A C 1
ATOM 3161 O O . GLY A 1 410 ? -16.811 -22.035 1.454 1.00 54.31 410 GLY A O 1
ATOM 3162 N N . VAL A 1 411 ? -15.469 -23.785 1.005 1.00 62.41 411 VAL A N 1
ATOM 3163 C CA . VAL A 1 411 ? -16.286 -24.373 -0.077 1.00 62.41 411 VAL A CA 1
ATOM 3164 C C . VAL A 1 411 ? -17.429 -25.252 0.436 1.00 62.41 411 VAL A C 1
ATOM 3166 O O . VAL A 1 411 ? -18.415 -25.423 -0.273 1.00 62.41 411 VAL A O 1
ATOM 3169 N N . ASP A 1 412 ? -17.320 -25.763 1.666 1.00 63.59 412 ASP A N 1
ATOM 3170 C CA . ASP A 1 412 ? -18.345 -26.599 2.306 1.00 63.59 412 ASP A CA 1
ATOM 3171 C C . ASP A 1 412 ? -19.350 -25.757 3.118 1.00 63.59 412 ASP A C 1
ATOM 3173 O O . ASP A 1 412 ? -20.347 -26.275 3.629 1.00 63.59 412 ASP A O 1
ATOM 3177 N N . ARG A 1 413 ? -19.096 -24.445 3.241 1.00 80.81 413 ARG A N 1
ATOM 3178 C CA . ARG A 1 413 ? -19.962 -23.504 3.960 1.00 80.81 413 ARG A CA 1
ATOM 3179 C C . ARG A 1 413 ? -21.145 -23.065 3.084 1.00 80.81 413 ARG A C 1
ATOM 3181 O O . ARG A 1 413 ? -20.949 -22.741 1.913 1.00 80.81 413 ARG A O 1
ATOM 3188 N N . PRO A 1 414 ? -22.368 -23.006 3.639 1.00 82.31 414 PRO A N 1
ATOM 3189 C CA . PRO A 1 414 ? -23.574 -22.631 2.907 1.00 82.31 414 PRO A CA 1
ATOM 3190 C C . PRO A 1 414 ? -23.562 -21.147 2.519 1.00 82.31 414 PRO A C 1
ATOM 3192 O O . PRO A 1 414 ? -22.960 -20.317 3.207 1.00 82.31 414 PRO A O 1
ATOM 3195 N N . SER A 1 415 ? -24.280 -20.779 1.453 1.00 80.31 415 SER A N 1
ATOM 3196 C CA . SER A 1 415 ? -24.489 -19.365 1.136 1.00 80.31 415 SER A CA 1
ATOM 3197 C C . SER A 1 415 ? -25.450 -18.720 2.141 1.00 80.31 415 SER A C 1
ATOM 3199 O O . SER A 1 415 ? -26.259 -19.390 2.784 1.00 80.31 415 SER A O 1
ATOM 3201 N N . MET A 1 416 ? -25.441 -17.386 2.230 1.00 79.69 416 MET A N 1
ATOM 3202 C CA . MET A 1 416 ? -26.410 -16.664 3.067 1.00 79.69 416 MET A CA 1
ATOM 3203 C C . MET A 1 416 ? -27.875 -16.908 2.660 1.00 79.69 416 MET A C 1
ATOM 3205 O O . MET A 1 416 ? -28.759 -16.744 3.498 1.00 79.69 416 MET A O 1
ATOM 3209 N N . GLY A 1 417 ? -28.139 -17.321 1.413 1.00 76.44 417 GLY A N 1
ATOM 3210 C CA . GLY A 1 417 ? -29.472 -17.740 0.973 1.00 76.44 417 GLY A CA 1
ATOM 3211 C C . GLY A 1 417 ? -29.882 -19.086 1.575 1.00 76.44 417 GLY A C 1
ATOM 3212 O O . GLY A 1 417 ? -30.978 -19.204 2.116 1.00 76.44 417 GLY A O 1
ATOM 3213 N N . ASP A 1 418 ? -28.977 -20.067 1.566 1.00 79.75 418 ASP A N 1
ATOM 3214 C CA . ASP A 1 418 ? -29.211 -21.396 2.148 1.00 79.75 418 ASP A CA 1
ATOM 3215 C C . ASP A 1 418 ? -29.368 -21.322 3.675 1.00 79.75 418 ASP A C 1
ATOM 3217 O O . ASP A 1 418 ? -30.213 -22.007 4.252 1.00 79.75 418 ASP A O 1
ATOM 3221 N N . VAL A 1 419 ? -28.583 -20.458 4.334 1.00 83.38 419 VAL A N 1
ATOM 3222 C CA . VAL A 1 419 ? -28.701 -20.181 5.776 1.00 83.38 419 VAL A CA 1
ATOM 3223 C C . VAL A 1 419 ? -30.056 -19.554 6.095 1.00 83.38 419 VAL A C 1
ATOM 3225 O O . VAL A 1 419 ? -30.738 -20.032 7.000 1.00 83.38 419 VAL A O 1
ATOM 3228 N N . LEU A 1 420 ? -30.475 -18.522 5.353 1.00 78.25 420 LEU A N 1
ATOM 3229 C CA . LEU A 1 420 ? -31.780 -17.887 5.557 1.00 78.25 420 LEU A CA 1
ATOM 3230 C C . LEU A 1 420 ? -32.919 -18.898 5.365 1.00 78.25 420 LEU A C 1
ATOM 3232 O O . LEU A 1 420 ? -33.780 -19.012 6.233 1.00 78.25 420 LEU A O 1
ATOM 3236 N N . TRP A 1 421 ? -32.874 -19.691 4.292 1.00 86.69 421 TRP A N 1
ATOM 3237 C CA . TRP A 1 421 ? -33.872 -20.724 4.014 1.00 86.69 421 TRP A CA 1
ATOM 3238 C C . TRP A 1 421 ? -33.929 -21.801 5.108 1.00 86.69 421 TRP A C 1
ATOM 3240 O O . TRP A 1 421 ? -35.015 -22.167 5.558 1.00 86.69 421 TRP A O 1
ATOM 3250 N N . LYS A 1 422 ? -32.776 -22.274 5.605 1.00 84.56 422 LYS A N 1
ATOM 3251 C CA . LYS A 1 422 ? -32.720 -23.228 6.728 1.00 84.56 422 LYS A CA 1
ATOM 3252 C C . LYS A 1 422 ? -33.298 -22.648 8.020 1.00 84.56 422 LYS A C 1
ATOM 3254 O O . LYS A 1 422 ? -33.963 -23.376 8.752 1.00 84.56 422 LYS A O 1
ATOM 3259 N N . LEU A 1 423 ? -33.084 -21.359 8.294 1.00 84.44 423 LEU A N 1
ATOM 3260 C CA . LEU A 1 423 ? -33.646 -20.680 9.467 1.00 84.44 423 LEU A CA 1
ATOM 3261 C C . LEU A 1 423 ? -35.162 -20.460 9.339 1.00 84.44 423 LEU A C 1
ATOM 3263 O O . LEU A 1 423 ? -35.890 -20.712 10.297 1.00 84.44 423 LEU A O 1
ATOM 3267 N N . GLU A 1 424 ? -35.658 -20.069 8.161 1.00 81.31 424 GLU A N 1
ATOM 3268 C CA . GLU A 1 424 ? -37.100 -19.990 7.882 1.00 81.31 424 GLU A CA 1
AT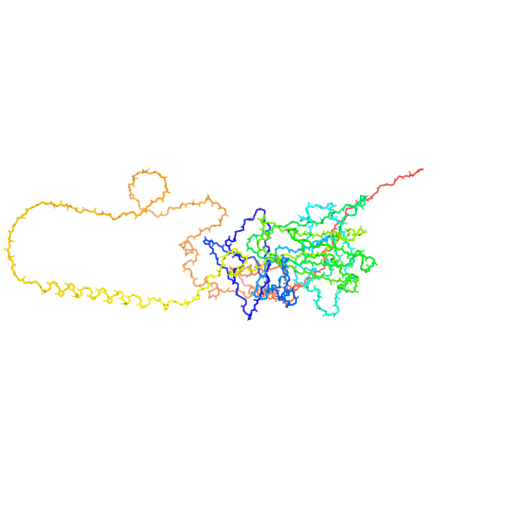OM 3269 C C . GLU A 1 424 ? -37.774 -21.366 8.001 1.00 81.31 424 GLU A C 1
ATOM 3271 O O . GLU A 1 424 ? -38.848 -21.483 8.593 1.00 81.31 424 GLU A O 1
ATOM 3276 N N . PHE A 1 425 ? -37.133 -22.430 7.509 1.00 83.19 425 PHE A N 1
ATOM 3277 C CA . PHE A 1 425 ? -37.645 -23.793 7.644 1.00 83.19 425 PHE A CA 1
ATOM 3278 C C . PHE A 1 425 ? -37.607 -24.292 9.101 1.00 83.19 425 PHE A C 1
ATOM 3280 O O . PHE A 1 425 ? -38.576 -24.893 9.566 1.00 83.19 425 PHE A O 1
ATOM 3287 N N . ALA A 1 426 ? -36.552 -23.983 9.863 1.00 85.50 426 ALA A N 1
ATOM 3288 C CA . ALA A 1 426 ? -36.475 -24.284 11.296 1.00 85.50 426 ALA A CA 1
ATOM 3289 C C . ALA A 1 426 ? -37.555 -23.544 12.114 1.00 85.50 426 ALA A C 1
ATOM 3291 O O . ALA A 1 426 ? -38.095 -24.110 13.068 1.00 85.50 426 ALA A O 1
ATOM 3292 N N . LEU A 1 427 ? -37.922 -22.318 11.725 1.00 81.00 427 LEU A N 1
ATOM 3293 C CA . LEU A 1 427 ? -39.044 -21.580 12.314 1.00 81.00 427 LEU A CA 1
ATOM 3294 C C . LEU A 1 427 ? -40.389 -22.237 11.968 1.00 81.00 427 LEU A C 1
ATOM 3296 O O . LEU A 1 427 ? -41.174 -22.522 12.870 1.00 81.00 427 LEU A O 1
ATOM 3300 N N . GLN A 1 428 ? -40.623 -22.583 10.696 1.00 83.62 428 GLN A N 1
ATOM 3301 C CA . GLN A 1 428 ? -41.833 -23.308 10.281 1.00 83.62 428 GLN A CA 1
ATOM 3302 C C . GLN A 1 428 ? -41.991 -24.647 11.016 1.00 83.62 428 GLN A C 1
ATOM 3304 O O . GLN A 1 428 ? -43.107 -25.015 11.375 1.00 83.62 428 GLN A O 1
ATOM 3309 N N . LEU A 1 429 ? -40.895 -25.376 11.265 1.00 83.69 429 LEU A N 1
ATOM 3310 C CA . LEU A 1 429 ? -40.907 -26.616 12.049 1.00 83.69 429 LEU A CA 1
ATOM 3311 C C . LEU A 1 429 ? -41.258 -26.384 13.525 1.00 83.69 429 LEU A C 1
ATOM 3313 O O . LEU A 1 429 ? -41.888 -27.254 14.124 1.00 83.69 429 LEU A O 1
ATOM 3317 N N . GLN A 1 430 ? -40.898 -25.233 14.101 1.00 80.00 430 GLN A N 1
ATOM 3318 C CA . GLN A 1 430 ? -41.282 -24.848 15.463 1.00 80.00 430 GLN A CA 1
ATOM 3319 C C . GLN A 1 430 ? -42.769 -24.454 15.548 1.00 80.00 430 GLN A C 1
ATOM 3321 O O . GLN A 1 430 ? -43.459 -24.878 16.473 1.00 80.00 430 GLN A O 1
ATOM 3326 N N . GLU A 1 431 ? -43.274 -23.684 14.580 1.00 78.38 431 GLU A N 1
ATOM 3327 C CA . GLU A 1 431 ? -44.647 -23.148 14.568 1.00 78.38 431 GLU A CA 1
ATOM 3328 C C . GLU A 1 431 ? -45.728 -24.193 14.229 1.00 78.38 431 GLU A C 1
ATOM 3330 O O . GLU A 1 431 ? -46.894 -24.024 14.581 1.00 78.38 431 GLU A O 1
ATOM 3335 N N . LYS A 1 432 ? -45.368 -25.315 13.591 1.00 67.81 432 LYS A N 1
ATOM 3336 C CA . LYS A 1 432 ? -46.313 -26.346 13.105 1.00 67.81 432 LYS A CA 1
ATOM 3337 C C . LYS A 1 432 ? -47.028 -27.173 14.192 1.00 67.81 432 LYS A C 1
ATOM 3339 O O . LYS A 1 432 ? -47.663 -28.172 13.861 1.00 67.81 432 LYS A O 1
ATOM 3344 N N . GLY A 1 433 ? -46.872 -26.824 15.471 1.00 55.94 433 GLY A N 1
ATOM 3345 C CA . GLY A 1 433 ? -47.290 -27.641 16.617 1.00 55.94 433 GLY A CA 1
ATOM 3346 C C . GLY A 1 433 ? -48.747 -27.492 17.072 1.00 55.94 433 GLY A C 1
ATOM 3347 O O . GLY A 1 433 ? -49.285 -28.436 17.642 1.00 55.94 433 GLY A O 1
ATOM 3348 N N . ASP A 1 434 ? -49.398 -26.356 16.810 1.00 50.91 434 ASP A N 1
ATOM 3349 C CA . ASP A 1 434 ? -50.678 -25.979 17.450 1.00 50.91 434 ASP A CA 1
ATOM 3350 C C . ASP A 1 434 ? -51.942 -26.649 16.856 1.00 50.91 434 ASP A C 1
ATOM 3352 O O . ASP A 1 434 ? -53.068 -26.225 17.125 1.00 50.91 434 ASP A O 1
ATOM 3356 N N . VAL A 1 435 ? -51.792 -27.723 16.069 1.00 38.34 435 VAL A N 1
ATOM 3357 C CA . VAL A 1 435 ? -52.919 -28.503 15.527 1.00 38.34 435 VAL A CA 1
ATOM 3358 C C . VAL A 1 435 ? -52.889 -29.932 16.059 1.00 38.34 435 VAL A C 1
ATOM 3360 O O . VAL A 1 435 ? -52.046 -30.745 15.683 1.00 38.34 435 VAL A O 1
ATOM 3363 N N . VAL A 1 436 ? -53.872 -30.251 16.900 1.00 42.06 436 VAL A N 1
ATOM 3364 C CA . VAL A 1 436 ? -54.162 -31.618 17.342 1.00 42.06 436 VAL A CA 1
ATOM 3365 C C . VAL A 1 436 ? -54.846 -32.390 16.211 1.00 42.06 436 VAL A C 1
ATOM 3367 O O . VAL A 1 436 ? -56.011 -32.132 15.927 1.00 42.06 436 VAL A O 1
ATOM 3370 N N . ASP A 1 437 ? -54.154 -33.370 15.630 1.00 32.53 437 ASP A N 1
ATOM 3371 C CA . ASP A 1 437 ? -54.606 -34.771 15.678 1.00 32.53 437 ASP A CA 1
ATOM 3372 C C . ASP A 1 437 ? -53.427 -35.733 15.413 1.00 32.53 437 ASP A C 1
ATOM 3374 O O . ASP A 1 437 ? -52.363 -35.329 14.939 1.00 32.53 437 ASP A O 1
ATOM 3378 N N . GLY A 1 438 ? -53.585 -37.009 15.759 1.00 40.66 438 GLY A N 1
ATOM 3379 C CA . GLY A 1 438 ? -52.535 -38.016 15.652 1.00 40.66 438 GLY A CA 1
ATOM 3380 C C . GLY A 1 438 ? -52.533 -38.777 14.325 1.00 40.66 438 GLY A C 1
ATOM 3381 O O . GLY A 1 438 ? -53.535 -39.361 13.920 1.00 40.66 438 GLY A O 1
ATOM 3382 N N . THR A 1 439 ? -51.364 -38.911 13.695 1.00 32.84 439 THR A N 1
ATOM 3383 C CA . THR A 1 439 ? -51.026 -40.125 12.927 1.00 32.84 439 THR A CA 1
ATOM 3384 C C . THR A 1 439 ? -49.517 -40.268 12.749 1.00 32.84 439 THR A C 1
ATOM 3386 O O . THR A 1 439 ? -48.840 -39.340 12.315 1.00 32.84 439 THR A O 1
ATOM 3389 N N . ASN A 1 440 ? -48.981 -41.459 13.028 1.00 42.78 440 ASN A N 1
ATOM 3390 C CA . ASN A 1 440 ? -47.641 -41.828 12.573 1.00 42.78 440 ASN A CA 1
ATOM 3391 C C . ASN A 1 440 ? -47.636 -41.926 11.044 1.00 42.78 440 ASN A C 1
ATOM 3393 O O . ASN A 1 440 ? -48.420 -42.701 10.503 1.00 42.78 440 ASN A O 1
ATOM 3397 N N . ASN A 1 441 ? -46.711 -41.230 10.378 1.00 32.56 441 ASN A N 1
ATOM 3398 C CA . ASN A 1 441 ? -46.079 -41.671 9.128 1.00 32.56 441 ASN A CA 1
ATOM 3399 C C . ASN A 1 441 ? -44.850 -40.798 8.830 1.00 32.56 441 ASN A C 1
ATOM 3401 O O . ASN A 1 441 ? -44.980 -39.611 8.539 1.00 32.56 441 ASN A O 1
ATOM 3405 N N . GLY A 1 442 ? -43.655 -41.391 8.880 1.00 44.78 442 GLY A N 1
ATOM 3406 C CA . GLY A 1 442 ? -42.439 -40.745 8.383 1.00 44.78 442 GLY A CA 1
ATOM 3407 C C . GLY A 1 442 ? -42.434 -40.709 6.852 1.00 44.78 442 GLY A C 1
ATOM 3408 O O . GLY A 1 442 ? -42.811 -41.689 6.211 1.00 44.78 442 GLY A O 1
ATOM 3409 N N . ILE A 1 443 ? -42.013 -39.589 6.263 1.00 38.44 443 ILE A N 1
ATOM 3410 C CA . ILE A 1 443 ? -41.956 -39.373 4.807 1.00 38.44 443 ILE A CA 1
ATOM 3411 C C . ILE A 1 443 ? -40.533 -38.894 4.446 1.00 38.44 443 ILE A C 1
ATOM 3413 O O . ILE A 1 443 ? -39.939 -38.155 5.231 1.00 38.44 443 ILE A O 1
ATOM 3417 N N . PRO A 1 444 ? -39.919 -39.383 3.347 1.00 34.78 444 PRO A N 1
ATOM 3418 C CA . PRO A 1 444 ? -38.485 -39.671 3.375 1.00 34.78 444 PRO A CA 1
ATOM 3419 C C . PRO A 1 444 ? -37.574 -38.568 2.830 1.00 34.78 444 PRO A C 1
ATOM 3421 O O . PRO A 1 444 ? -37.927 -37.797 1.937 1.00 34.78 444 PRO A O 1
ATOM 3424 N N . MET A 1 445 ? -36.328 -38.615 3.300 1.00 32.31 445 MET A N 1
ATOM 3425 C CA . MET A 1 445 ? -35.181 -37.897 2.750 1.00 32.31 445 MET A CA 1
ATOM 3426 C C . MET A 1 445 ? -34.952 -38.290 1.278 1.00 32.31 445 MET A C 1
ATOM 3428 O O . MET A 1 445 ? -34.643 -39.443 0.976 1.00 32.31 445 MET A O 1
ATOM 3432 N N . LYS A 1 446 ? -35.082 -37.331 0.354 1.00 29.05 446 LYS A N 1
ATOM 3433 C CA . LYS A 1 446 ? -34.625 -37.463 -1.038 1.00 29.05 446 LYS A CA 1
ATOM 3434 C C . LYS A 1 446 ? -33.379 -36.615 -1.243 1.00 29.05 446 LYS A C 1
ATOM 3436 O O . LYS A 1 446 ? -33.460 -35.390 -1.210 1.00 29.05 446 LYS A O 1
ATOM 3441 N N . SER A 1 447 ? -32.251 -37.262 -1.511 1.00 33.31 447 SER A N 1
ATOM 3442 C CA . SER A 1 447 ? -31.092 -36.591 -2.092 1.00 33.31 447 SER A CA 1
ATOM 3443 C C . SER A 1 447 ? -31.428 -36.116 -3.510 1.00 33.31 447 SER A C 1
ATOM 3445 O O . SER A 1 447 ? -31.963 -36.871 -4.322 1.00 33.31 447 SER A O 1
ATOM 3447 N N . PHE A 1 448 ? -31.098 -34.861 -3.808 1.00 32.12 448 PHE A N 1
ATOM 3448 C CA . PHE A 1 448 ? -31.080 -34.327 -5.166 1.00 32.12 448 PHE A CA 1
ATOM 3449 C C . PHE A 1 448 ? -29.651 -33.907 -5.498 1.00 32.12 448 PHE A C 1
ATOM 3451 O O . PHE A 1 448 ? -29.052 -33.107 -4.783 1.00 32.12 448 PHE A O 1
ATOM 3458 N N . ASN A 1 449 ? -29.101 -34.470 -6.574 1.00 30.02 449 ASN A N 1
ATOM 3459 C CA . ASN A 1 449 ? -27.778 -34.101 -7.065 1.00 30.02 449 ASN A CA 1
ATOM 3460 C C . ASN A 1 449 ? -27.835 -32.718 -7.723 1.00 30.02 449 ASN A C 1
ATOM 3462 O O . ASN A 1 449 ? -28.706 -32.461 -8.556 1.00 30.02 449 ASN A O 1
ATOM 3466 N N . ALA A 1 450 ? -26.868 -31.859 -7.406 1.00 34.38 450 ALA A N 1
ATOM 3467 C CA . ALA A 1 450 ? -26.673 -30.589 -8.093 1.00 34.38 450 ALA A CA 1
ATOM 3468 C C . ALA A 1 450 ? -25.983 -30.818 -9.453 1.00 34.38 450 ALA A C 1
ATOM 3470 O O . ALA A 1 450 ? -24.762 -30.758 -9.567 1.00 34.38 450 ALA A O 1
ATOM 3471 N N . SER A 1 451 ? -26.773 -31.108 -10.488 1.00 33.09 451 SER A N 1
ATOM 3472 C CA . SER A 1 451 ? -26.310 -31.187 -11.880 1.00 33.09 451 SER A CA 1
ATOM 3473 C C . SER A 1 451 ? -27.411 -30.690 -12.822 1.00 33.09 451 SER A C 1
ATOM 3475 O O . SER A 1 451 ? -28.262 -31.470 -13.250 1.00 33.09 451 SER A O 1
ATOM 3477 N N . GLY A 1 452 ? -27.429 -29.381 -13.090 1.00 33.44 452 GLY A N 1
ATOM 3478 C CA . GLY A 1 452 ? -28.480 -28.746 -13.890 1.00 33.44 452 GLY A CA 1
ATOM 3479 C C . GLY A 1 452 ? -28.529 -27.224 -13.754 1.00 33.44 452 GLY A C 1
ATOM 3480 O O . GLY A 1 452 ? -29.540 -26.696 -13.300 1.00 33.44 452 GLY A O 1
ATOM 3481 N N . PHE A 1 453 ? -27.445 -26.529 -14.116 1.00 31.30 453 PHE A N 1
ATOM 3482 C CA . PHE A 1 453 ? -27.465 -25.070 -14.313 1.00 31.30 453 PHE A CA 1
ATOM 3483 C C . PHE A 1 453 ? -26.487 -24.589 -15.406 1.00 31.30 453 PHE A C 1
ATOM 3485 O O . PHE A 1 453 ? -25.905 -23.514 -15.306 1.00 31.30 453 PHE A O 1
ATOM 3492 N N . ASP A 1 454 ? -26.334 -25.389 -16.464 1.00 33.38 454 ASP A N 1
ATOM 3493 C CA . ASP A 1 454 ? -25.704 -24.987 -17.726 1.00 33.38 454 ASP A CA 1
ATOM 3494 C C . ASP A 1 454 ? -26.766 -25.048 -18.832 1.00 33.38 454 ASP A C 1
ATOM 3496 O O . ASP A 1 454 ? -26.935 -26.082 -19.469 1.00 33.38 454 ASP A O 1
ATOM 3500 N N . ASP A 1 455 ? -27.523 -23.961 -19.001 1.00 30.81 455 ASP A N 1
ATOM 3501 C CA . ASP A 1 455 ? -28.242 -23.619 -20.239 1.00 30.81 455 ASP A CA 1
ATOM 3502 C C . ASP A 1 455 ? -28.811 -22.191 -20.112 1.00 30.81 455 ASP A C 1
ATOM 3504 O O . ASP A 1 455 ? -29.819 -21.950 -19.446 1.00 30.81 455 ASP A O 1
ATOM 3508 N N . MET A 1 456 ? -28.158 -21.218 -20.755 1.00 31.77 456 MET A N 1
ATOM 3509 C CA . MET A 1 456 ? -28.750 -19.906 -21.035 1.00 31.77 456 MET A CA 1
ATOM 3510 C C . MET A 1 456 ? -28.424 -19.512 -22.477 1.00 31.77 456 MET A C 1
ATOM 3512 O O . MET A 1 456 ? -27.275 -19.567 -22.913 1.00 31.77 456 MET A O 1
ATOM 3516 N N . GLU A 1 457 ? -29.466 -19.171 -23.231 1.00 32.56 457 GLU A N 1
ATOM 3517 C CA . GLU A 1 457 ? -29.443 -19.165 -24.693 1.00 32.56 457 GLU A CA 1
ATOM 3518 C C . GLU A 1 457 ? -28.537 -18.080 -25.298 1.00 32.56 457 GLU A C 1
ATOM 3520 O O . GLU A 1 457 ? -28.488 -16.937 -24.838 1.00 32.56 457 GLU A O 1
ATOM 3525 N N . THR A 1 458 ? -27.883 -18.416 -26.415 1.00 29.83 458 THR A N 1
ATOM 3526 C CA . THR A 1 458 ? -27.256 -17.428 -27.306 1.00 29.83 458 THR A CA 1
ATOM 3527 C C . THR A 1 458 ? -28.205 -17.097 -28.466 1.00 29.83 458 THR A C 1
ATOM 3529 O O . THR A 1 458 ? -28.735 -18.012 -29.099 1.00 29.83 458 THR A O 1
ATOM 3532 N N . PRO A 1 459 ? -28.450 -15.809 -28.782 1.00 30.92 459 PRO A N 1
ATOM 3533 C CA . PRO A 1 459 ? -29.398 -15.430 -29.827 1.00 30.92 459 PRO A CA 1
ATOM 3534 C C . PRO A 1 459 ? -28.849 -15.742 -31.227 1.00 30.92 459 PRO A C 1
ATOM 3536 O O . PRO A 1 459 ? -27.716 -15.399 -31.572 1.00 30.92 459 PRO A O 1
ATOM 3539 N N . SER A 1 460 ? -29.674 -16.379 -32.057 1.00 29.23 460 SER A N 1
ATOM 3540 C CA . SER A 1 460 ? -29.299 -16.846 -33.393 1.00 29.23 460 SER A CA 1
ATOM 3541 C C . SER A 1 460 ? -29.249 -15.720 -34.438 1.00 29.23 460 SER A C 1
ATOM 3543 O O . SER A 1 460 ? -30.089 -14.822 -34.466 1.00 29.23 460 SER A O 1
ATOM 3545 N N . SER A 1 461 ? -28.269 -15.778 -35.350 1.00 28.97 461 SER A N 1
ATOM 3546 C CA . SER A 1 461 ? -28.199 -14.882 -36.518 1.00 28.97 461 SER A CA 1
ATOM 3547 C C . SER A 1 461 ? -27.587 -15.561 -37.754 1.00 28.97 461 SER A C 1
ATOM 3549 O O . SER A 1 461 ? -26.382 -15.559 -37.980 1.00 28.97 461 SER A O 1
ATOM 3551 N N . ALA A 1 462 ? -28.457 -16.148 -38.576 1.00 30.80 462 ALA A N 1
ATOM 3552 C CA . ALA A 1 462 ? -28.187 -16.652 -39.926 1.00 30.80 462 ALA A CA 1
ATOM 3553 C C . ALA A 1 462 ? -29.545 -16.892 -40.616 1.00 30.80 462 ALA A C 1
ATOM 3555 O O . ALA A 1 462 ? -30.483 -17.311 -39.946 1.00 30.80 462 ALA A O 1
ATOM 3556 N N . MET A 1 463 ? -29.762 -16.686 -41.916 1.00 32.19 463 MET A N 1
ATOM 3557 C CA . MET A 1 463 ? -29.012 -16.022 -42.997 1.00 32.19 463 MET A CA 1
ATOM 3558 C C . MET A 1 463 ? -30.061 -15.566 -44.047 1.00 32.19 463 MET A C 1
ATOM 3560 O O . MET A 1 463 ? -31.235 -15.925 -43.928 1.00 32.19 463 MET A O 1
ATOM 3564 N N . PRO A 1 464 ? -29.682 -14.811 -45.093 1.00 31.28 464 PRO A N 1
ATOM 3565 C CA . PRO A 1 464 ? -29.664 -15.467 -46.409 1.00 31.28 464 PRO A CA 1
ATOM 3566 C C . PRO A 1 464 ? -28.471 -15.054 -47.302 1.00 31.28 464 PRO A C 1
ATOM 3568 O O . PRO A 1 464 ? -27.892 -13.984 -47.112 1.00 31.28 464 PRO A O 1
ATOM 3571 N N . PRO A 1 465 ? -28.092 -15.886 -48.293 1.00 37.41 465 PRO A N 1
ATOM 3572 C CA . PRO A 1 465 ? -26.994 -15.596 -49.212 1.00 37.41 465 PRO A CA 1
ATOM 3573 C C . PRO A 1 465 ? -27.423 -14.702 -50.387 1.00 37.41 465 PRO A C 1
ATOM 3575 O O . PRO A 1 465 ? -28.569 -14.743 -50.831 1.00 37.41 465 PRO A O 1
ATOM 3578 N N . VAL A 1 466 ? -26.461 -13.980 -50.969 1.00 35.56 466 VAL A N 1
ATOM 3579 C CA . VAL A 1 466 ? -26.580 -13.347 -52.294 1.00 35.56 466 VAL A CA 1
ATOM 3580 C C . VAL A 1 466 ? -25.357 -13.735 -53.127 1.00 35.56 466 VAL A C 1
ATOM 3582 O O . VAL A 1 466 ? -24.237 -13.767 -52.621 1.00 35.56 466 VAL A O 1
ATOM 3585 N N . GLN A 1 467 ? -25.580 -14.084 -54.393 1.00 33.22 467 GLN A N 1
ATOM 3586 C CA . GLN A 1 467 ? -24.531 -14.511 -55.323 1.00 33.22 467 GLN A CA 1
ATOM 3587 C C . GLN A 1 467 ? -23.719 -13.306 -55.823 1.00 33.22 467 GLN A C 1
ATOM 3589 O O . GLN A 1 467 ? -24.265 -12.220 -56.011 1.00 33.22 467 GLN A O 1
ATOM 3594 N N . GLY A 1 468 ? -22.415 -13.495 -56.031 1.00 38.06 468 GLY A N 1
ATOM 3595 C CA . GLY A 1 468 ? -21.510 -12.427 -56.463 1.00 38.06 468 GLY A CA 1
ATOM 3596 C C . GLY A 1 468 ? -21.391 -12.268 -57.981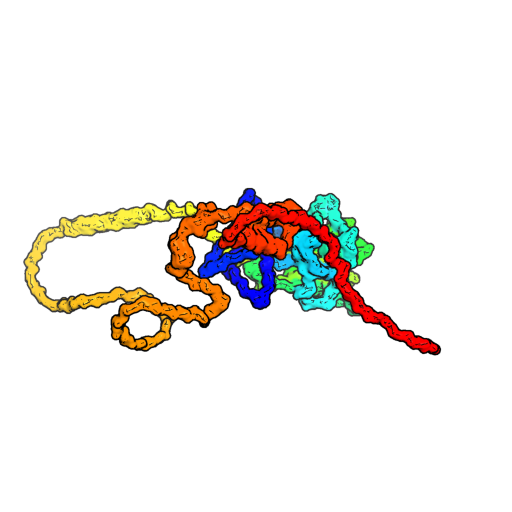 1.00 38.06 468 GLY A C 1
ATOM 3597 O O . GLY A 1 468 ? -21.951 -13.045 -58.758 1.00 38.06 468 GLY A O 1
ATOM 3598 N N . ARG A 1 469 ? -20.577 -11.288 -58.382 1.00 33.53 469 ARG A N 1
ATOM 3599 C CA . ARG A 1 469 ? -19.870 -11.244 -59.664 1.00 33.53 469 ARG A CA 1
ATOM 3600 C C . ARG A 1 469 ? -18.553 -10.486 -59.501 1.00 33.53 469 ARG A C 1
ATOM 3602 O O . ARG A 1 469 ? -18.512 -9.632 -58.591 1.00 33.53 469 ARG A O 1
#

Radius of gyration: 38.01 Å; chains: 1; bounding box: 84×96×142 Å

InterPro domains:
  IPR024788 Malectin-like domain [PF12819] (12-258)
  IPR045272 Receptor-like protein kinase ANXUR1/2-like [PTHR34590] (2-311)

Sequence (469 aa):
MVLLHDFSFIASPSKPVLREYIVVTQGDNLKIIFTPKDSIAFINAIEVVSAPPSLIPNTTNSLPPQEKFDISNNALQVVYRLNMGGALVTAFNDTLGRTWLPDAPFLKLEAAAKAAWVPPRTIKYPDDKTITPLIAPAFIYSTAQQTASTNTSQARFNITWEMEAEPGFKYLIRLHFCVIISKALNSLYFNVYINGLMGVSNLNLSSLTMGLAVAYYQDFIVDSSSIINSTLLVQVGPSTTDSSNTDAILNGLEVMKISNQANSLDGLFSPKTSSQLGKRTLTGVGLALAVIAAALAMVICCRRNRRPEWQKTNSFHSWFLPLNSSQSSFMSSCSRLSRNRFGSTRTKSGFSSIFASSAYGLGRYFTFAEIQKATKNFEEKDVIGVGGQIRPDSLEMFAEAAEKCLADYGVDRPSMGDVLWKLEFALQLQEKGDVVDGTNNGIPMKSFNASGFDDMETPSSAMPPVQGR

Secondary structure (DSSP, 8-state):
-BS-SS-----SS------EEE---SSS--------SSS----S--------GGGS-SEEEESSS--EEE-TT--EEEEEEEETTSPPBPGGGSTTS--BEESGGGBS-GGGEEEEE--GGG-B--TTSSS-TTTS-HHHHHEEEEE---SSTT----EEEEEE--TTSEEEEEEEEE--S-SSTT---EEEEETTEEEEEEE-HHHHHSSTTBEEEEEEEE-GGG-SSSEEEEEEEE-SS-SS----EE-EEEEEEEPPTTSBSSTT------------SSSSHHHHHHHHHHHHHHHHHHHHTT----------------------------------------------------SSS---PPPHHHHHHHTTTT-GGGSTTTT----HHHHHHHHHHHHHHT-SSTTSSPPHHHHHHHHHHHHHHHHTTS----------------------PPPP---------